Protein AF-A0A1Q7CTH2-F1 (afdb_monomer)

Secondary structure (DSSP, 8-state):
-EEEGGGTEEEEE--B------TT-----SPBP--EEEEETTEEEEE--SS-PPS-SS-EEEEETTTTEEEEE----TT-TTS----EEEE-SS-EEEE--SS-PPP-SS-EEEEETTTTEEEEEEEETTEEEEEEE-SS-EEEE--SS-EE---TT-EEEEETTTTEEEEE--B-SSSB---EEEE-SS-EEEEP-SS--PPS-BS-EEEEETTTTEEEEE--EE-SSS-EE---EEEE-SS-EEEE--SS-PPS-BS-EEEEETTTTEEEEEEEEEEETTEEEEEEEEEEEETTEEEEESS------HHHHHHHHHHHTTSTTPPPB-SSPSSS-BEEEEEEEE-BSEEEEEEEE--TTS--EEEEEEEEEEE-TT-SSTT-EEEEEEEEEEEESSGGGS--TT-EEEE--SSEEEEESSTTTSPEEEEEETT-EEEEEEEEE--TT-TT--EEEETTTEEEEGGGEEE-

Mean predicted aligned error: 9.45 Å

Foldseek 3Di:
DEQQQVVLKDKDAWDQAQDDDDPPDDFDFSWTDQWIWIDDPLDIDTADAPATDDRFPLWAWYQLPVQSWIKTAWGHDPVPQVDIDFWIWIHNPGHIDTADAPDTDDHARNWYWEQQVVLSWIWIFGADPQFTWIWTDPPHHIDTADAPAGHTHAHHAWEWYAQPLQRWIKIAWHDPQAWIGGWIWIGNVHHIDTADAPDDGDGGFGQWYWEQQQQVSWIKIAWGWINHDPIWIGFWIWTGPPHHIDTFDAPDTDAGFGNWYWYQSVVVSWIKIAWGWGDDPRWIFIFGWIWIDHPSYIDTRPPGDDDDDPVVQVLQLVQQQPPPPHHDDDPDDDDDHKHWDDTWGDGAQKTKTWIWHQDPVGQIKIKMWMWGWAFDPPDPRSTRTDGIHTQDMDIDSDPQQADDAQHKKWFADPAWFFFAQDPPRGDGPDTHDGRDMWGFHDDQHDTHVRGHWTWTQTGPTHIGTRVRITGD

pLDDT: mean 82.13, std 16.57, range [27.81, 98.38]

Solvent-accessible surface area (backbone atoms only — not comparable to full-atom values): 24880 Å² total; per-residue (Å²): 82,28,41,40,74,94,72,65,30,34,42,39,66,36,38,79,47,80,57,71,66,66,100,79,80,60,94,50,60,44,36,48,30,57,48,40,33,37,38,44,97,86,41,68,43,84,53,85,47,95,36,65,66,78,49,21,39,58,45,16,30,22,33,34,78,88,75,59,27,39,42,38,41,32,16,30,56,91,91,32,82,88,61,29,33,58,56,38,35,36,29,65,88,70,39,42,41,83,54,85,44,94,38,67,69,76,59,24,65,38,29,40,35,31,43,36,78,86,74,66,27,34,37,35,42,36,49,54,80,76,32,29,45,44,31,37,33,72,91,64,40,43,44,79,58,83,37,93,36,68,49,66,39,40,44,50,33,42,20,51,25,42,34,78,85,75,51,26,40,41,35,41,34,4,33,67,84,74,38,27,34,57,53,36,35,37,31,64,85,66,37,48,44,81,51,74,74,89,75,63,61,72,73,39,19,14,26,29,27,32,28,34,27,66,56,75,64,28,36,36,35,45,37,5,29,32,61,47,86,77,62,40,45,30,54,57,39,35,36,32,71,86,84,50,56,45,78,57,82,45,97,44,68,72,73,46,22,20,64,31,47,45,32,44,40,70,89,79,29,22,26,41,37,41,40,22,31,32,52,57,98,91,45,73,50,64,49,61,40,37,35,37,38,44,82,78,34,48,44,80,45,77,75,34,64,62,93,72,60,72,66,59,47,53,51,48,55,55,32,50,30,67,34,93,94,51,47,56,71,48,96,86,63,87,77,80,48,27,44,75,50,82,74,61,47,64,38,35,46,16,31,36,40,40,29,44,42,66,53,100,84,73,62,65,29,30,31,40,28,34,32,20,37,41,64,50,90,83,42,97,52,96,30,48,71,60,70,65,38,57,49,49,73,53,72,32,83,43,67,52,49,38,79,45,74,75,30,36,28,27,31,56,53,98,60,62,48,62,22,12,79,33,75,94,79,36,60,75,76,47,66,45,46,52,67,43,76,45,41,25,64,40,51,37,28,25,51,82,80,42,60,74,53,46,26,32,33,30,67,99,67,33,22,34,55,49,90,38,51,40,20,84

Nearest PDB structures (foldseek):
  6do3-assembly1_A  TM=7.818E-01  e=7.322E-12  Homo sapiens
  8sh2-assembly1_C  TM=6.873E-01  e=1.111E-11  Homo sapiens
  9d1i-assembly1_A  TM=6.703E-01  e=3.118E-10  Homo sapiens
  7kek-assembly1_C  TM=5.062E-01  e=1.089E-09  Tetrahymena thermophila
  7k5b-assembly1_C  TM=3.619E-01  e=6.542E-10  Tetrahymena thermophila

Radius of gyration: 23.32 Å; Cα contacts (8 Å, |Δi|>4): 1310; chains: 1; bounding box: 58×44×73 Å

Structure (mmCIF, N/CA/C/O backbone):
data_AF-A0A1Q7CTH2-F1
#
_entry.id   AF-A0A1Q7CTH2-F1
#
loop_
_atom_site.group_PDB
_atom_site.id
_atom_site.type_symbol
_atom_site.label_atom_id
_atom_site.label_alt_id
_atom_site.label_comp_id
_atom_site.label_asym_id
_atom_site.label_entity_id
_atom_site.label_seq_id
_atom_site.pdbx_PDB_ins_code
_atom_site.Cartn_x
_atom_site.Cartn_y
_atom_site.Cartn_z
_atom_site.occupancy
_atom_site.B_iso_or_equiv
_atom_site.auth_seq_id
_atom_site.auth_comp_id
_atom_site.auth_asym_id
_atom_site.auth_atom_id
_atom_site.pdbx_PDB_model_num
ATOM 1 N N . MET A 1 1 ? 6.573 -4.136 -0.152 1.00 89.81 1 MET A N 1
ATOM 2 C CA . MET A 1 1 ? 5.683 -5.318 -0.107 1.00 89.81 1 MET A CA 1
ATOM 3 C C . MET A 1 1 ? 5.644 -5.938 -1.489 1.00 89.81 1 MET A C 1
ATOM 5 O O . MET A 1 1 ? 5.660 -5.190 -2.455 1.00 89.81 1 MET A O 1
ATOM 9 N N . ALA A 1 2 ? 5.618 -7.264 -1.585 1.00 94.94 2 ALA A N 1
ATOM 10 C CA . ALA A 1 2 ? 5.488 -7.994 -2.847 1.00 94.94 2 ALA A CA 1
ATOM 11 C C . ALA A 1 2 ? 4.589 -9.223 -2.651 1.00 94.94 2 ALA A C 1
ATOM 13 O O . ALA A 1 2 ? 4.551 -9.774 -1.552 1.00 94.94 2 ALA A O 1
ATOM 14 N N . TYR A 1 3 ? 3.878 -9.653 -3.694 1.00 96.00 3 TYR A N 1
ATOM 15 C CA . TYR A 1 3 ? 3.062 -10.869 -3.657 1.00 96.00 3 TYR A CA 1
ATOM 16 C C . TYR A 1 3 ? 3.874 -12.072 -4.154 1.00 96.00 3 TYR A C 1
ATOM 18 O O . TYR A 1 3 ? 4.291 -12.102 -5.307 1.00 96.00 3 TYR A O 1
ATOM 26 N N . ASP A 1 4 ? 4.107 -13.054 -3.283 1.00 96.25 4 ASP A N 1
ATOM 27 C CA . ASP A 1 4 ? 4.729 -14.338 -3.618 1.00 96.25 4 ASP A CA 1
ATOM 28 C C . ASP A 1 4 ? 3.655 -15.292 -4.150 1.00 96.25 4 ASP A C 1
ATOM 30 O O . ASP A 1 4 ? 2.960 -15.964 -3.381 1.00 96.25 4 ASP A O 1
ATOM 34 N N . ILE A 1 5 ? 3.514 -15.340 -5.479 1.00 94.31 5 ILE A N 1
ATOM 35 C CA . ILE A 1 5 ? 2.485 -16.148 -6.150 1.00 94.31 5 ILE A CA 1
ATOM 36 C C . ILE A 1 5 ? 2.647 -17.648 -5.879 1.00 94.31 5 ILE A C 1
ATOM 38 O O . ILE A 1 5 ? 1.646 -18.334 -5.678 1.00 94.31 5 ILE A O 1
ATOM 42 N N . ALA A 1 6 ? 3.883 -18.159 -5.793 1.00 94.94 6 ALA A N 1
ATOM 43 C CA . ALA A 1 6 ? 4.138 -19.583 -5.566 1.00 94.94 6 ALA A CA 1
ATOM 44 C C . ALA A 1 6 ? 3.653 -20.047 -4.187 1.00 94.94 6 ALA A C 1
ATOM 46 O O . ALA A 1 6 ? 3.394 -21.233 -3.989 1.00 94.94 6 ALA A O 1
ATOM 47 N N . ARG A 1 7 ? 3.523 -19.117 -3.233 1.00 95.00 7 ARG A N 1
ATOM 48 C CA . ARG A 1 7 ? 3.069 -19.396 -1.862 1.00 95.00 7 ARG A CA 1
ATOM 49 C C . ARG A 1 7 ? 1.747 -18.728 -1.504 1.00 95.00 7 ARG A C 1
ATOM 51 O O . ARG A 1 7 ? 1.263 -18.934 -0.396 1.00 95.00 7 ARG A O 1
ATOM 58 N N . SER A 1 8 ? 1.144 -17.978 -2.430 1.00 94.06 8 SER A N 1
ATOM 59 C CA . SER A 1 8 ? -0.110 -17.241 -2.218 1.00 94.06 8 SER A CA 1
ATOM 60 C C . SER A 1 8 ? -0.079 -16.397 -0.940 1.00 94.06 8 SER A C 1
ATOM 62 O O . SER A 1 8 ? -0.917 -16.558 -0.049 1.00 94.06 8 SER A O 1
ATOM 64 N N . GLN A 1 9 ? 0.942 -15.549 -0.813 1.00 93.56 9 GLN A N 1
ATOM 65 C CA . GLN A 1 9 ? 1.145 -14.697 0.361 1.00 93.56 9 GLN A CA 1
ATOM 66 C C . GLN A 1 9 ? 1.756 -13.353 -0.032 1.00 93.56 9 GLN A C 1
ATOM 68 O O . GLN A 1 9 ? 2.551 -13.274 -0.968 1.00 93.56 9 GLN A O 1
ATOM 73 N N . MET A 1 10 ? 1.447 -12.296 0.715 1.00 92.88 10 MET A N 1
ATOM 74 C CA . MET A 1 10 ? 2.205 -11.046 0.617 1.00 92.88 10 MET A CA 1
ATOM 75 C C . MET A 1 10 ? 3.364 -11.068 1.587 1.00 92.88 10 MET A C 1
ATOM 77 O O . MET A 1 10 ? 3.198 -11.460 2.736 1.00 92.88 10 MET A O 1
ATOM 81 N N . VAL A 1 11 ? 4.519 -10.603 1.132 1.00 94.81 11 VAL A N 1
ATOM 82 C CA . VAL A 1 11 ? 5.708 -10.417 1.954 1.00 94.81 11 VAL A CA 1
ATOM 83 C C . VAL A 1 11 ? 5.907 -8.924 2.174 1.00 94.81 11 VAL A C 1
ATOM 85 O O . VAL A 1 11 ? 6.081 -8.147 1.226 1.00 94.81 11 VAL A O 1
ATOM 88 N N . LEU A 1 12 ? 5.891 -8.526 3.439 1.00 91.19 12 LEU A N 1
ATOM 89 C CA . LEU A 1 12 ? 6.270 -7.202 3.906 1.00 91.19 12 LEU A CA 1
ATOM 90 C C . LEU A 1 12 ? 7.609 -7.321 4.632 1.00 91.19 12 LEU A C 1
ATOM 92 O O . LEU A 1 12 ? 7.795 -8.204 5.468 1.00 91.19 12 LEU A O 1
ATOM 96 N N . PHE A 1 13 ? 8.539 -6.435 4.298 1.00 90.25 13 PHE A N 1
ATOM 97 C CA . PHE A 1 13 ? 9.808 -6.331 4.994 1.00 90.25 13 PHE A CA 1
ATOM 98 C C . PHE A 1 13 ? 10.046 -4.901 5.434 1.00 90.25 13 PHE A C 1
ATOM 100 O O . PHE A 1 13 ? 9.894 -3.971 4.635 1.00 90.25 13 PHE A O 1
ATOM 107 N N . GLY A 1 14 ? 10.466 -4.772 6.686 1.00 79.56 14 GLY A N 1
ATOM 108 C CA . GLY A 1 14 ? 10.706 -3.496 7.318 1.00 79.56 14 GLY A CA 1
ATOM 109 C C . GLY A 1 14 ? 9.440 -2.664 7.473 1.00 79.56 14 GLY A C 1
ATOM 110 O O . GLY A 1 14 ? 8.356 -2.954 6.962 1.00 79.56 14 GLY A O 1
ATOM 111 N N . SER A 1 15 ? 9.600 -1.602 8.234 1.00 68.00 15 SER A N 1
ATOM 112 C CA . SER A 1 15 ? 8.593 -0.596 8.532 1.00 68.00 15 SER A CA 1
ATOM 113 C C . SER A 1 15 ? 9.284 0.476 9.370 1.00 68.00 15 SER A C 1
ATOM 115 O O . SER A 1 15 ? 10.405 0.292 9.846 1.00 68.00 15 SER A O 1
ATOM 117 N N . SER A 1 16 ? 8.615 1.606 9.563 1.00 60.88 16 SER A N 1
ATOM 118 C CA . SER A 1 16 ? 8.928 2.477 10.692 1.00 60.88 16 SER A CA 1
ATOM 119 C C . SER A 1 16 ? 7.856 2.240 11.750 1.00 60.88 16 SER A C 1
ATOM 121 O O . SER A 1 16 ? 6.730 2.713 11.553 1.00 60.88 16 SER A O 1
ATOM 123 N N . TYR A 1 17 ? 8.188 1.526 12.824 1.00 50.62 17 TYR A N 1
ATOM 124 C CA . TYR A 1 17 ? 7.356 1.493 14.026 1.00 50.62 17 TYR A CA 1
ATOM 125 C C . TYR A 1 17 ? 7.889 2.485 15.062 1.00 50.62 17 TYR A C 1
ATOM 127 O O . TYR A 1 17 ? 8.994 3.025 14.970 1.00 50.62 17 TYR A O 1
ATOM 135 N N . SER A 1 18 ? 7.050 2.783 16.041 1.00 41.72 18 SER A N 1
ATOM 136 C CA . SER A 1 18 ? 7.459 3.386 17.297 1.00 41.72 18 SER A CA 1
ATOM 137 C C . SER A 1 18 ? 7.998 2.313 18.237 1.00 41.72 18 SER A C 1
ATOM 139 O O . SER A 1 18 ? 7.351 2.043 19.234 1.00 41.72 18 SER A O 1
ATOM 141 N N . GLU A 1 19 ? 9.158 1.700 17.981 1.00 34.94 19 GLU A N 1
ATOM 142 C CA . GLU A 1 19 ? 9.742 0.876 19.051 1.00 34.94 19 GLU A CA 1
ATOM 143 C C . GLU A 1 19 ? 10.031 1.781 20.256 1.00 34.94 19 GLU A C 1
ATOM 145 O O . GLU A 1 19 ? 10.786 2.753 20.176 1.00 34.94 19 GLU A O 1
ATOM 150 N N . SER A 1 20 ? 9.323 1.515 21.349 1.00 36.38 20 SER A N 1
ATOM 151 C CA . SER A 1 20 ? 9.569 2.122 22.642 1.00 36.38 20 SER A CA 1
ATOM 152 C C . SER A 1 20 ? 10.827 1.526 23.244 1.00 36.38 20 SER A C 1
ATOM 154 O O . SER A 1 20 ? 11.006 0.311 23.263 1.00 36.38 20 SER A O 1
ATOM 156 N N . GLU A 1 21 ? 11.622 2.382 23.863 1.00 35.62 21 GLU A N 1
ATOM 157 C CA . GLU A 1 21 ? 12.469 1.977 24.970 1.00 35.62 21 GLU A CA 1
ATOM 158 C C . GLU A 1 21 ? 11.647 1.309 26.067 1.00 35.62 21 GLU A C 1
ATOM 160 O O . GLU A 1 21 ? 10.617 1.826 26.507 1.00 35.62 21 GLU A O 1
ATOM 165 N N . GLY A 1 22 ? 12.159 0.188 26.566 1.00 29.91 22 GLY A N 1
ATOM 166 C CA . GLY A 1 22 ? 11.778 -0.305 27.877 1.00 29.91 22 GLY A CA 1
ATOM 167 C C . GLY A 1 22 ? 12.109 0.703 28.999 1.00 29.91 22 GLY A C 1
ATOM 168 O O . GLY A 1 22 ? 12.727 1.743 28.764 1.00 29.91 22 GLY A O 1
ATOM 169 N N . PRO A 1 23 ? 11.754 0.388 30.258 1.00 29.69 23 PRO A N 1
ATOM 170 C CA . PRO A 1 23 ? 11.833 1.293 31.415 1.00 29.69 23 PRO A CA 1
ATOM 171 C C . PRO A 1 23 ? 13.244 1.778 31.828 1.00 29.69 23 PRO A C 1
ATOM 173 O O . PRO A 1 23 ? 13.406 2.310 32.925 1.00 29.69 23 PRO A O 1
ATOM 176 N N . THR A 1 24 ? 14.280 1.584 31.009 1.00 29.92 24 THR A N 1
ATOM 177 C CA . THR A 1 24 ? 15.691 1.833 31.347 1.00 29.92 24 THR A CA 1
ATOM 178 C C . THR A 1 24 ? 16.296 3.100 30.731 1.00 29.92 24 THR A C 1
ATOM 180 O O . THR A 1 24 ? 17.456 3.387 31.013 1.00 29.92 24 THR A O 1
ATOM 183 N N . GLY A 1 25 ? 15.530 3.903 29.981 1.00 27.81 25 GLY A N 1
ATOM 184 C CA . GLY A 1 25 ? 15.908 5.282 29.632 1.00 27.81 25 GLY A CA 1
ATOM 185 C C . GLY A 1 25 ? 17.116 5.419 28.697 1.00 27.81 25 GLY A C 1
ATOM 186 O O . GLY A 1 25 ? 18.022 6.207 28.974 1.00 27.81 25 GLY A O 1
ATOM 187 N N . PHE A 1 26 ? 17.126 4.683 27.587 1.00 29.03 26 PHE A N 1
ATOM 188 C CA . PHE A 1 26 ? 18.144 4.802 26.541 1.00 29.03 26 PHE A CA 1
ATOM 189 C C . PHE A 1 26 ? 17.530 5.169 25.197 1.00 29.03 26 PHE A C 1
ATOM 191 O O . PHE A 1 26 ? 17.126 4.258 24.491 1.00 29.03 26 PHE A O 1
ATOM 198 N N . ALA A 1 27 ? 17.557 6.458 24.829 1.00 28.41 27 ALA A N 1
ATOM 199 C CA . ALA A 1 27 ? 17.157 7.010 23.524 1.00 28.41 27 ALA A CA 1
ATOM 200 C C . ALA A 1 27 ? 17.377 6.029 22.347 1.00 28.41 27 ALA A C 1
ATOM 202 O O . ALA A 1 27 ? 18.473 6.024 21.779 1.00 28.41 27 ALA A O 1
ATOM 203 N N . VAL A 1 28 ? 16.378 5.224 21.954 1.00 31.75 28 VAL A N 1
ATOM 204 C CA . VAL A 1 28 ? 16.446 4.455 20.700 1.00 31.75 28 VAL A CA 1
ATOM 205 C C . VAL A 1 28 ? 15.665 5.205 19.645 1.00 31.75 28 VAL A C 1
ATOM 207 O O . VAL A 1 28 ? 14.464 5.442 19.797 1.00 31.75 28 VAL A O 1
ATOM 210 N N . PRO A 1 29 ? 16.335 5.592 18.555 1.00 33.50 29 PRO A N 1
ATOM 211 C CA . PRO A 1 29 ? 15.659 6.275 17.504 1.00 33.50 29 PRO A CA 1
ATOM 212 C C . PRO A 1 29 ? 14.527 5.419 16.889 1.00 33.50 29 PRO A C 1
ATOM 214 O O . PRO A 1 29 ? 14.880 4.308 16.536 1.00 33.50 29 PRO A O 1
ATOM 217 N N . ALA A 1 30 ? 13.258 5.883 16.734 1.00 42.72 30 ALA A N 1
ATOM 218 C CA . ALA A 1 30 ? 12.151 5.261 15.975 1.00 42.72 30 ALA A CA 1
ATOM 219 C C . ALA A 1 30 ? 12.686 4.226 14.994 1.00 42.72 30 ALA A C 1
ATOM 221 O O . ALA A 1 30 ? 13.151 4.573 13.902 1.00 42.72 30 ALA A O 1
ATOM 222 N N . SER A 1 31 ? 12.749 2.982 15.454 1.00 52.44 31 SER A N 1
ATOM 223 C CA . SER A 1 31 ? 13.636 2.047 14.803 1.00 52.44 31 SER A CA 1
ATOM 224 C C . SER A 1 31 ? 12.954 1.611 13.523 1.00 52.44 31 SER A C 1
ATOM 226 O O . SER A 1 31 ? 11.769 1.262 13.450 1.00 52.44 31 SER A O 1
ATOM 228 N N . MET A 1 32 ? 13.721 1.698 12.447 1.00 66.44 32 MET A N 1
ATOM 229 C CA . MET A 1 32 ? 13.413 0.862 11.311 1.00 66.44 32 MET A CA 1
ATOM 230 C C . MET A 1 32 ? 13.468 -0.564 11.807 1.00 66.44 32 MET A C 1
ATOM 232 O O . MET A 1 32 ? 14.352 -0.912 12.590 1.00 66.44 32 MET A O 1
ATOM 236 N N . THR A 1 33 ? 12.543 -1.381 11.344 1.00 72.81 33 THR A N 1
ATOM 237 C CA . THR A 1 33 ? 12.555 -2.785 11.713 1.00 72.81 33 THR A CA 1
ATOM 238 C C . THR A 1 33 ? 13.229 -3.614 10.629 1.00 72.81 33 THR A C 1
ATOM 240 O O . THR A 1 33 ? 13.210 -3.273 9.444 1.00 72.81 33 THR A O 1
ATOM 243 N N . ALA A 1 34 ? 13.856 -4.713 11.042 1.00 82.75 34 ALA A N 1
ATOM 244 C CA . ALA A 1 34 ? 14.288 -5.795 10.154 1.00 82.75 34 ALA A CA 1
ATOM 245 C C . ALA A 1 34 ? 13.256 -6.936 10.145 1.00 82.75 34 ALA A C 1
ATOM 247 O O . ALA A 1 34 ? 13.594 -8.111 9.976 1.00 82.75 34 ALA A O 1
ATOM 248 N N . GLU A 1 35 ? 11.994 -6.602 10.413 1.00 84.50 35 GLU A N 1
ATOM 249 C CA . GLU A 1 35 ? 10.932 -7.583 10.540 1.00 84.50 35 GLU A CA 1
ATOM 250 C C . GLU A 1 35 ? 10.459 -8.061 9.173 1.00 84.50 35 GLU A C 1
ATOM 252 O O . GLU A 1 35 ? 10.292 -7.282 8.234 1.00 84.50 35 GLU A O 1
ATOM 257 N N . THR A 1 36 ? 10.200 -9.363 9.091 1.00 90.44 36 THR A N 1
ATOM 258 C CA . THR A 1 36 ? 9.528 -9.978 7.951 1.00 90.44 36 THR A CA 1
ATOM 259 C C . THR A 1 36 ? 8.133 -10.388 8.386 1.00 90.44 36 THR A C 1
ATOM 261 O O . THR A 1 36 ? 7.976 -11.141 9.347 1.00 90.44 36 THR A O 1
ATOM 264 N N . TRP A 1 37 ? 7.129 -9.917 7.661 1.00 89.81 37 TRP A N 1
ATOM 265 C CA . TRP A 1 37 ? 5.732 -10.258 7.881 1.00 89.81 37 TRP A CA 1
ATOM 266 C C . TRP A 1 37 ? 5.164 -10.910 6.631 1.00 89.81 37 TRP A C 1
ATOM 268 O O . TRP A 1 37 ? 5.440 -10.471 5.511 1.00 89.81 37 TRP A O 1
ATOM 278 N N . ILE A 1 38 ? 4.347 -11.941 6.828 1.00 90.62 38 ILE A N 1
ATOM 279 C CA . ILE A 1 38 ? 3.538 -12.522 5.760 1.00 90.62 38 ILE A CA 1
ATOM 280 C C . ILE A 1 38 ? 2.068 -12.214 5.992 1.00 90.62 38 ILE A C 1
ATOM 282 O O . ILE A 1 38 ? 1.583 -12.347 7.115 1.00 90.62 38 ILE A O 1
ATOM 286 N N . TRP A 1 39 ? 1.364 -11.812 4.938 1.00 87.12 39 TRP A N 1
ATOM 287 C CA . TRP A 1 39 ? -0.093 -11.746 4.937 1.00 87.12 39 TRP A CA 1
ATOM 288 C C . TRP A 1 39 ? -0.646 -12.893 4.108 1.00 87.12 39 TRP A C 1
ATOM 290 O O . TRP A 1 39 ? -0.344 -13.014 2.916 1.00 87.12 39 TRP A O 1
ATOM 300 N N . GLN A 1 40 ? -1.452 -13.734 4.744 1.00 86.88 40 GLN A N 1
ATOM 301 C CA . GLN A 1 40 ? -2.096 -14.871 4.104 1.00 86.88 40 GLN A CA 1
ATOM 302 C C . GLN A 1 40 ? -3.458 -15.114 4.753 1.00 86.88 40 GLN A C 1
ATOM 304 O O . GLN A 1 40 ? -3.591 -15.078 5.975 1.00 86.88 40 GLN A O 1
ATOM 309 N N . SER A 1 41 ? -4.482 -15.370 3.934 1.00 82.75 41 SER A N 1
ATOM 310 C CA . SER A 1 41 ? -5.849 -15.647 4.406 1.00 82.75 41 SER A CA 1
ATOM 311 C C . SER A 1 41 ? -6.394 -14.586 5.380 1.00 82.75 41 SER A C 1
ATOM 313 O O . SER A 1 41 ? -6.987 -14.918 6.406 1.00 82.75 41 SER A O 1
ATOM 315 N N . GLY A 1 42 ? -6.157 -13.302 5.086 1.00 77.62 42 GLY A N 1
ATOM 316 C CA . GLY A 1 42 ? -6.659 -12.191 5.900 1.00 77.62 42 GLY A CA 1
ATOM 317 C C . GLY A 1 42 ? -5.880 -11.916 7.188 1.00 77.62 42 GLY A C 1
ATOM 318 O O . GLY A 1 42 ? -6.351 -11.128 8.002 1.00 77.62 42 GLY A O 1
ATOM 319 N N . LYS A 1 43 ? -4.720 -12.550 7.410 1.00 78.25 43 LYS A N 1
ATOM 320 C CA . LYS A 1 43 ? -3.956 -12.411 8.660 1.00 78.25 43 LYS A CA 1
ATOM 321 C C . LYS A 1 43 ? -2.481 -12.129 8.416 1.00 78.25 43 LYS A C 1
ATOM 323 O O . LYS A 1 43 ? -1.851 -12.794 7.596 1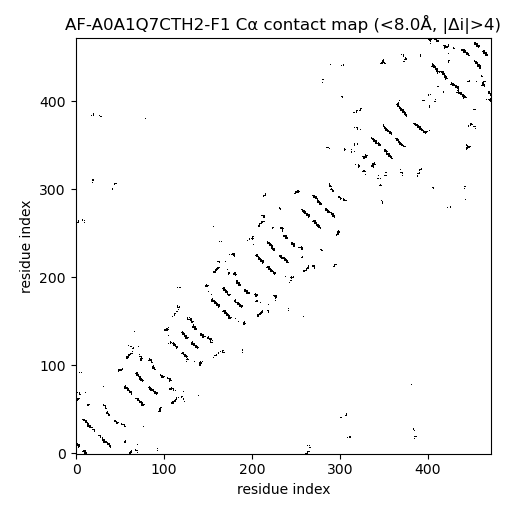.00 78.25 43 LYS A O 1
ATOM 328 N N . TRP A 1 44 ? -1.932 -11.200 9.195 1.00 81.31 44 TRP A N 1
ATOM 329 C CA . TRP A 1 44 ? -0.495 -10.956 9.290 1.00 81.31 44 TRP A CA 1
ATOM 330 C C . TRP A 1 44 ? 0.167 -11.920 10.281 1.00 81.31 44 TRP A C 1
ATOM 332 O O . TRP A 1 44 ? -0.342 -12.145 11.377 1.00 81.31 44 TRP A O 1
ATOM 342 N N . THR A 1 45 ? 1.318 -12.478 9.908 1.00 82.50 45 THR A N 1
ATOM 343 C CA . THR A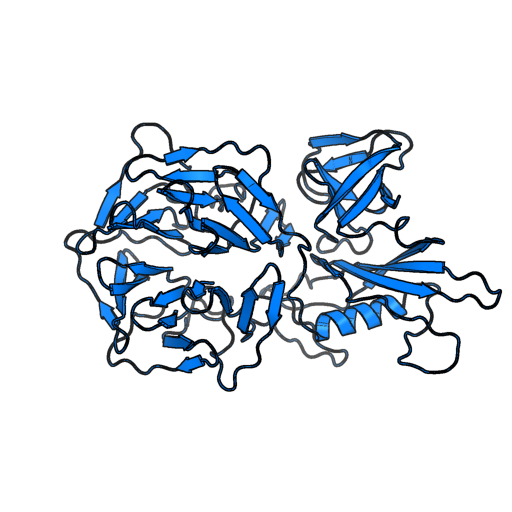 1 45 ? 2.151 -13.336 10.765 1.00 82.50 45 THR A CA 1
ATOM 344 C C . THR A 1 45 ? 3.599 -12.860 10.730 1.00 82.50 45 THR A C 1
ATOM 346 O O . THR A 1 45 ? 4.174 -12.721 9.648 1.00 82.50 45 THR A O 1
ATOM 349 N N . LYS A 1 46 ? 4.195 -12.623 11.908 1.00 83.56 46 LYS A N 1
ATOM 350 C CA . LYS A 1 46 ? 5.620 -12.281 12.035 1.00 83.56 46 LYS A CA 1
ATOM 351 C C . LYS A 1 46 ? 6.450 -13.525 11.788 1.00 83.56 46 LYS A C 1
ATOM 353 O O . LYS A 1 46 ? 6.189 -14.564 12.393 1.00 83.56 46 LYS A O 1
ATOM 358 N N . LEU A 1 47 ? 7.480 -13.405 10.967 1.00 86.81 47 LEU A N 1
ATOM 359 C CA . LEU A 1 47 ? 8.478 -14.448 10.781 1.00 86.81 47 LEU A CA 1
ATOM 360 C C . LEU A 1 47 ? 9.791 -14.062 11.468 1.00 86.81 47 LEU A C 1
ATOM 362 O O . LEU A 1 47 ? 10.157 -12.890 11.534 1.00 86.81 47 LEU A O 1
ATOM 366 N N . GLY A 1 48 ? 10.511 -15.075 11.951 1.00 88.50 48 GLY A N 1
ATOM 367 C CA . GLY A 1 48 ? 11.878 -14.961 12.463 1.00 88.50 48 GLY A CA 1
ATOM 368 C C . GLY A 1 48 ? 12.848 -15.729 11.565 1.00 88.50 48 GLY A C 1
ATOM 369 O O . GLY A 1 48 ? 13.230 -16.844 11.923 1.00 88.50 48 GLY A O 1
ATOM 370 N N . PRO A 1 49 ? 13.192 -15.209 10.373 1.00 93.44 49 PRO A N 1
ATOM 371 C CA . PRO A 1 49 ? 14.113 -15.899 9.481 1.00 93.44 49 PRO A CA 1
ATOM 372 C C . PRO A 1 49 ? 15.523 -15.955 10.081 1.00 93.44 49 PRO A C 1
ATOM 374 O O . PRO A 1 49 ? 15.942 -15.047 10.795 1.00 93.44 49 PRO A O 1
ATOM 377 N N . ALA A 1 50 ? 16.269 -17.022 9.774 1.00 91.88 50 ALA A N 1
ATOM 378 C CA . ALA A 1 50 ? 17.621 -17.235 10.306 1.00 91.88 50 ALA A CA 1
ATOM 379 C C . ALA A 1 50 ? 18.611 -16.145 9.861 1.00 91.88 50 ALA A C 1
ATOM 381 O O . ALA A 1 50 ? 19.587 -15.852 10.547 1.00 91.88 50 ALA A O 1
ATOM 382 N N . THR A 1 51 ? 18.343 -15.551 8.703 1.00 95.19 51 THR A N 1
ATOM 383 C CA . THR A 1 51 ? 19.080 -14.438 8.116 1.00 95.19 51 THR A CA 1
ATOM 384 C C . THR A 1 51 ? 18.084 -13.367 7.688 1.00 95.19 51 THR A C 1
ATOM 386 O O . THR A 1 51 ? 17.014 -13.682 7.160 1.00 95.19 51 THR A O 1
ATOM 389 N N . SER A 1 52 ? 18.425 -12.099 7.921 1.00 93.12 52 SER A N 1
ATOM 390 C CA . SER A 1 52 ? 17.557 -10.954 7.634 1.00 93.12 52 SER A CA 1
ATOM 391 C C . SER A 1 52 ? 18.385 -9.766 7.128 1.00 93.12 52 SER A C 1
ATOM 393 O O . SER A 1 52 ? 19.508 -9.582 7.611 1.00 93.12 52 SER A O 1
ATOM 395 N N . PRO A 1 53 ? 17.870 -8.955 6.183 1.00 92.88 53 PRO A N 1
ATOM 396 C CA . PRO A 1 53 ? 18.474 -7.681 5.840 1.00 92.88 53 PRO A CA 1
ATOM 397 C C . PRO A 1 53 ? 18.561 -6.762 7.067 1.00 92.88 53 PRO A C 1
ATOM 399 O O . PRO A 1 53 ? 17.720 -6.846 7.964 1.00 92.88 53 PRO A O 1
ATOM 402 N N . PRO A 1 54 ? 19.529 -5.831 7.101 1.00 87.38 54 PRO A N 1
ATOM 403 C CA . PRO A 1 54 ? 19.526 -4.748 8.074 1.00 87.38 54 PRO A CA 1
ATOM 404 C C . PRO A 1 54 ? 18.210 -3.952 8.055 1.00 87.38 54 PRO A C 1
ATOM 406 O O . PRO A 1 54 ? 17.604 -3.828 6.977 1.00 87.38 54 PRO A O 1
ATOM 409 N N . PRO A 1 55 ? 17.799 -3.373 9.200 1.00 81.38 55 PRO A N 1
ATOM 410 C CA . PRO A 1 55 ? 16.588 -2.572 9.272 1.00 81.38 55 PRO A CA 1
ATOM 411 C C . PRO A 1 55 ? 16.583 -1.422 8.263 1.00 81.38 55 PRO A C 1
ATOM 413 O O . PRO A 1 55 ? 17.590 -0.731 8.100 1.00 81.38 55 PRO A O 1
ATOM 416 N N . ARG A 1 56 ? 15.461 -1.232 7.561 1.00 80.62 56 ARG A N 1
ATOM 417 C CA . ARG A 1 56 ? 15.335 -0.228 6.490 1.00 80.62 56 ARG A CA 1
ATOM 418 C C . ARG A 1 56 ? 13.885 0.150 6.214 1.00 80.62 56 ARG A C 1
ATOM 420 O O . ARG A 1 56 ? 12.961 -0.617 6.478 1.00 80.62 56 ARG A O 1
ATOM 427 N N . THR A 1 57 ? 13.699 1.309 5.594 1.00 79.12 57 THR A N 1
ATOM 428 C CA . THR A 1 57 ? 12.422 1.739 5.005 1.00 79.12 57 THR A CA 1
ATOM 429 C C . THR A 1 57 ? 12.647 2.216 3.579 1.00 79.12 57 THR A C 1
ATOM 431 O O . THR A 1 57 ? 13.787 2.415 3.180 1.00 79.12 57 THR A O 1
ATOM 434 N N . TRP A 1 58 ? 11.568 2.381 2.806 1.00 80.44 58 TRP A N 1
ATOM 435 C CA . TRP A 1 58 ? 11.611 2.844 1.409 1.00 80.44 58 TRP A CA 1
ATOM 436 C C . TRP A 1 58 ? 12.377 1.933 0.438 1.00 80.44 58 TRP A C 1
ATOM 438 O O . TRP A 1 58 ? 12.700 2.355 -0.669 1.00 80.44 58 TRP A O 1
ATOM 448 N N . ALA A 1 59 ? 12.662 0.689 0.833 1.00 87.00 59 ALA A N 1
ATOM 449 C CA . ALA A 1 59 ? 13.291 -0.288 -0.045 1.00 87.00 59 ALA A CA 1
ATOM 450 C C . ALA A 1 59 ? 12.315 -0.702 -1.147 1.00 87.00 59 ALA A C 1
ATOM 452 O O . ALA A 1 59 ? 11.116 -0.872 -0.898 1.00 87.00 59 ALA A O 1
ATOM 453 N N . GLY A 1 60 ? 12.835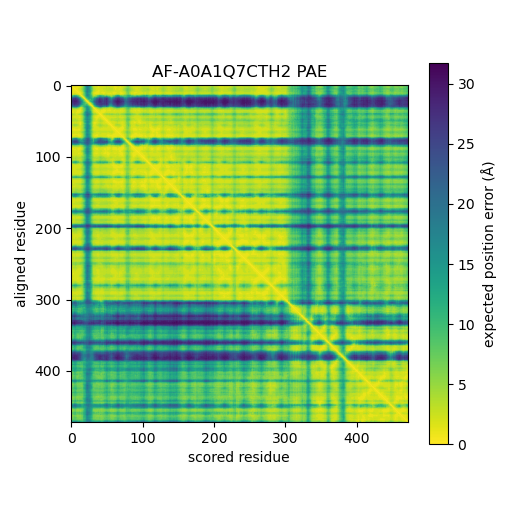 -0.903 -2.354 1.00 90.69 60 GLY A N 1
ATOM 454 C CA . GLY A 1 60 ? 12.047 -1.488 -3.426 1.00 90.69 60 GLY A CA 1
ATOM 455 C C . GLY A 1 60 ? 11.945 -2.998 -3.228 1.00 90.69 60 GLY A C 1
ATOM 456 O O . GLY A 1 60 ? 12.921 -3.648 -2.847 1.00 90.69 60 GLY A O 1
ATOM 457 N N . MET A 1 61 ? 10.762 -3.558 -3.480 1.00 94.75 61 MET A N 1
ATOM 458 C CA . MET A 1 61 ? 10.527 -5.001 -3.435 1.00 94.75 61 MET A CA 1
ATOM 459 C C . MET A 1 61 ? 9.694 -5.444 -4.633 1.00 94.75 61 MET A C 1
ATOM 461 O O . MET A 1 61 ? 8.680 -4.820 -4.925 1.00 94.75 61 MET A O 1
ATOM 465 N N . ALA A 1 62 ? 10.072 -6.553 -5.263 1.00 97.25 62 ALA A N 1
ATOM 466 C CA . ALA A 1 62 ? 9.272 -7.220 -6.291 1.00 97.25 62 ALA A CA 1
ATOM 467 C C . ALA A 1 62 ? 9.442 -8.736 -6.200 1.00 97.25 62 ALA A C 1
ATOM 469 O O . ALA A 1 62 ? 10.466 -9.222 -5.727 1.00 97.25 62 ALA A O 1
ATOM 470 N N . TYR A 1 63 ? 8.445 -9.486 -6.657 1.00 97.88 63 TYR A N 1
ATOM 471 C CA . TYR A 1 63 ? 8.538 -10.936 -6.760 1.00 97.88 63 TYR A CA 1
ATOM 472 C C . TYR A 1 63 ? 9.014 -11.339 -8.157 1.00 97.88 63 TYR A C 1
ATOM 474 O O . TYR A 1 63 ? 8.378 -10.990 -9.142 1.00 97.88 63 TYR A O 1
ATOM 482 N N . ASP A 1 64 ? 10.132 -12.054 -8.245 1.00 97.94 64 ASP A N 1
ATOM 483 C CA . ASP A 1 64 ? 10.627 -12.654 -9.482 1.00 97.94 64 ASP A CA 1
ATOM 484 C C . ASP A 1 64 ? 9.890 -13.975 -9.735 1.00 97.94 64 ASP A C 1
ATOM 486 O O . ASP A 1 64 ? 10.174 -14.991 -9.091 1.00 97.94 64 ASP A O 1
ATOM 490 N N . GLU A 1 65 ? 8.938 -13.959 -10.671 1.00 95.75 65 GLU A N 1
ATOM 491 C CA . GLU A 1 65 ? 8.083 -15.117 -10.957 1.00 95.75 65 GLU A CA 1
ATOM 492 C C . GLU A 1 65 ? 8.844 -16.306 -11.544 1.00 95.75 65 GLU A C 1
ATOM 494 O O . GLU A 1 65 ? 8.500 -17.449 -11.250 1.00 95.75 65 GLU A O 1
ATOM 499 N N . VAL A 1 66 ? 9.905 -16.058 -12.319 1.00 96.94 66 VAL A N 1
ATOM 500 C CA . VAL A 1 66 ? 10.716 -17.119 -12.943 1.00 96.94 66 VAL A CA 1
ATOM 501 C C . VAL A 1 66 ? 11.567 -17.842 -11.901 1.00 96.94 66 VAL A C 1
ATOM 503 O O . VAL A 1 66 ? 11.863 -19.026 -12.056 1.00 96.94 66 VAL A O 1
ATOM 506 N N . ARG A 1 67 ? 11.980 -17.142 -10.840 1.00 96.75 67 ARG A N 1
ATOM 507 C CA . ARG A 1 67 ? 12.898 -17.676 -9.815 1.00 96.75 67 ARG A CA 1
ATOM 508 C C . ARG A 1 67 ? 12.221 -17.982 -8.488 1.00 96.75 67 ARG A C 1
ATOM 510 O O . ARG A 1 67 ? 12.869 -18.529 -7.601 1.00 96.75 67 ARG A O 1
ATOM 517 N N . HIS A 1 68 ? 10.937 -17.663 -8.360 1.00 96.75 68 HIS A N 1
ATOM 518 C CA . HIS A 1 68 ? 10.125 -17.871 -7.164 1.00 96.75 68 HIS A CA 1
ATOM 519 C C . HIS A 1 68 ? 10.701 -17.213 -5.901 1.00 96.75 68 HIS A C 1
ATOM 521 O O . HIS A 1 68 ? 10.696 -17.802 -4.814 1.00 96.75 68 HIS A O 1
ATOM 527 N N . GLN A 1 69 ? 11.217 -15.990 -6.053 1.00 97.62 69 GLN A N 1
ATOM 528 C CA . GLN A 1 69 ? 11.900 -15.248 -4.993 1.00 97.62 69 GLN A CA 1
ATOM 529 C C . GLN A 1 69 ? 11.414 -13.803 -4.915 1.00 97.62 69 GLN A C 1
ATOM 531 O O . GLN A 1 69 ? 11.215 -13.160 -5.940 1.00 97.62 69 GLN A O 1
ATOM 536 N N . VAL A 1 70 ? 11.297 -13.247 -3.706 1.00 98.12 70 VAL A N 1
ATOM 537 C CA . VAL A 1 70 ? 11.157 -11.787 -3.554 1.00 98.12 70 VAL A CA 1
ATOM 538 C C . VAL A 1 70 ? 12.545 -11.162 -3.585 1.00 98.12 70 VAL A C 1
ATOM 540 O O . VAL A 1 70 ? 13.421 -11.564 -2.825 1.00 98.12 70 VAL A O 1
ATOM 543 N N . VAL A 1 71 ? 12.742 -10.169 -4.442 1.00 98.12 71 VAL A N 1
ATOM 544 C CA . VAL A 1 71 ? 13.943 -9.335 -4.502 1.00 98.12 71 VAL A CA 1
ATOM 545 C C . VAL A 1 71 ? 13.688 -8.072 -3.693 1.00 98.12 71 VAL A C 1
ATOM 547 O O . VAL A 1 71 ? 12.668 -7.410 -3.882 1.00 98.12 71 VAL A O 1
ATOM 550 N N . LEU A 1 72 ? 14.621 -7.735 -2.809 1.00 96.12 72 LEU A N 1
ATOM 551 C CA . LEU A 1 72 ? 14.678 -6.478 -2.079 1.00 96.12 72 LEU A CA 1
ATOM 552 C C . LEU A 1 72 ? 15.956 -5.743 -2.479 1.00 96.12 72 LEU A C 1
ATOM 554 O O . LEU A 1 72 ? 17.041 -6.332 -2.471 1.00 96.12 72 LEU A O 1
ATOM 558 N N . PHE A 1 73 ? 15.832 -4.461 -2.810 1.00 93.94 73 PHE A N 1
ATOM 559 C CA . PHE A 1 73 ? 16.973 -3.629 -3.168 1.00 93.94 73 PHE A CA 1
ATOM 560 C C . PHE A 1 73 ? 16.937 -2.280 -2.457 1.00 93.94 73 PHE A C 1
ATOM 562 O O . PHE A 1 73 ? 15.944 -1.545 -2.502 1.00 93.94 73 PHE A O 1
ATOM 569 N N . GLY A 1 74 ? 18.080 -1.965 -1.855 1.00 86.88 74 GLY A N 1
ATOM 570 C CA . GLY A 1 74 ? 18.424 -0.649 -1.353 1.00 86.88 74 GLY A CA 1
ATOM 571 C C . GLY A 1 74 ? 17.569 -0.112 -0.207 1.00 86.88 74 GLY A C 1
ATOM 572 O O . GLY A 1 74 ? 16.975 -0.876 0.560 1.00 86.88 74 GLY A O 1
ATOM 573 N N . ALA A 1 75 ? 17.590 1.224 -0.127 1.00 74.69 75 ALA A N 1
ATOM 574 C CA . ALA A 1 75 ? 17.056 2.126 0.901 1.00 74.69 75 ALA A CA 1
ATOM 575 C C . ALA A 1 75 ? 17.539 1.884 2.347 1.00 74.69 75 ALA A C 1
ATOM 577 O O . ALA A 1 75 ? 17.981 0.795 2.677 1.00 74.69 75 ALA A O 1
ATOM 578 N N . GLY A 1 76 ? 17.496 2.919 3.197 1.00 63.34 76 GLY A N 1
ATOM 579 C CA . GLY A 1 76 ? 18.133 2.973 4.527 1.00 63.34 76 GLY A CA 1
ATOM 580 C C . GLY A 1 76 ? 17.458 3.976 5.481 1.00 63.34 76 GLY A C 1
ATOM 581 O O . GLY A 1 76 ? 16.258 4.220 5.348 1.00 63.34 76 GLY A O 1
ATOM 582 N N . ASP A 1 77 ? 18.209 4.536 6.441 1.00 56.03 77 ASP A N 1
ATOM 583 C CA . ASP A 1 77 ? 17.691 5.412 7.510 1.00 56.03 77 ASP A CA 1
ATOM 584 C C . ASP A 1 77 ? 17.076 6.735 6.984 1.00 56.03 77 ASP A C 1
ATOM 586 O O . ASP A 1 77 ? 17.615 7.391 6.092 1.00 56.03 77 ASP A O 1
ATOM 590 N N . ARG A 1 78 ? 15.952 7.162 7.583 1.00 50.66 78 ARG A N 1
ATOM 591 C CA . ARG A 1 78 ? 15.239 8.429 7.347 1.00 50.66 78 ARG A CA 1
ATOM 592 C C . ARG A 1 78 ? 16.157 9.622 7.616 1.00 50.66 78 ARG A C 1
ATOM 594 O O . ARG A 1 78 ? 15.983 10.662 6.986 1.00 50.66 78 ARG A O 1
ATOM 601 N N . GLY A 1 79 ? 17.126 9.464 8.522 1.00 42.56 79 GLY A N 1
ATOM 602 C CA . GLY A 1 79 ? 18.149 10.465 8.833 1.00 42.56 79 GLY A CA 1
ATOM 603 C C . GLY A 1 79 ? 19.340 10.498 7.867 1.00 42.56 79 GLY A C 1
ATOM 604 O O . GLY A 1 79 ? 20.111 11.455 7.898 1.00 42.56 79 GLY A O 1
ATOM 605 N N . SER A 1 80 ? 19.499 9.496 6.993 1.00 46.03 80 SER A N 1
ATOM 606 C CA . SER A 1 80 ? 20.659 9.350 6.105 1.00 46.03 80 SER A CA 1
ATOM 607 C C . SER A 1 80 ? 20.262 9.082 4.652 1.00 46.03 80 SER A C 1
ATOM 609 O O . SER A 1 80 ? 20.832 8.233 3.969 1.00 46.03 80 SER A O 1
ATOM 611 N N . VAL A 1 81 ? 19.402 9.938 4.087 1.00 49.28 81 VAL A N 1
ATOM 612 C CA . VAL A 1 81 ? 19.289 10.090 2.614 1.00 49.28 81 VAL A CA 1
ATOM 613 C C . VAL A 1 81 ? 20.683 10.270 1.955 1.00 49.28 81 VAL A C 1
ATOM 615 O O . VAL A 1 81 ? 20.854 10.028 0.766 1.00 49.28 81 VAL A O 1
ATOM 618 N N . GLN A 1 82 ? 21.706 10.620 2.747 1.00 49.94 82 GLN A N 1
ATOM 619 C CA . GLN A 1 82 ? 23.124 10.684 2.389 1.00 49.94 82 GLN A CA 1
ATOM 620 C C . GLN A 1 82 ? 23.859 9.329 2.239 1.00 49.94 82 GLN A C 1
ATOM 622 O O . GLN A 1 82 ? 24.975 9.323 1.726 1.00 49.94 82 GLN A O 1
ATOM 627 N N . SER A 1 83 ? 23.311 8.182 2.659 1.00 60.69 83 SER A N 1
ATOM 628 C CA . SER A 1 83 ? 23.931 6.853 2.457 1.00 60.69 83 SER A CA 1
ATOM 629 C C . SER A 1 83 ? 22.889 5.726 2.328 1.00 60.69 83 SER A C 1
ATOM 631 O O . SER A 1 83 ? 22.799 4.865 3.207 1.00 60.69 83 SER A O 1
ATOM 633 N N . PRO A 1 84 ? 22.090 5.698 1.241 1.00 69.81 84 PRO A N 1
ATOM 634 C CA . PRO A 1 84 ? 21.173 4.591 0.984 1.00 69.81 84 PRO A CA 1
ATOM 635 C C . PRO A 1 84 ? 21.943 3.274 0.851 1.00 69.81 84 PRO A C 1
ATOM 637 O O . PRO A 1 84 ? 23.041 3.246 0.288 1.00 69.81 84 PRO A O 1
ATOM 640 N N . PHE A 1 85 ? 21.354 2.165 1.306 1.00 82.81 85 PHE A N 1
ATOM 641 C CA . PHE A 1 85 ? 21.931 0.859 1.016 1.00 82.81 85 PHE A CA 1
ATOM 642 C C . PHE A 1 85 ? 21.908 0.578 -0.497 1.00 82.81 85 PHE A C 1
ATOM 644 O O . PHE A 1 85 ? 21.012 1.020 -1.220 1.00 82.81 85 PHE A O 1
ATOM 651 N N . THR A 1 86 ? 22.906 -0.167 -0.963 1.00 88.19 86 THR A N 1
ATOM 652 C CA . THR A 1 86 ? 23.056 -0.660 -2.348 1.00 88.19 86 THR A CA 1
ATOM 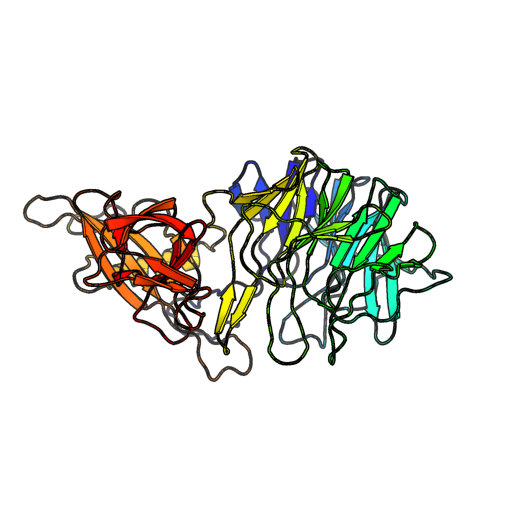653 C C . THR A 1 86 ? 23.024 -2.184 -2.417 1.00 88.19 86 THR A C 1
ATOM 655 O O . THR A 1 86 ? 23.316 -2.787 -3.450 1.00 88.19 86 THR A O 1
ATOM 658 N N . ASP A 1 87 ? 22.723 -2.829 -1.294 1.00 92.00 87 ASP A N 1
ATOM 659 C CA . ASP A 1 87 ? 22.692 -4.272 -1.186 1.00 92.00 87 ASP A CA 1
ATOM 660 C C . ASP A 1 87 ? 21.428 -4.852 -1.832 1.00 92.00 87 ASP A C 1
ATOM 662 O O . ASP A 1 87 ? 20.368 -4.226 -1.923 1.00 92.00 87 ASP A O 1
ATOM 666 N N . THR A 1 88 ? 21.572 -6.084 -2.314 1.00 96.25 88 THR A N 1
ATOM 667 C CA . THR A 1 88 ? 20.483 -6.876 -2.882 1.00 96.25 88 THR A CA 1
ATOM 668 C C . THR A 1 88 ? 20.244 -8.073 -1.982 1.00 96.25 88 THR A C 1
ATOM 670 O O . THR A 1 88 ? 21.183 -8.791 -1.634 1.00 96.25 88 THR A O 1
ATOM 673 N N . TRP A 1 89 ? 18.988 -8.310 -1.633 1.00 97.38 89 TRP A N 1
ATOM 674 C CA . TRP A 1 89 ? 18.562 -9.460 -0.847 1.00 97.38 89 TRP A CA 1
ATOM 675 C C . TRP A 1 89 ? 17.485 -10.233 -1.598 1.00 97.38 89 TRP A C 1
ATOM 677 O O . TRP A 1 89 ? 16.629 -9.641 -2.252 1.00 97.38 89 TRP A O 1
ATOM 687 N N . THR A 1 90 ? 17.512 -11.559 -1.495 1.00 98.25 90 THR A N 1
ATOM 688 C CA . THR A 1 90 ? 16.468 -12.431 -2.047 1.00 98.25 90 THR A CA 1
ATOM 689 C C . THR A 1 90 ? 15.828 -13.257 -0.947 1.00 98.25 90 THR A C 1
ATOM 691 O O . THR A 1 90 ? 16.536 -13.874 -0.153 1.00 98.25 90 THR A O 1
ATOM 694 N N . TRP A 1 91 ? 14.505 -13.310 -0.926 1.00 98.06 91 TRP A N 1
ATOM 695 C CA . TRP A 1 91 ? 13.712 -14.159 -0.047 1.00 98.06 91 TRP A CA 1
ATOM 696 C C . TRP A 1 91 ? 13.217 -15.376 -0.814 1.00 98.06 91 TRP A C 1
ATOM 698 O O . TRP A 1 91 ? 12.560 -15.233 -1.846 1.00 98.06 91 TRP A O 1
ATOM 708 N N . ASP A 1 92 ? 13.498 -16.565 -0.296 1.00 96.00 92 ASP A N 1
ATOM 709 C CA . ASP A 1 92 ? 13.126 -17.839 -0.919 1.00 96.00 92 ASP A CA 1
ATOM 710 C C . ASP A 1 92 ? 11.779 -18.398 -0.439 1.00 96.00 92 ASP A C 1
ATOM 712 O O . ASP A 1 92 ? 11.438 -19.529 -0.775 1.00 96.00 92 ASP A O 1
ATOM 716 N N . GLY A 1 93 ? 11.024 -17.641 0.363 1.00 94.75 93 GLY A N 1
ATOM 717 C CA . GLY A 1 93 ? 9.822 -18.118 1.050 1.00 94.75 93 GLY A CA 1
ATOM 718 C C . GLY A 1 93 ? 10.034 -18.495 2.515 1.00 94.75 93 GLY A C 1
ATOM 719 O O . GLY A 1 93 ? 9.048 -18.686 3.226 1.00 94.75 93 GLY A O 1
ATOM 720 N N . LYS A 1 94 ? 11.286 -18.607 2.970 1.00 94.62 94 LYS A N 1
ATOM 721 C CA . LYS A 1 94 ? 11.649 -19.026 4.329 1.00 94.62 94 LYS A CA 1
ATOM 722 C C . LYS A 1 94 ? 12.748 -18.172 4.962 1.00 94.62 94 LYS A C 1
ATOM 724 O O . LYS A 1 94 ? 12.682 -17.922 6.166 1.00 94.62 94 LYS A O 1
ATOM 729 N N . THR A 1 95 ? 13.771 -17.777 4.210 1.00 96.88 95 THR A N 1
ATOM 730 C CA . THR A 1 95 ? 14.885 -16.970 4.725 1.00 96.88 95 THR A CA 1
ATOM 731 C C . THR A 1 95 ? 15.397 -15.973 3.690 1.00 96.88 95 THR A C 1
ATOM 733 O O . THR A 1 95 ? 15.241 -16.161 2.480 1.00 96.88 95 THR A O 1
ATOM 736 N N . TRP A 1 96 ? 16.024 -14.896 4.164 1.00 98.12 96 TRP A N 1
ATOM 737 C CA . TRP A 1 96 ? 16.663 -13.911 3.296 1.00 98.12 96 TRP A CA 1
ATOM 738 C C . TRP A 1 96 ? 18.109 -14.288 3.002 1.00 98.12 96 TRP A C 1
ATOM 740 O O . TRP A 1 96 ? 18.857 -14.649 3.899 1.00 98.12 96 TRP A O 1
ATOM 750 N N . SER A 1 97 ? 18.550 -14.141 1.761 1.00 97.81 97 SER A N 1
ATOM 751 C CA . SER A 1 97 ? 19.949 -14.320 1.369 1.00 97.81 97 SER A CA 1
ATOM 752 C C . SER A 1 97 ? 20.490 -13.026 0.786 1.00 97.81 97 SER A C 1
ATOM 754 O O . SER A 1 97 ? 19.915 -12.499 -0.168 1.00 97.81 97 SER A O 1
ATOM 756 N N . GLN A 1 98 ? 21.597 -12.521 1.331 1.00 97.19 98 GLN A N 1
ATOM 757 C CA . GLN A 1 98 ? 22.301 -11.395 0.725 1.00 97.19 98 GLN A CA 1
ATOM 758 C C . GLN A 1 98 ? 22.967 -11.862 -0.570 1.00 97.19 98 GLN A C 1
ATOM 760 O O . GLN A 1 98 ? 23.598 -12.920 -0.613 1.00 97.19 98 GLN A O 1
ATOM 765 N N . ARG A 1 99 ? 22.819 -11.080 -1.635 1.00 97.56 99 ARG A N 1
ATOM 766 C CA . ARG A 1 99 ? 23.439 -11.336 -2.936 1.00 97.56 99 ARG A CA 1
ATOM 767 C C . ARG A 1 99 ? 24.607 -10.378 -3.134 1.00 97.56 99 ARG A C 1
ATOM 769 O O . ARG A 1 99 ? 24.542 -9.214 -2.747 1.00 97.56 99 ARG A O 1
ATOM 776 N N . THR A 1 100 ? 25.655 -10.872 -3.784 1.00 96.06 100 THR A N 1
ATOM 777 C CA . THR A 1 100 ? 26.851 -10.109 -4.167 1.00 96.06 100 THR A CA 1
ATOM 778 C C . THR A 1 100 ? 26.974 -10.091 -5.692 1.00 96.06 100 THR A C 1
ATOM 780 O O . THR A 1 100 ? 27.811 -10.808 -6.249 1.00 96.06 100 THR A O 1
ATOM 783 N N . PRO A 1 101 ? 26.090 -9.367 -6.398 1.00 96.50 101 PRO A N 1
ATOM 784 C CA . PRO A 1 101 ? 26.146 -9.318 -7.850 1.00 96.50 101 PRO A CA 1
ATOM 785 C C . PRO A 1 101 ? 27.407 -8.591 -8.329 1.00 96.50 101 PRO A C 1
ATOM 787 O O . PRO A 1 101 ? 27.947 -7.729 -7.638 1.00 96.50 101 PRO A O 1
ATOM 790 N N . SER A 1 102 ? 27.876 -8.933 -9.530 1.00 95.38 102 SER A N 1
ATOM 791 C CA . SER A 1 102 ? 29.051 -8.289 -10.138 1.00 95.38 102 SER A CA 1
ATOM 792 C C . SER A 1 102 ? 28.802 -6.827 -10.516 1.00 95.38 102 SER A C 1
ATOM 794 O O . SER A 1 102 ? 29.748 -6.068 -10.697 1.00 95.38 102 SER A O 1
ATOM 796 N N . MET A 1 103 ? 27.531 -6.456 -10.663 1.00 95.69 103 MET A N 1
ATOM 797 C CA . MET A 1 103 ? 27.048 -5.120 -10.972 1.00 95.69 103 MET A CA 1
ATOM 798 C C . MET A 1 103 ? 25.839 -4.827 -10.085 1.00 95.69 103 MET A C 1
ATOM 800 O O . MET A 1 103 ? 25.006 -5.708 -9.858 1.00 95.69 103 MET A O 1
ATOM 804 N N . SER A 1 104 ? 25.727 -3.584 -9.627 1.00 94.25 104 SER A N 1
ATOM 805 C CA . SER A 1 104 ? 24.607 -3.108 -8.815 1.00 94.25 104 SER A CA 1
ATOM 806 C C . SER A 1 104 ? 24.183 -1.715 -9.265 1.00 94.25 104 SER A C 1
ATOM 808 O O . SER A 1 104 ? 25.049 -0.929 -9.664 1.00 94.25 104 SER A O 1
ATOM 810 N N . PRO A 1 105 ? 22.890 -1.372 -9.146 1.00 93.25 105 PRO A N 1
ATOM 811 C CA . PRO A 1 105 ? 22.457 0.002 -9.274 1.00 93.25 105 PRO A CA 1
ATOM 812 C C . PRO A 1 105 ? 23.099 0.880 -8.189 1.00 93.25 105 PRO A C 1
ATOM 814 O O . PRO A 1 105 ? 23.468 0.380 -7.117 1.00 93.25 105 PRO A O 1
ATOM 817 N N . PRO A 1 106 ? 23.225 2.193 -8.435 1.00 89.56 106 PRO A N 1
ATOM 818 C CA . PRO A 1 106 ? 23.715 3.120 -7.428 1.00 89.56 106 PRO A CA 1
ATOM 819 C C . PRO A 1 106 ? 22.755 3.219 -6.236 1.00 89.56 106 PRO A C 1
ATOM 821 O O . PRO A 1 106 ? 21.583 2.840 -6.305 1.00 89.56 106 PRO A O 1
ATOM 824 N N . ALA A 1 107 ? 23.262 3.771 -5.133 1.00 82.50 107 ALA A N 1
ATOM 825 C CA . ALA A 1 107 ? 22.464 4.048 -3.947 1.00 82.50 107 ALA A CA 1
ATOM 826 C C . ALA A 1 107 ? 21.345 5.034 -4.295 1.00 82.50 107 ALA A C 1
ATOM 828 O O . ALA A 1 107 ? 21.607 6.098 -4.855 1.00 82.50 107 ALA A O 1
ATOM 829 N N . SER A 1 108 ? 20.104 4.698 -3.950 1.00 78.56 108 SER A N 1
ATOM 830 C CA . SER A 1 108 ? 18.963 5.579 -4.181 1.00 78.56 108 SER A CA 1
ATOM 831 C C . SER A 1 108 ? 17.930 5.434 -3.072 1.00 78.56 108 SER A C 1
ATOM 833 O O . SER A 1 108 ? 17.732 4.347 -2.522 1.00 78.56 108 SER A O 1
ATOM 835 N N . ALA A 1 109 ? 17.294 6.549 -2.720 1.00 70.31 109 ALA A N 1
ATOM 836 C CA . ALA A 1 109 ? 16.192 6.572 -1.773 1.00 70.31 109 ALA A CA 1
ATOM 837 C C . ALA A 1 109 ? 14.876 6.331 -2.523 1.00 70.31 109 ALA A C 1
ATOM 839 O O . ALA A 1 109 ? 14.516 7.094 -3.417 1.00 70.31 109 ALA A O 1
ATOM 840 N N . GLY A 1 110 ? 14.148 5.279 -2.142 1.00 77.50 110 GLY A N 1
ATOM 841 C CA . GLY A 1 110 ? 12.868 4.940 -2.763 1.00 77.50 110 GLY A CA 1
ATOM 842 C C . GLY A 1 110 ? 12.960 4.412 -4.200 1.00 77.50 110 GLY A C 1
ATOM 843 O O . GLY A 1 110 ? 12.177 4.881 -5.031 1.00 77.50 110 GLY A O 1
ATOM 844 N N . PRO A 1 111 ? 13.870 3.469 -4.533 1.00 88.31 111 PRO A N 1
ATOM 845 C CA . PRO A 1 111 ? 13.823 2.821 -5.837 1.00 88.31 111 PRO A CA 1
ATOM 846 C C . PRO A 1 111 ? 12.500 2.058 -5.986 1.00 88.31 111 PRO A C 1
ATOM 848 O O . PRO A 1 111 ? 12.030 1.411 -5.047 1.00 88.31 111 PRO A O 1
ATOM 851 N N . SER A 1 112 ? 11.909 2.103 -7.177 1.00 91.50 112 SER A N 1
ATOM 852 C CA . SER A 1 112 ? 10.728 1.289 -7.490 1.00 91.50 112 SER A CA 1
ATOM 853 C C . SER A 1 112 ? 11.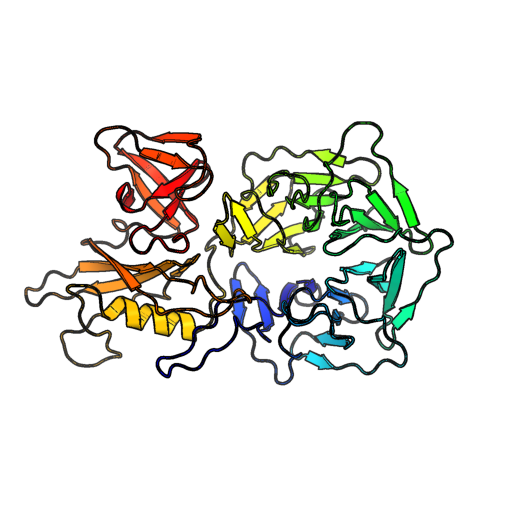167 -0.009 -8.147 1.00 91.50 112 SER A C 1
ATOM 855 O O . SER A 1 112 ? 11.902 0.028 -9.131 1.00 91.50 112 SER A O 1
ATOM 857 N N . LEU A 1 113 ? 10.723 -1.146 -7.613 1.00 95.38 113 LEU A N 1
ATOM 858 C CA . LEU A 1 113 ? 10.978 -2.468 -8.181 1.00 95.38 113 LEU A CA 1
ATOM 859 C C . LEU A 1 113 ? 9.663 -3.057 -8.693 1.00 95.38 113 LEU A C 1
ATOM 861 O O . LEU A 1 113 ? 8.667 -3.068 -7.974 1.00 95.38 113 LEU A O 1
ATOM 865 N N . VAL A 1 114 ? 9.676 -3.560 -9.924 1.00 97.12 114 VAL A N 1
ATOM 866 C CA . VAL A 1 114 ? 8.521 -4.168 -10.595 1.00 97.12 114 VAL A CA 1
ATOM 867 C C . VAL A 1 114 ? 8.994 -5.406 -11.351 1.00 97.12 114 VAL A C 1
ATOM 869 O O . VAL A 1 114 ? 10.057 -5.379 -11.960 1.00 97.12 114 VAL A O 1
ATOM 872 N N . TYR A 1 115 ? 8.232 -6.498 -11.331 1.00 97.75 115 TYR A N 1
ATOM 873 C CA . TYR A 1 115 ? 8.519 -7.643 -12.195 1.00 97.75 115 TYR A CA 1
ATOM 874 C C . TYR A 1 115 ? 7.912 -7.429 -13.580 1.00 97.75 115 TYR A C 1
ATOM 876 O O . TYR A 1 115 ? 6.707 -7.224 -13.700 1.00 97.75 115 TYR A O 1
ATOM 884 N N . ASP A 1 116 ? 8.749 -7.470 -14.611 1.00 97.88 116 ASP A N 1
ATOM 885 C CA . ASP A 1 116 ? 8.329 -7.395 -16.004 1.00 97.88 116 ASP A CA 1
ATOM 886 C C . ASP A 1 116 ? 8.293 -8.816 -16.582 1.00 97.88 116 ASP A C 1
ATOM 888 O O . ASP A 1 116 ? 9.333 -9.427 -16.857 1.00 97.88 116 ASP A O 1
ATOM 892 N N . ALA A 1 117 ? 7.081 -9.350 -16.750 1.00 95.75 117 ALA A N 1
ATOM 893 C CA . ALA A 1 117 ? 6.873 -10.712 -17.239 1.00 95.75 117 ALA A CA 1
ATOM 894 C C . ALA A 1 117 ? 7.272 -10.888 -18.714 1.00 95.75 117 ALA A C 1
ATOM 896 O O . ALA A 1 117 ? 7.607 -11.997 -19.128 1.00 95.75 117 ALA A O 1
ATOM 897 N N . LYS A 1 118 ? 7.281 -9.810 -19.512 1.00 96.25 118 LYS A N 1
ATOM 898 C CA . LYS A 1 118 ? 7.736 -9.841 -20.909 1.00 96.25 118 LYS A CA 1
ATOM 899 C C . LYS A 1 118 ? 9.253 -9.999 -20.980 1.00 96.25 118 LYS A C 1
ATOM 901 O O . LYS A 1 118 ? 9.752 -10.709 -21.852 1.00 96.25 118 LYS A O 1
ATOM 906 N N . LEU A 1 119 ? 9.984 -9.372 -20.059 1.00 97.00 119 LEU A N 1
ATOM 907 C CA . LEU A 1 119 ? 11.436 -9.532 -19.931 1.00 97.00 119 LEU A CA 1
ATOM 908 C C . LEU A 1 119 ? 11.848 -10.761 -19.110 1.00 97.00 119 LEU A C 1
ATOM 910 O O . LEU A 1 119 ? 12.993 -11.207 -19.217 1.00 97.00 119 LEU A O 1
ATOM 914 N N . GLY A 1 120 ? 10.957 -11.289 -18.269 1.00 97.31 120 GLY A N 1
ATOM 915 C CA . GLY A 1 120 ? 11.278 -12.343 -17.304 1.00 97.31 120 GLY A CA 1
ATOM 916 C C . GLY A 1 120 ? 12.267 -11.878 -16.226 1.00 97.31 120 GLY A C 1
ATOM 917 O O . GLY A 1 120 ? 13.106 -12.665 -15.766 1.00 97.31 120 GLY A O 1
ATOM 918 N N . ARG A 1 121 ? 12.228 -10.585 -15.876 1.00 98.19 121 ARG A N 1
ATOM 919 C CA . ARG A 1 121 ? 13.212 -9.900 -15.020 1.00 98.19 121 ARG A CA 1
ATOM 920 C C . ARG A 1 121 ? 12.543 -8.906 -14.080 1.00 98.19 121 ARG A C 1
ATOM 922 O O . ARG A 1 121 ? 11.523 -8.310 -14.415 1.00 98.19 121 ARG A O 1
ATOM 929 N N . VAL A 1 122 ? 13.167 -8.662 -12.928 1.00 98.38 122 VAL A N 1
ATOM 930 C CA . VAL A 1 122 ? 12.800 -7.518 -12.080 1.00 98.38 122 VAL A CA 1
ATOM 931 C C . VAL A 1 122 ? 13.433 -6.257 -12.662 1.00 98.38 122 VAL A C 1
ATOM 933 O O . VAL A 1 122 ? 14.644 -6.204 -12.863 1.00 98.38 122 VAL A O 1
ATOM 936 N N . VAL A 1 123 ? 12.617 -5.245 -12.932 1.00 98.00 123 VAL A N 1
ATOM 937 C CA . VAL A 1 123 ? 13.016 -3.903 -13.354 1.00 98.00 123 VAL A CA 1
ATOM 938 C C . VAL A 1 123 ? 13.101 -3.009 -12.120 1.00 98.00 123 VAL A C 1
ATOM 940 O O . VAL A 1 123 ? 12.156 -2.935 -11.334 1.00 98.00 123 VAL A O 1
ATOM 943 N N . ALA A 1 124 ? 14.224 -2.317 -11.956 1.00 95.75 124 ALA A N 1
ATOM 944 C CA . ALA A 1 124 ? 14.415 -1.291 -10.942 1.00 95.75 124 ALA A CA 1
ATOM 945 C C . ALA A 1 124 ? 14.501 0.093 -11.595 1.00 95.75 124 ALA A C 1
ATOM 947 O O . ALA A 1 124 ? 15.297 0.317 -12.510 1.00 95.75 124 ALA A O 1
ATOM 948 N N . LEU A 1 125 ? 13.696 1.024 -11.091 1.00 93.75 125 LEU A N 1
ATOM 949 C CA . LEU A 1 125 ? 13.753 2.443 -11.423 1.00 93.75 125 LEU A CA 1
ATOM 950 C C . LEU A 1 125 ? 14.515 3.154 -10.315 1.00 93.75 125 LEU A C 1
ATOM 952 O O . LEU A 1 125 ? 14.071 3.171 -9.163 1.00 93.75 125 LEU A O 1
ATOM 956 N N . VAL A 1 126 ? 15.666 3.715 -10.665 1.00 91.44 126 VAL A N 1
ATOM 957 C CA . VAL A 1 126 ? 16.629 4.257 -9.706 1.00 91.44 126 VAL A CA 1
ATOM 958 C C . VAL A 1 126 ? 16.825 5.745 -9.994 1.00 91.44 126 VAL A C 1
ATOM 960 O O . VAL A 1 126 ? 17.504 6.095 -10.961 1.00 91.44 126 VAL A O 1
ATOM 963 N N . PRO A 1 127 ? 16.199 6.640 -9.209 1.00 86.44 127 PRO A N 1
ATOM 964 C CA . PRO A 1 127 ? 16.409 8.080 -9.335 1.00 86.44 127 PRO A CA 1
ATOM 965 C C . PRO A 1 127 ? 17.882 8.461 -9.127 1.00 86.44 127 PRO A C 1
ATOM 967 O O . PRO A 1 127 ? 18.454 8.140 -8.081 1.00 86.44 127 PRO A O 1
ATOM 970 N N . THR A 1 128 ? 18.482 9.154 -10.102 1.00 81.56 128 THR A N 1
ATOM 971 C CA . THR A 1 128 ? 19.870 9.650 -10.065 1.00 81.56 128 THR A CA 1
ATOM 972 C C . THR A 1 128 ? 19.957 11.061 -10.663 1.00 81.56 128 THR A C 1
ATOM 974 O O . THR A 1 128 ? 20.196 11.229 -11.860 1.00 81.56 128 THR A O 1
ATOM 977 N N . GLY A 1 129 ? 19.766 12.094 -9.838 1.00 77.75 129 GLY A N 1
ATOM 978 C CA . GLY A 1 129 ? 19.787 13.486 -10.306 1.00 77.75 129 GLY A CA 1
ATOM 979 C C . GLY A 1 129 ? 18.700 13.755 -11.353 1.00 77.75 129 GLY A C 1
ATOM 980 O O . GLY A 1 129 ? 17.517 13.564 -11.076 1.00 77.75 129 GLY A O 1
ATOM 981 N N . ASP A 1 130 ? 19.110 14.159 -12.557 1.00 78.88 130 ASP A N 1
ATOM 982 C CA . ASP A 1 130 ? 18.212 14.597 -13.637 1.00 78.88 130 ASP A CA 1
ATOM 983 C C . ASP A 1 130 ? 17.616 13.457 -14.480 1.00 78.88 130 ASP A C 1
ATOM 985 O O . ASP A 1 130 ? 16.785 13.704 -15.359 1.00 78.88 130 ASP A O 1
ATOM 989 N N . VAL A 1 131 ? 17.995 12.204 -14.212 1.00 84.44 131 VAL A N 1
ATOM 990 C CA . VAL A 1 131 ? 17.469 11.008 -14.892 1.00 84.44 131 VAL A CA 1
ATOM 991 C C . VAL A 1 131 ? 17.081 9.925 -13.893 1.00 84.44 131 VAL A C 1
ATOM 993 O O . VAL A 1 131 ? 17.627 9.831 -12.792 1.00 84.44 131 VAL A O 1
ATOM 996 N N . THR A 1 132 ? 16.128 9.083 -14.278 1.00 89.75 132 THR A N 1
ATOM 997 C CA . THR A 1 132 ? 15.819 7.849 -13.554 1.00 89.75 132 THR A CA 1
ATOM 998 C C . THR A 1 132 ? 16.364 6.675 -14.352 1.00 89.75 132 THR A C 1
ATOM 1000 O O . THR A 1 132 ? 15.844 6.327 -15.413 1.00 89.75 132 THR A O 1
ATOM 1003 N N . GLN A 1 133 ? 17.427 6.058 -13.839 1.00 93.44 133 GLN A N 1
ATOM 1004 C CA . GLN A 1 133 ? 18.058 4.917 -14.488 1.00 93.44 133 GLN A CA 1
ATOM 1005 C C . GLN A 1 133 ? 17.138 3.699 -14.446 1.00 93.44 133 GLN A C 1
ATOM 1007 O O . GLN A 1 133 ? 16.474 3.437 -13.441 1.00 93.44 133 GLN A O 1
ATOM 1012 N N . THR A 1 134 ? 17.138 2.932 -15.535 1.00 95.62 134 THR A N 1
ATOM 1013 C CA . THR A 1 134 ? 16.421 1.657 -15.635 1.00 95.62 134 THR A CA 1
ATOM 1014 C C . THR A 1 134 ? 17.426 0.519 -15.512 1.00 95.62 134 THR A C 1
ATOM 1016 O O . THR A 1 134 ? 18.338 0.408 -16.326 1.00 95.62 134 THR A O 1
ATOM 1019 N N . TRP A 1 135 ? 17.268 -0.328 -14.503 1.00 97.06 135 TRP A N 1
ATOM 1020 C CA . TRP A 1 135 ? 18.108 -1.502 -14.267 1.00 97.06 135 TRP A CA 1
ATOM 1021 C C . TRP A 1 135 ? 17.267 -2.774 -14.333 1.00 97.06 135 TRP A C 1
ATOM 1023 O O . TRP A 1 135 ? 16.083 -2.748 -14.012 1.00 97.06 135 TRP A O 1
ATOM 1033 N N . THR A 1 136 ? 17.867 -3.898 -14.722 1.00 98.12 136 THR A N 1
ATOM 1034 C CA . THR A 1 136 ? 17.206 -5.212 -14.711 1.00 98.12 136 THR A CA 1
ATOM 1035 C C . THR A 1 136 ? 17.998 -6.231 -13.914 1.00 98.12 136 THR A C 1
ATOM 1037 O O . THR A 1 136 ? 19.222 -6.255 -13.988 1.00 98.12 136 THR A O 1
ATOM 1040 N N . TRP A 1 137 ? 17.293 -7.078 -13.174 1.00 98.38 137 TRP A N 1
ATOM 1041 C CA . TRP A 1 137 ? 17.837 -8.199 -12.420 1.00 98.38 137 TRP A CA 1
ATOM 1042 C C . TRP A 1 137 ? 17.476 -9.516 -13.096 1.00 98.38 137 TRP A C 1
ATOM 1044 O O . TRP A 1 137 ? 16.307 -9.766 -13.401 1.00 98.38 137 TRP A O 1
ATOM 1054 N N . ASP A 1 138 ? 18.475 -10.370 -13.301 1.00 96.88 138 ASP A N 1
ATOM 1055 C CA . ASP A 1 138 ? 18.337 -11.674 -13.957 1.00 96.88 138 ASP A CA 1
ATOM 1056 C C . ASP A 1 138 ? 18.472 -12.871 -12.995 1.00 96.88 138 ASP A C 1
ATOM 1058 O O . ASP A 1 138 ? 18.715 -13.998 -13.434 1.00 96.88 138 ASP A O 1
ATOM 1062 N N . GLY A 1 139 ? 18.359 -12.649 -11.684 1.00 96.00 139 GLY A N 1
ATOM 1063 C CA . GLY A 1 139 ? 18.584 -13.670 -10.650 1.00 96.00 139 GLY A CA 1
ATOM 1064 C C . GLY A 1 139 ? 20.004 -13.760 -10.110 1.00 96.00 139 GLY A C 1
ATOM 1065 O O . GLY A 1 139 ? 20.198 -14.294 -9.010 1.00 96.00 139 GLY A O 1
ATOM 1066 N N . ASN A 1 140 ? 20.977 -13.242 -10.857 1.00 95.81 140 ASN A N 1
ATOM 1067 C CA . ASN A 1 140 ? 22.389 -13.294 -10.502 1.00 95.81 140 ASN A CA 1
ATOM 1068 C C . ASN A 1 140 ? 23.026 -11.908 -10.444 1.00 95.81 140 ASN A C 1
ATOM 1070 O O . ASN A 1 140 ? 23.760 -11.634 -9.493 1.00 95.81 140 ASN A O 1
ATOM 1074 N N . THR A 1 141 ? 22.780 -11.048 -11.432 1.00 97.56 141 THR A N 1
ATOM 1075 C CA . THR A 1 141 ? 23.396 -9.721 -11.509 1.00 97.56 141 THR A CA 1
ATOM 1076 C C . THR A 1 141 ? 22.428 -8.655 -12.013 1.00 97.56 141 THR A C 1
ATOM 1078 O O . THR A 1 141 ? 21.411 -8.957 -12.645 1.00 97.56 141 THR A O 1
ATOM 1081 N N . TRP A 1 142 ? 22.738 -7.393 -11.712 1.00 98.25 142 TRP A N 1
ATOM 1082 C CA . TRP A 1 142 ? 22.017 -6.256 -12.271 1.00 98.25 142 TRP A CA 1
ATOM 1083 C C . TRP A 1 142 ? 22.661 -5.789 -13.575 1.00 98.25 142 TRP A C 1
ATOM 1085 O O . TRP A 1 142 ? 23.881 -5.757 -13.705 1.00 98.25 142 TRP A O 1
ATOM 1095 N N . ALA A 1 143 ? 21.850 -5.354 -14.530 1.00 97.88 143 ALA A N 1
ATOM 1096 C CA . ALA A 1 143 ? 22.314 -4.712 -15.753 1.00 97.88 143 ALA A CA 1
ATOM 1097 C C . ALA A 1 143 ? 21.568 -3.396 -15.966 1.00 97.88 143 ALA A C 1
ATOM 1099 O O . ALA A 1 143 ? 20.334 -3.383 -15.988 1.00 97.88 143 ALA A O 1
ATOM 1100 N N . GLN A 1 144 ? 22.310 -2.300 -16.131 1.00 96.81 144 GLN A N 1
ATOM 1101 C CA . GLN A 1 144 ? 21.728 -1.027 -16.535 1.00 96.81 144 GLN A CA 1
ATOM 1102 C C . GLN A 1 144 ? 21.274 -1.132 -17.989 1.00 96.81 144 GLN A C 1
ATOM 1104 O O . GLN A 1 144 ? 22.026 -1.581 -18.855 1.00 96.81 144 GLN A O 1
ATOM 1109 N N . LEU A 1 145 ? 20.040 -0.724 -18.251 1.00 96.25 145 LEU A N 1
ATOM 1110 C CA . LEU A 1 145 ? 19.551 -0.512 -19.602 1.00 96.25 145 LEU A CA 1
ATOM 1111 C C . LEU A 1 145 ? 19.823 0.935 -20.011 1.00 96.25 145 LEU A C 1
ATOM 1113 O O . LEU A 1 145 ? 19.753 1.850 -19.190 1.00 96.25 145 LEU A O 1
ATOM 1117 N N . HIS A 1 146 ? 20.036 1.136 -21.309 1.00 94.50 146 HIS A N 1
ATOM 1118 C CA . HIS A 1 146 ? 20.130 2.456 -21.932 1.00 94.50 146 HIS A CA 1
ATOM 1119 C C . HIS A 1 146 ? 19.025 2.619 -22.986 1.00 94.50 146 HIS A C 1
ATOM 1121 O O . HIS A 1 146 ? 19.300 2.512 -24.184 1.00 94.50 146 HIS A O 1
ATOM 1127 N N . PRO A 1 147 ? 17.760 2.800 -22.558 1.00 94.56 147 PRO A N 1
ATOM 1128 C CA . PRO A 1 147 ? 16.656 3.125 -23.451 1.00 94.56 147 PRO A CA 1
ATOM 1129 C C . PRO A 1 147 ? 16.978 4.285 -24.395 1.00 94.56 147 PRO A C 1
ATOM 1131 O O . PRO A 1 147 ? 17.557 5.285 -23.981 1.00 94.56 147 PRO A O 1
ATOM 1134 N N . THR A 1 148 ? 16.518 4.211 -25.646 1.00 94.75 148 THR A N 1
ATOM 1135 C CA . THR A 1 148 ? 16.635 5.336 -26.595 1.00 94.75 148 THR A CA 1
ATOM 1136 C C . THR A 1 148 ? 15.887 6.583 -26.129 1.00 94.75 148 THR A C 1
ATOM 1138 O O . THR A 1 148 ? 16.235 7.700 -26.499 1.00 94.75 148 THR A O 1
ATOM 1141 N N . THR A 1 149 ? 14.839 6.403 -25.328 1.00 93.62 149 THR A N 1
ATOM 1142 C CA . THR A 1 149 ? 14.188 7.465 -24.564 1.00 93.62 149 THR A CA 1
ATOM 1143 C C . THR A 1 149 ? 14.241 7.077 -23.097 1.00 93.62 149 THR A C 1
ATOM 1145 O O . THR A 1 149 ? 13.689 6.048 -22.709 1.00 93.62 149 THR A O 1
ATOM 1148 N N . GLU A 1 150 ? 14.923 7.888 -22.293 1.00 90.25 150 GLU A N 1
ATOM 1149 C CA . GLU A 1 150 ? 15.051 7.668 -20.856 1.00 90.25 150 GLU A CA 1
ATOM 1150 C C . GLU A 1 150 ? 13.873 8.266 -20.085 1.00 90.25 150 GLU A C 1
ATOM 1152 O O . GLU A 1 150 ? 13.246 9.249 -20.495 1.00 90.25 150 GLU A O 1
ATOM 1157 N N . LEU A 1 151 ? 13.603 7.680 -18.921 1.00 89.94 151 LEU A N 1
ATOM 1158 C CA . LEU A 1 151 ? 12.678 8.256 -17.967 1.00 89.94 151 LEU A CA 1
ATOM 1159 C C . LEU A 1 151 ? 13.325 9.505 -17.362 1.00 89.94 151 LEU A C 1
ATOM 1161 O O . LEU A 1 151 ? 14.331 9.421 -16.655 1.00 89.94 151 LEU A O 1
ATOM 1165 N N . GLN A 1 152 ? 12.742 10.670 -17.645 1.00 84.75 152 GLN A N 1
ATOM 1166 C CA . GLN A 1 152 ? 13.221 11.932 -17.083 1.00 84.75 152 GLN A CA 1
ATOM 1167 C C . GLN A 1 152 ? 13.287 11.856 -15.558 1.00 84.75 152 GLN A C 1
ATOM 1169 O O . GLN A 1 152 ? 12.399 11.262 -14.940 1.00 84.75 152 GLN A O 1
ATOM 1174 N N . GLY A 1 153 ? 14.286 12.516 -14.968 1.00 75.00 153 GLY A N 1
ATOM 1175 C CA . GLY A 1 153 ? 14.535 12.526 -13.531 1.00 75.00 153 GLY A CA 1
ATOM 1176 C C . GLY A 1 153 ? 13.279 12.876 -12.766 1.00 75.00 153 GLY A C 1
ATOM 1177 O O . GLY A 1 153 ? 12.794 14.010 -12.799 1.00 75.00 153 GLY A O 1
ATOM 1178 N N . ARG A 1 154 ? 12.704 11.870 -12.125 1.00 76.00 154 ARG A N 1
ATOM 1179 C CA . ARG A 1 154 ? 11.617 12.026 -11.171 1.00 76.00 154 ARG A CA 1
ATOM 1180 C C . ARG A 1 154 ? 12.214 11.763 -9.799 1.00 76.00 154 ARG A C 1
ATOM 1182 O O . ARG A 1 154 ? 13.027 10.849 -9.658 1.00 76.00 154 ARG A O 1
ATOM 1189 N N . GLY A 1 155 ? 11.908 12.630 -8.836 1.00 66.94 155 GLY A N 1
ATOM 1190 C CA . GLY A 1 155 ? 12.449 12.502 -7.490 1.00 66.94 155 GLY A CA 1
ATOM 1191 C C . GLY A 1 155 ? 11.865 11.292 -6.768 1.00 66.94 155 GLY A C 1
ATOM 1192 O O . GLY A 1 155 ? 11.342 10.353 -7.373 1.00 66.94 155 GLY A O 1
ATOM 1193 N N . PHE A 1 156 ? 11.967 11.304 -5.444 1.00 69.19 156 PHE A N 1
ATOM 1194 C CA . PHE A 1 156 ? 11.479 10.202 -4.626 1.00 69.19 156 PHE A CA 1
ATOM 1195 C C . PHE A 1 156 ? 9.962 9.985 -4.802 1.00 69.19 156 PHE A C 1
ATOM 1197 O O . PHE A 1 156 ? 9.205 10.888 -5.173 1.00 69.19 156 PHE A O 1
ATOM 1204 N N . ALA A 1 157 ? 9.519 8.763 -4.495 1.00 71.44 157 ALA A N 1
ATOM 1205 C CA . ALA A 1 157 ? 8.108 8.385 -4.419 1.00 71.44 157 ALA A CA 1
ATOM 1206 C C . ALA A 1 157 ? 7.306 8.478 -5.735 1.00 71.44 157 ALA A C 1
ATOM 1208 O O . ALA A 1 157 ? 6.103 8.757 -5.711 1.00 71.44 157 ALA A O 1
ATOM 1209 N N . ALA A 1 158 ? 7.953 8.201 -6.870 1.00 83.12 158 ALA A N 1
ATOM 1210 C CA . ALA A 1 158 ? 7.243 7.722 -8.053 1.00 83.12 158 ALA A CA 1
ATOM 1211 C C . ALA A 1 158 ? 6.587 6.367 -7.750 1.00 83.12 158 ALA A C 1
ATOM 1213 O O . ALA A 1 158 ? 7.163 5.551 -7.027 1.00 83.12 158 ALA A O 1
ATOM 1214 N N . ALA A 1 159 ? 5.407 6.122 -8.312 1.00 91.81 159 ALA A N 1
ATOM 1215 C CA . ALA A 1 159 ? 4.756 4.823 -8.227 1.00 91.81 159 ALA A CA 1
ATOM 1216 C C . ALA A 1 159 ? 4.913 4.081 -9.555 1.00 91.81 159 ALA A C 1
ATOM 1218 O O . ALA A 1 159 ? 4.842 4.699 -10.620 1.00 91.81 159 ALA A O 1
ATOM 1219 N N . ALA A 1 160 ? 5.117 2.765 -9.490 1.00 95.50 160 ALA A N 1
ATOM 1220 C CA . ALA A 1 160 ? 5.272 1.919 -10.666 1.00 95.50 160 ALA A CA 1
ATOM 1221 C C . ALA A 1 160 ? 4.528 0.589 -10.500 1.00 95.50 160 ALA A C 1
ATOM 1223 O O . ALA A 1 160 ? 4.517 0.020 -9.410 1.00 95.50 160 ALA A O 1
ATOM 1224 N N . ALA A 1 161 ? 3.942 0.085 -11.585 1.00 97.56 161 ALA A N 1
ATOM 1225 C CA . ALA A 1 161 ? 3.325 -1.239 -11.645 1.00 97.56 161 ALA A CA 1
ATOM 1226 C C . ALA A 1 161 ? 3.480 -1.843 -13.044 1.00 97.56 161 ALA A C 1
ATOM 1228 O O . ALA A 1 161 ? 3.554 -1.116 -14.031 1.00 97.56 161 ALA A O 1
ATOM 1229 N N . TYR A 1 162 ? 3.512 -3.173 -13.137 1.00 97.88 162 TYR A N 1
ATOM 1230 C CA . TYR A 1 162 ? 3.464 -3.859 -14.426 1.00 97.88 162 TYR A CA 1
ATOM 1231 C C . TYR A 1 162 ? 2.012 -4.001 -14.873 1.00 97.88 162 TYR A C 1
ATOM 1233 O O . TYR A 1 162 ? 1.166 -4.455 -14.104 1.00 97.88 162 TYR A O 1
ATOM 1241 N N . ASP A 1 163 ? 1.742 -3.621 -16.113 1.00 97.69 163 ASP A N 1
ATOM 1242 C CA . ASP A 1 163 ? 0.488 -3.849 -16.810 1.00 97.69 163 ASP A CA 1
ATOM 1243 C C . ASP A 1 163 ? 0.647 -5.072 -17.730 1.00 97.69 163 ASP A C 1
ATOM 1245 O O . ASP A 1 163 ? 1.127 -4.935 -18.862 1.00 97.69 163 ASP A O 1
ATOM 1249 N N . PRO A 1 164 ? 0.272 -6.282 -17.276 1.00 96.12 164 PRO A N 1
ATOM 1250 C CA . PRO A 1 164 ? 0.360 -7.486 -18.093 1.00 96.12 164 PRO A CA 1
ATOM 1251 C C . PRO A 1 164 ? -0.619 -7.488 -19.272 1.00 96.12 164 PRO A C 1
ATOM 1253 O O . PRO A 1 164 ? -0.378 -8.225 -20.226 1.00 96.12 164 PRO A O 1
ATOM 1256 N N . ALA A 1 165 ? -1.692 -6.688 -19.245 1.00 96.06 165 ALA A N 1
ATOM 1257 C CA . ALA A 1 165 ? -2.639 -6.615 -20.359 1.00 96.06 165 ALA A CA 1
ATOM 1258 C C . ALA A 1 165 ? -2.021 -5.911 -21.578 1.00 96.06 165 ALA A C 1
ATOM 1260 O O . ALA A 1 165 ? -2.308 -6.285 -22.715 1.00 96.06 165 ALA A O 1
ATOM 1261 N N . HIS A 1 166 ? -1.124 -4.951 -21.337 1.00 95.19 166 HIS A N 1
ATOM 1262 C CA . HIS A 1 166 ? -0.418 -4.200 -22.382 1.00 95.19 166 HIS A CA 1
ATOM 1263 C C . HIS A 1 166 ? 1.080 -4.532 -22.483 1.00 95.19 166 HIS A C 1
ATOM 1265 O O . HIS A 1 166 ? 1.764 -4.034 -23.375 1.00 95.19 166 HIS A O 1
ATOM 1271 N N . GLY A 1 167 ? 1.599 -5.384 -21.594 1.00 96.38 167 GLY A N 1
ATOM 1272 C CA . GLY A 1 167 ? 2.997 -5.813 -21.578 1.00 96.38 167 GLY A CA 1
ATOM 1273 C C . GLY A 1 167 ? 3.972 -4.662 -21.336 1.00 96.38 167 GLY A C 1
ATOM 1274 O O . GLY A 1 167 ? 4.963 -4.547 -22.063 1.00 96.38 167 GLY A O 1
ATOM 1275 N N . SER A 1 168 ? 3.663 -3.787 -20.373 1.00 97.19 168 SER A N 1
ATOM 1276 C CA . SER A 1 168 ? 4.462 -2.588 -20.094 1.00 97.19 168 SER A CA 1
ATOM 1277 C C . SER A 1 168 ? 4.539 -2.246 -18.606 1.00 97.19 168 SER A C 1
ATOM 1279 O O . SER A 1 168 ? 3.608 -2.523 -17.854 1.00 97.19 168 SER A O 1
ATOM 1281 N N . VAL A 1 169 ? 5.628 -1.612 -18.164 1.00 97.88 169 VAL A N 1
ATOM 1282 C CA . VAL A 1 169 ? 5.694 -0.996 -16.825 1.00 97.88 169 VAL A CA 1
ATOM 1283 C C . VAL A 1 169 ? 5.111 0.409 -16.901 1.00 97.88 169 VAL A C 1
ATOM 1285 O O . VAL A 1 169 ? 5.608 1.231 -17.667 1.00 97.88 169 VAL A O 1
ATOM 1288 N N . VAL A 1 170 ? 4.097 0.699 -16.091 1.00 97.19 170 VAL A N 1
ATOM 1289 C CA . VAL A 1 170 ? 3.466 2.017 -15.962 1.00 97.19 170 VAL A CA 1
ATOM 1290 C C . VAL A 1 170 ? 4.087 2.758 -14.785 1.00 97.19 170 VAL A C 1
ATOM 1292 O O . VAL A 1 170 ? 4.199 2.201 -13.693 1.00 97.19 170 VAL A O 1
ATOM 1295 N N . VAL A 1 171 ? 4.456 4.019 -14.994 1.00 95.62 171 VAL A N 1
ATOM 1296 C CA . VAL A 1 171 ? 4.955 4.935 -13.963 1.00 95.62 171 VAL A CA 1
ATOM 1297 C C . VAL A 1 171 ? 4.075 6.170 -13.915 1.00 95.62 171 VAL A C 1
ATOM 1299 O O . VAL A 1 171 ? 3.766 6.749 -14.958 1.00 95.62 171 VAL A O 1
ATOM 1302 N N . PHE A 1 172 ? 3.726 6.599 -12.704 1.00 93.50 172 PHE A N 1
ATOM 1303 C CA . PHE A 1 172 ? 3.003 7.844 -12.478 1.00 93.50 172 PHE A CA 1
ATOM 1304 C C . PHE A 1 172 ? 3.604 8.643 -11.325 1.00 93.50 172 PHE A C 1
ATOM 1306 O O . PHE A 1 172 ? 3.977 8.098 -10.279 1.00 93.50 172 PHE A O 1
ATOM 1313 N N . GLY A 1 173 ? 3.633 9.958 -11.517 1.00 89.69 173 GLY A N 1
ATOM 1314 C CA . GLY A 1 173 ? 3.946 10.913 -10.468 1.00 89.69 173 GLY A CA 1
ATOM 1315 C C . GLY A 1 173 ? 5.391 10.882 -9.979 1.00 89.69 173 GLY A C 1
ATOM 1316 O O . GLY A 1 173 ? 6.267 10.266 -10.596 1.00 89.69 173 GLY A O 1
ATOM 1317 N N . ALA A 1 174 ? 5.607 11.647 -8.908 1.00 85.75 174 ALA A N 1
ATOM 1318 C CA . ALA A 1 174 ? 6.790 11.783 -8.047 1.00 85.75 174 ALA A CA 1
ATOM 1319 C C . ALA A 1 174 ? 6.777 13.181 -7.407 1.00 85.75 174 ALA A C 1
ATOM 1321 O O . ALA A 1 174 ? 6.010 14.059 -7.820 1.00 85.75 174 ALA A O 1
ATOM 1322 N N . ASP A 1 175 ? 7.674 13.400 -6.449 1.00 77.94 175 ASP A N 1
ATOM 1323 C CA . ASP A 1 175 ? 8.045 14.743 -6.008 1.00 77.94 175 ASP A CA 1
ATOM 1324 C C . ASP A 1 175 ? 9.207 15.308 -6.853 1.00 77.94 175 ASP A C 1
ATOM 1326 O O . ASP A 1 175 ? 10.174 14.600 -7.148 1.00 77.94 175 ASP A O 1
ATOM 1330 N N . ARG A 1 176 ? 9.125 16.584 -7.247 1.00 72.62 176 ARG A N 1
ATOM 1331 C CA . ARG A 1 176 ? 10.235 17.359 -7.842 1.00 72.62 176 ARG A CA 1
ATOM 1332 C C . ARG A 1 176 ? 10.650 18.566 -6.986 1.00 72.62 176 ARG A C 1
ATOM 1334 O O . ARG A 1 176 ? 11.394 19.421 -7.454 1.00 72.62 176 ARG A O 1
ATOM 1341 N N . GLY A 1 177 ? 10.228 18.613 -5.724 1.00 66.50 177 GLY A N 1
ATOM 1342 C CA . GLY A 1 177 ? 10.604 19.618 -4.729 1.00 66.50 177 GLY A CA 1
ATOM 1343 C C . GLY A 1 177 ? 9.723 20.868 -4.749 1.00 66.50 177 GLY A C 1
ATOM 1344 O O . GLY A 1 177 ? 9.369 21.376 -3.689 1.00 66.50 177 GLY A O 1
ATOM 1345 N N . ASP A 1 178 ? 9.336 21.354 -5.929 1.00 65.50 178 ASP A N 1
ATOM 1346 C CA . ASP A 1 178 ? 8.465 22.526 -6.108 1.00 65.50 178 ASP A CA 1
ATOM 1347 C C . ASP A 1 178 ? 7.030 22.168 -6.541 1.00 65.50 178 ASP A C 1
ATOM 1349 O O . ASP A 1 178 ? 6.104 22.964 -6.363 1.00 65.50 178 ASP A O 1
ATOM 1353 N N . LYS A 1 179 ? 6.825 20.968 -7.102 1.00 73.00 179 LYS A N 1
ATOM 1354 C CA . LYS A 1 179 ? 5.519 20.451 -7.534 1.00 73.00 179 LYS A CA 1
ATOM 1355 C C . LYS A 1 179 ? 5.498 18.926 -7.634 1.00 73.00 179 LYS A C 1
ATOM 1357 O O . LYS A 1 179 ? 6.511 18.287 -7.921 1.00 73.00 179 LYS A O 1
ATOM 1362 N N . GLY A 1 180 ? 4.303 18.354 -7.493 1.00 77.94 180 GLY A N 1
ATOM 1363 C CA . GLY A 1 180 ? 4.046 16.973 -7.897 1.00 77.94 180 GLY A CA 1
ATOM 1364 C C . GLY A 1 180 ? 4.016 16.842 -9.422 1.00 77.94 180 GLY A C 1
ATOM 1365 O O . GLY A 1 180 ? 3.506 17.727 -10.113 1.00 77.94 180 GLY A O 1
ATOM 1366 N N . ILE A 1 181 ? 4.549 15.741 -9.949 1.00 85.75 181 ILE A N 1
ATOM 1367 C CA . ILE A 1 181 ? 4.470 15.419 -11.382 1.00 85.75 181 ILE A CA 1
ATOM 1368 C C . ILE A 1 181 ? 3.127 14.730 -11.673 1.00 85.75 181 ILE A C 1
ATOM 1370 O O . ILE A 1 181 ? 2.661 13.929 -10.867 1.00 85.75 181 ILE A O 1
ATOM 1374 N N . ASP A 1 182 ? 2.499 15.044 -12.804 1.00 88.06 182 ASP A N 1
ATOM 1375 C CA . ASP A 1 182 ? 1.230 14.472 -13.292 1.00 88.06 182 ASP A CA 1
ATOM 1376 C C . ASP A 1 182 ? 1.396 13.620 -14.562 1.00 88.06 182 ASP A C 1
ATOM 1378 O O . ASP A 1 182 ? 0.423 13.216 -15.196 1.00 88.06 182 ASP A O 1
ATOM 1382 N N . ASP A 1 183 ? 2.638 13.356 -14.964 1.00 89.19 183 ASP A N 1
ATOM 1383 C CA . ASP A 1 183 ? 2.929 12.598 -16.166 1.00 89.19 183 ASP A CA 1
ATOM 1384 C C . ASP A 1 183 ? 2.826 11.090 -15.948 1.00 89.19 183 ASP A C 1
ATOM 1386 O O . ASP A 1 183 ? 3.093 10.550 -14.872 1.00 89.19 183 ASP A O 1
ATOM 1390 N N . THR A 1 184 ? 2.426 10.414 -17.021 1.00 93.44 184 THR A N 1
ATOM 1391 C CA . THR A 1 184 ? 2.410 8.958 -17.112 1.00 93.44 184 THR A CA 1
ATOM 1392 C C . THR A 1 184 ? 3.464 8.533 -18.114 1.00 93.44 184 THR A C 1
ATOM 1394 O O . THR A 1 184 ? 3.599 9.135 -19.182 1.00 93.44 184 THR A O 1
ATOM 1397 N N . TRP A 1 185 ? 4.216 7.494 -17.785 1.00 94.69 185 TRP A N 1
ATOM 1398 C CA . TRP A 1 185 ? 5.188 6.894 -18.688 1.00 94.69 185 TRP A CA 1
ATOM 1399 C C . TRP A 1 185 ? 4.992 5.387 -18.735 1.00 94.69 185 TRP A C 1
ATOM 1401 O O . TRP A 1 185 ? 4.686 4.774 -17.714 1.00 94.69 185 TRP A O 1
ATOM 1411 N N . THR A 1 186 ? 5.196 4.792 -19.907 1.00 96.56 186 THR A N 1
ATOM 1412 C CA . THR A 1 186 ? 5.188 3.337 -20.081 1.00 96.56 186 THR A CA 1
ATOM 1413 C C . THR A 1 186 ? 6.517 2.856 -20.632 1.00 96.56 186 THR A C 1
ATOM 1415 O O . THR A 1 186 ? 7.041 3.457 -21.571 1.00 96.56 186 THR A O 1
ATOM 1418 N N . PHE A 1 187 ? 7.033 1.761 -20.090 1.00 97.62 187 PHE A N 1
ATOM 1419 C CA . PHE A 1 187 ? 8.197 1.052 -20.611 1.00 97.62 187 PHE A CA 1
ATOM 1420 C C . PHE A 1 187 ? 7.756 -0.239 -21.287 1.00 97.62 187 PHE A C 1
ATOM 1422 O O . PHE A 1 187 ? 7.139 -1.082 -20.642 1.00 97.62 187 PHE A O 1
ATOM 1429 N N . ASP A 1 188 ? 8.077 -0.409 -22.566 1.00 96.00 188 ASP A N 1
ATOM 1430 C CA . ASP A 1 188 ? 7.648 -1.565 -23.370 1.00 96.00 188 ASP A CA 1
ATOM 1431 C C . ASP A 1 188 ? 8.603 -2.775 -23.300 1.00 96.00 188 ASP A C 1
ATOM 1433 O O . ASP A 1 188 ? 8.475 -3.726 -24.079 1.00 96.00 188 ASP A O 1
ATOM 1437 N N . GLY A 1 189 ? 9.584 -2.730 -22.397 1.00 95.56 189 GLY A N 1
ATOM 1438 C CA . GLY A 1 189 ? 10.698 -3.675 -22.317 1.00 95.56 189 GLY A CA 1
ATOM 1439 C C . GLY A 1 189 ? 11.970 -3.194 -23.025 1.00 95.56 189 GLY A C 1
ATOM 1440 O O . GLY A 1 189 ? 13.034 -3.781 -22.831 1.00 95.56 189 GLY A O 1
ATOM 1441 N N . THR A 1 190 ? 11.895 -2.125 -23.823 1.00 95.50 190 THR A N 1
ATOM 1442 C CA . THR A 1 190 ? 13.027 -1.584 -24.591 1.00 95.50 190 THR A CA 1
ATOM 1443 C C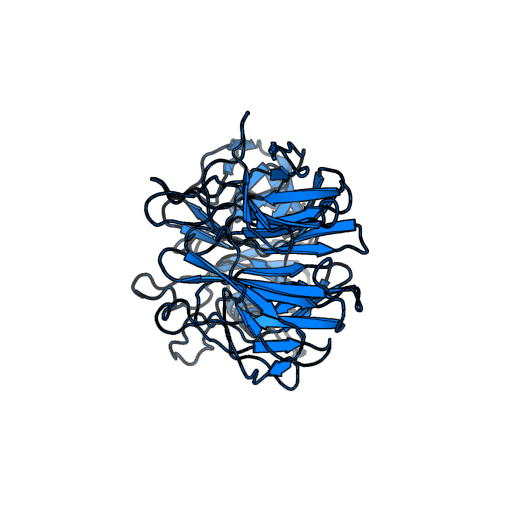 . THR A 1 190 ? 13.203 -0.077 -24.429 1.00 95.50 190 THR A C 1
ATOM 1445 O O . THR A 1 190 ? 14.327 0.382 -24.217 1.00 95.50 190 THR A O 1
ATOM 1448 N N . THR A 1 191 ? 12.121 0.704 -24.478 1.00 96.25 191 THR A N 1
ATOM 1449 C CA . THR A 1 191 ? 12.172 2.164 -24.362 1.00 96.25 191 THR A CA 1
ATOM 1450 C C . THR A 1 191 ? 11.000 2.734 -23.572 1.00 96.25 191 THR A C 1
ATOM 1452 O O . THR A 1 191 ? 9.959 2.093 -23.420 1.00 96.25 191 THR A O 1
ATOM 1455 N N . TRP A 1 192 ? 11.177 3.949 -23.048 1.00 96.81 192 TRP A N 1
ATOM 1456 C CA . TRP A 1 192 ? 10.109 4.700 -22.397 1.00 96.81 192 TRP A CA 1
ATOM 1457 C C . TRP A 1 192 ? 9.318 5.531 -23.405 1.00 96.81 192 TRP A C 1
ATOM 1459 O O . TRP A 1 192 ? 9.890 6.155 -24.297 1.00 96.81 192 TRP A O 1
ATOM 1469 N N . ALA A 1 193 ? 8.004 5.594 -23.216 1.00 94.62 193 ALA A N 1
ATOM 1470 C CA . ALA A 1 193 ? 7.107 6.489 -23.933 1.00 94.62 193 ALA A CA 1
ATOM 1471 C C . ALA A 1 193 ? 6.301 7.321 -22.934 1.00 94.62 193 ALA A C 1
ATOM 1473 O O . ALA A 1 193 ? 5.749 6.788 -21.968 1.00 94.62 193 ALA A O 1
ATOM 1474 N N . ARG A 1 194 ? 6.246 8.637 -23.159 1.00 91.94 194 ARG A N 1
ATOM 1475 C CA . ARG A 1 194 ? 5.434 9.548 -22.349 1.00 91.94 194 ARG A CA 1
ATOM 1476 C C . ARG A 1 194 ? 4.001 9.540 -22.855 1.00 91.94 194 ARG A C 1
ATOM 1478 O O . ARG A 1 194 ? 3.764 9.786 -24.034 1.00 91.94 194 ARG A O 1
ATOM 1485 N N . HIS A 1 195 ? 3.062 9.366 -21.939 1.00 86.69 195 HIS A N 1
ATOM 1486 C CA . HIS A 1 195 ? 1.638 9.533 -22.189 1.00 86.69 195 HIS A CA 1
ATOM 1487 C C . HIS A 1 195 ? 1.188 10.877 -21.631 1.00 86.69 195 HIS A C 1
ATOM 1489 O O . HIS A 1 195 ? 1.443 11.211 -20.471 1.00 86.69 195 HIS A O 1
ATOM 1495 N N . ILE A 1 196 ? 0.544 11.671 -22.481 1.00 72.19 196 ILE A N 1
ATOM 1496 C CA . ILE A 1 196 ? -0.046 12.953 -22.102 1.00 72.19 196 ILE A CA 1
ATOM 1497 C C . ILE A 1 196 ? -1.546 12.720 -21.989 1.00 72.19 196 ILE A C 1
ATOM 1499 O O . ILE A 1 196 ? -2.177 12.296 -22.954 1.00 72.19 196 ILE A O 1
ATOM 1503 N N . ALA A 1 197 ? -2.116 13.003 -20.822 1.00 65.12 197 ALA A N 1
ATOM 1504 C CA . ALA A 1 197 ? -3.556 12.946 -20.639 1.00 65.12 197 ALA A CA 1
ATOM 1505 C C . ALA A 1 197 ? -4.228 14.009 -21.529 1.00 65.12 197 ALA A C 1
ATOM 1507 O O . ALA A 1 197 ? -4.086 15.207 -21.290 1.00 65.12 197 ALA A O 1
ATOM 1508 N N . VAL A 1 198 ? -4.926 13.577 -22.584 1.00 61.47 198 VAL A N 1
ATOM 1509 C CA . VAL A 1 198 ? -5.574 14.485 -23.552 1.00 61.47 198 VAL A CA 1
ATOM 1510 C C . VAL A 1 198 ? -6.892 15.049 -22.997 1.00 61.47 198 VAL A C 1
ATOM 1512 O O . VAL A 1 198 ? -7.287 16.153 -23.364 1.00 61.47 198 VAL A O 1
ATOM 1515 N N . LEU A 1 199 ? -7.562 14.325 -22.089 1.00 59.81 199 LEU A N 1
ATOM 1516 C CA . LEU A 1 199 ? -8.861 14.689 -21.507 1.00 59.81 199 LEU A CA 1
ATOM 1517 C C . LEU A 1 199 ? -8.949 14.289 -20.028 1.00 59.81 199 LEU A C 1
ATOM 1519 O O . LEU A 1 199 ? -9.496 13.243 -19.692 1.00 59.81 199 LEU A O 1
ATOM 1523 N N . GLY A 1 200 ? -8.443 15.142 -19.136 1.00 74.12 200 GLY A N 1
ATOM 1524 C CA . GLY A 1 200 ? -8.496 14.884 -17.695 1.00 74.12 200 GLY A CA 1
ATOM 1525 C C . GLY A 1 200 ? -7.602 13.718 -17.250 1.00 74.12 200 GLY A C 1
ATOM 1526 O O . GLY A 1 200 ? -7.160 12.888 -18.037 1.00 74.12 200 GLY A O 1
ATOM 1527 N N . GLY A 1 201 ? -7.273 13.693 -15.966 1.00 86.25 201 GLY A N 1
ATOM 1528 C CA . GLY A 1 201 ? -6.359 12.719 -15.384 1.00 86.25 201 GLY A CA 1
ATOM 1529 C C . GLY A 1 201 ? -6.033 13.087 -13.940 1.00 86.25 201 GLY A C 1
ATOM 1530 O O . GLY A 1 201 ? -6.463 14.149 -13.470 1.00 86.25 201 GLY A O 1
ATOM 1531 N N . PRO A 1 202 ? -5.289 12.234 -13.224 1.00 91.62 202 PRO A N 1
ATOM 1532 C CA . PRO A 1 202 ? -4.911 12.540 -11.862 1.00 91.62 202 PRO A CA 1
ATOM 1533 C C . PRO A 1 202 ? -4.000 13.767 -11.826 1.00 91.62 202 PRO A C 1
ATOM 1535 O O . PRO A 1 202 ? -3.094 13.921 -12.640 1.00 91.62 202 PRO A O 1
ATOM 1538 N N . THR A 1 203 ? -4.236 14.649 -10.859 1.00 89.69 203 THR A N 1
ATOM 1539 C CA . THR A 1 203 ? -3.390 15.829 -10.649 1.00 89.69 203 THR A CA 1
ATOM 1540 C C . THR A 1 203 ? -2.005 15.440 -10.141 1.00 89.69 203 THR A C 1
ATOM 1542 O O . THR A 1 203 ? -1.839 14.386 -9.520 1.00 89.69 203 THR A O 1
ATOM 1545 N N . GLY A 1 204 ? -1.028 16.328 -10.332 1.00 87.62 204 GLY A N 1
ATOM 1546 C CA . GLY A 1 204 ? 0.360 16.072 -9.959 1.00 87.62 204 GLY A CA 1
ATOM 1547 C C . GLY A 1 204 ? 0.535 15.727 -8.483 1.00 87.62 204 GLY A C 1
ATOM 1548 O O . GLY A 1 204 ? 0.055 16.449 -7.606 1.00 87.62 204 GLY A O 1
ATOM 1549 N N . ARG A 1 205 ? 1.208 14.606 -8.211 1.00 89.44 205 ARG A N 1
ATOM 1550 C CA . ARG A 1 205 ? 1.384 14.045 -6.863 1.00 89.44 205 ARG A CA 1
ATOM 1551 C C . ARG A 1 205 ? 2.566 13.084 -6.809 1.00 89.44 205 ARG A C 1
ATOM 1553 O O . ARG A 1 205 ? 2.959 12.506 -7.818 1.00 89.44 205 ARG A O 1
ATOM 1560 N N . GLY A 1 206 ? 3.092 12.870 -5.613 1.00 88.38 206 GLY A N 1
ATOM 1561 C CA . GLY A 1 206 ? 4.002 11.758 -5.322 1.00 88.38 206 GLY A CA 1
ATOM 1562 C C . GLY A 1 206 ? 3.449 10.898 -4.193 1.00 88.38 206 GLY A C 1
ATOM 1563 O O . GLY A 1 206 ? 2.370 11.175 -3.665 1.00 88.38 206 GLY A O 1
ATOM 1564 N N . ALA A 1 207 ? 4.171 9.842 -3.823 1.00 87.25 207 ALA A N 1
ATOM 1565 C CA . ALA A 1 207 ? 3.785 8.931 -2.739 1.00 87.25 207 ALA A CA 1
ATOM 1566 C C . ALA A 1 207 ? 2.379 8.326 -2.899 1.00 87.25 207 ALA A C 1
ATOM 1568 O O . ALA A 1 207 ? 1.737 7.958 -1.914 1.00 87.25 207 ALA A O 1
ATOM 1569 N N . THR A 1 208 ? 1.903 8.254 -4.143 1.00 93.06 208 THR A N 1
ATOM 1570 C CA . THR A 1 208 ? 0.750 7.444 -4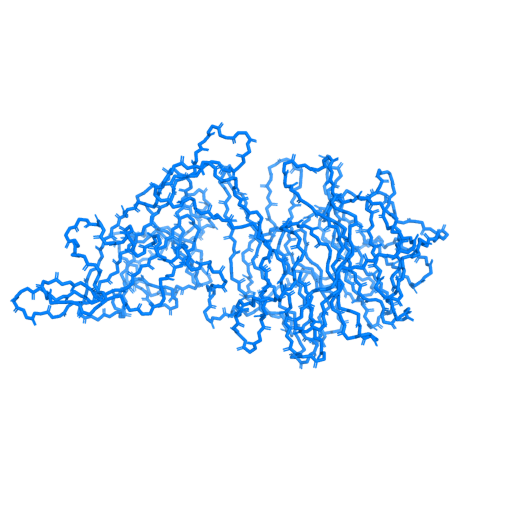.528 1.00 93.06 208 THR A CA 1
ATOM 1571 C C . THR A 1 208 ? 1.180 5.981 -4.638 1.00 93.06 208 THR A C 1
ATOM 1573 O O . THR A 1 208 ? 2.363 5.660 -4.505 1.00 93.06 208 THR A O 1
ATOM 1576 N N . THR A 1 209 ? 0.233 5.087 -4.877 1.00 94.81 209 THR A N 1
ATOM 1577 C CA . THR A 1 209 ? 0.514 3.668 -5.089 1.00 94.81 209 THR A CA 1
ATOM 1578 C C . THR A 1 209 ? -0.088 3.212 -6.406 1.00 94.81 209 THR A C 1
ATOM 1580 O O . THR A 1 209 ? -1.170 3.674 -6.763 1.00 94.81 209 THR A O 1
ATOM 1583 N N . LEU A 1 210 ? 0.613 2.328 -7.118 1.00 97.50 210 LEU A N 1
ATOM 1584 C CA . LEU A 1 210 ? 0.123 1.668 -8.324 1.00 97.50 210 LEU A CA 1
ATOM 1585 C C . LEU A 1 210 ? 0.123 0.155 -8.112 1.00 97.50 210 LEU A C 1
ATOM 1587 O O . LEU A 1 210 ? 1.081 -0.399 -7.575 1.00 97.50 210 LEU A O 1
ATOM 1591 N N . ALA A 1 211 ? -0.924 -0.515 -8.579 1.00 97.81 211 ALA A N 1
ATOM 1592 C CA . ALA A 1 211 ? -0.985 -1.971 -8.659 1.00 97.81 211 ALA A CA 1
ATOM 1593 C C . ALA A 1 211 ? -1.880 -2.396 -9.826 1.00 97.81 211 ALA A C 1
ATOM 1595 O O . ALA A 1 211 ? -2.796 -1.669 -10.204 1.00 97.81 211 ALA A O 1
ATOM 1596 N N . TYR A 1 212 ? -1.639 -3.573 -10.395 1.00 98.06 212 TYR A N 1
ATOM 1597 C CA . TYR A 1 212 ? -2.526 -4.123 -11.413 1.00 98.06 212 TYR A CA 1
ATOM 1598 C C . TYR A 1 212 ? -3.806 -4.648 -10.759 1.00 98.06 212 TYR A C 1
ATOM 1600 O O . TYR A 1 212 ? -3.756 -5.409 -9.801 1.00 98.06 212 TYR A O 1
ATOM 1608 N N . ASP A 1 213 ? -4.957 -4.243 -11.279 1.00 97.88 213 ASP A N 1
ATOM 1609 C CA . ASP A 1 213 ? -6.271 -4.776 -10.949 1.00 97.88 213 ASP A CA 1
ATOM 1610 C C . ASP A 1 213 ? -6.617 -5.918 -11.925 1.00 97.88 213 ASP A C 1
ATOM 1612 O O . ASP A 1 213 ? -7.129 -5.673 -13.026 1.00 97.88 213 ASP A O 1
ATOM 1616 N N . PRO A 1 214 ? -6.387 -7.187 -11.540 1.00 96.56 214 PRO A N 1
ATOM 1617 C CA . PRO A 1 214 ? -6.676 -8.343 -12.384 1.00 96.56 214 PRO A CA 1
ATOM 1618 C C . PRO A 1 214 ? -8.173 -8.640 -12.524 1.00 96.56 214 PRO A C 1
ATOM 1620 O O . PRO A 1 214 ? -8.553 -9.495 -13.332 1.00 96.56 214 PRO A O 1
ATOM 1623 N N . SER A 1 215 ? -9.042 -7.991 -11.745 1.00 97.06 215 SER A N 1
ATOM 1624 C CA . SER A 1 215 ? -10.493 -8.131 -11.895 1.00 97.06 215 SER A CA 1
ATOM 1625 C C . SER A 1 215 ? -11.012 -7.342 -13.102 1.00 97.06 215 SER A C 1
ATOM 1627 O O . SER A 1 215 ? -11.960 -7.785 -13.752 1.00 97.06 215 SER A O 1
ATOM 1629 N N . ALA A 1 216 ? -10.351 -6.225 -13.431 1.00 96.25 216 ALA A N 1
ATOM 1630 C CA . ALA A 1 216 ? -10.731 -5.309 -14.505 1.00 96.25 216 ALA A CA 1
ATOM 1631 C C . ALA A 1 216 ? -9.728 -5.250 -15.671 1.00 96.25 216 ALA A C 1
ATOM 1633 O O . ALA A 1 216 ? -10.064 -4.702 -16.719 1.00 96.25 216 ALA A O 1
ATOM 1634 N N . GLY A 1 217 ? -8.518 -5.794 -15.508 1.00 96.44 217 GLY A N 1
ATOM 1635 C CA . GLY A 1 217 ? -7.464 -5.721 -16.522 1.00 96.44 217 GLY A CA 1
ATOM 1636 C C . GLY A 1 217 ? -6.892 -4.312 -16.686 1.00 96.44 217 GLY A C 1
ATOM 1637 O O . GLY A 1 217 ? -6.685 -3.864 -17.809 1.00 96.44 217 GLY A O 1
ATOM 1638 N N . LYS A 1 218 ? -6.710 -3.591 -15.575 1.00 97.19 218 LYS A N 1
ATOM 1639 C CA . LYS A 1 218 ? -6.292 -2.178 -15.542 1.00 97.19 218 LYS A CA 1
ATOM 1640 C C . LYS A 1 218 ? -5.233 -1.948 -14.476 1.00 97.19 218 LYS A C 1
ATOM 1642 O O . LYS A 1 218 ? -5.162 -2.713 -13.524 1.00 97.19 218 LYS A O 1
ATOM 1647 N N . VAL A 1 219 ? -4.458 -0.871 -14.563 1.00 98.12 219 VAL A N 1
ATOM 1648 C CA . VAL A 1 219 ? -3.625 -0.424 -13.430 1.00 98.12 219 VAL A CA 1
ATOM 1649 C C . VAL A 1 219 ? -4.443 0.520 -12.548 1.00 98.12 219 VAL A C 1
ATOM 1651 O O . VAL A 1 219 ? -5.044 1.469 -13.040 1.00 98.12 219 VAL A O 1
ATOM 1654 N N . MET A 1 220 ? -4.492 0.260 -11.246 1.00 98.06 220 MET A N 1
ATOM 1655 C CA . MET A 1 220 ? -5.161 1.087 -10.245 1.00 98.06 220 MET A CA 1
ATOM 1656 C C . MET A 1 220 ? -4.148 2.010 -9.565 1.00 98.06 220 MET A C 1
ATOM 1658 O O . MET A 1 220 ? -3.060 1.568 -9.199 1.00 98.06 220 MET A O 1
ATOM 1662 N N . MET A 1 221 ? -4.530 3.275 -9.381 1.00 97.88 221 MET A N 1
ATOM 1663 C CA . MET A 1 221 ? -3.828 4.258 -8.563 1.00 97.88 221 MET A CA 1
ATOM 1664 C C . MET A 1 221 ? -4.691 4.687 -7.379 1.00 97.88 221 MET A C 1
ATOM 1666 O O . MET A 1 221 ? -5.868 5.000 -7.570 1.00 97.88 221 MET A O 1
ATOM 1670 N N . PHE A 1 222 ? -4.102 4.781 -6.186 1.00 97.69 222 PHE A N 1
ATOM 1671 C CA . PHE A 1 222 ? -4.803 5.283 -5.004 1.00 97.69 222 PHE A CA 1
ATOM 1672 C C . PHE A 1 222 ? -4.022 6.354 -4.246 1.00 97.69 222 PHE A C 1
ATOM 1674 O O . PHE A 1 222 ? -2.840 6.189 -3.927 1.00 97.69 222 PHE A O 1
ATOM 1681 N N . GLY A 1 223 ? -4.724 7.436 -3.911 1.00 95.06 223 GLY A N 1
ATOM 1682 C CA . GLY A 1 223 ? -4.255 8.482 -3.015 1.00 95.06 223 GLY A CA 1
ATOM 1683 C C . GLY A 1 223 ? -2.991 9.189 -3.499 1.00 95.06 223 GLY A C 1
ATOM 1684 O O . GLY A 1 223 ? -2.844 9.530 -4.678 1.00 95.06 223 GLY A O 1
ATOM 1685 N N . GLY A 1 224 ? -2.075 9.439 -2.570 1.00 91.00 224 GLY A N 1
ATOM 1686 C CA . GLY A 1 224 ? -0.846 10.191 -2.793 1.00 91.00 224 GLY A CA 1
ATOM 1687 C C . GLY A 1 224 ? -0.846 11.535 -2.084 1.00 91.00 224 GLY A C 1
ATOM 1688 O O . GLY A 1 224 ? -1.724 11.843 -1.281 1.00 91.00 224 GLY A O 1
ATOM 1689 N N . TRP A 1 225 ? 0.172 12.333 -2.369 1.00 85.06 225 TRP A N 1
ATOM 1690 C CA . TRP A 1 225 ? 0.458 13.577 -1.675 1.00 85.06 225 TRP A CA 1
ATOM 1691 C C . TRP A 1 225 ? 0.706 14.717 -2.653 1.00 85.06 225 TRP A C 1
ATOM 1693 O O . TRP A 1 225 ? 1.508 14.581 -3.583 1.00 85.06 225 TRP A O 1
ATOM 1703 N N . SER A 1 226 ? 0.047 15.850 -2.411 1.00 82.31 226 SER A N 1
ATOM 1704 C CA . SER A 1 226 ? 0.378 17.103 -3.080 1.00 82.31 226 SER A CA 1
ATOM 1705 C C . SER A 1 226 ? 1.520 17.801 -2.349 1.00 82.31 226 SER A C 1
ATOM 1707 O O . SER A 1 226 ? 1.394 18.163 -1.178 1.00 82.31 226 SER A O 1
ATOM 1709 N N . PHE A 1 227 ? 2.629 18.013 -3.058 1.00 71.62 227 PHE A N 1
ATOM 1710 C CA . PHE A 1 227 ? 3.801 18.731 -2.549 1.00 71.62 227 PHE A CA 1
ATOM 1711 C C . PHE A 1 227 ? 3.721 20.255 -2.775 1.00 71.62 227 PHE A C 1
ATOM 1713 O O . PHE A 1 227 ? 4.627 20.979 -2.378 1.00 71.62 227 PHE A O 1
ATOM 1720 N N . SER A 1 228 ? 2.634 20.771 -3.367 1.00 64.12 228 SER A N 1
ATOM 1721 C CA . SER A 1 228 ? 2.441 22.210 -3.598 1.00 64.12 228 SER A CA 1
ATOM 1722 C C . SER A 1 228 ? 1.577 22.867 -2.512 1.00 64.12 228 SER A C 1
ATOM 1724 O O . SER A 1 228 ? 0.449 22.433 -2.278 1.00 64.12 228 SER A O 1
ATOM 1726 N N . GLY A 1 229 ? 2.050 23.969 -1.918 1.00 63.47 229 GLY A N 1
ATOM 1727 C CA . GLY A 1 229 ? 1.265 24.803 -0.996 1.00 63.47 229 GLY A CA 1
ATOM 1728 C C . GLY A 1 229 ? 0.952 24.109 0.335 1.00 63.47 229 GLY A C 1
ATOM 1729 O O . GLY A 1 229 ? 1.860 23.721 1.068 1.00 63.47 229 GLY A O 1
ATOM 1730 N N . THR A 1 230 ? -0.334 23.968 0.671 1.00 58.88 230 THR A N 1
ATOM 1731 C CA . THR A 1 230 ? -0.795 23.195 1.833 1.00 58.88 230 THR A CA 1
ATOM 1732 C C . THR A 1 230 ? -0.809 21.704 1.494 1.00 58.88 230 THR A C 1
ATOM 1734 O O . THR A 1 230 ? -1.730 21.198 0.856 1.00 58.88 230 THR A O 1
ATOM 1737 N N . ALA A 1 231 ? 0.237 21.019 1.950 1.00 61.53 231 ALA A N 1
ATOM 1738 C CA . ALA A 1 231 ? 0.336 19.579 2.169 1.00 61.53 231 ALA A CA 1
ATOM 1739 C C . ALA A 1 231 ? -1.031 18.884 2.357 1.00 61.53 231 ALA A C 1
ATOM 1741 O O . ALA A 1 231 ? -1.645 18.983 3.421 1.00 61.53 231 ALA A O 1
ATOM 1742 N N . THR A 1 232 ? -1.515 18.202 1.316 1.00 77.25 232 THR A N 1
ATOM 1743 C CA . THR A 1 232 ? -2.807 17.501 1.320 1.00 77.25 232 THR A CA 1
ATOM 1744 C C . THR A 1 232 ? -2.644 16.107 0.728 1.00 77.25 232 THR A C 1
ATOM 1746 O O . THR A 1 232 ? -2.114 15.935 -0.373 1.00 77.25 232 THR A O 1
ATOM 1749 N N . ALA A 1 233 ? -3.077 15.101 1.488 1.00 84.81 233 ALA A N 1
ATOM 1750 C CA . ALA A 1 233 ? -3.198 13.743 0.987 1.00 84.81 233 ALA A CA 1
ATOM 1751 C C . ALA A 1 233 ? -4.451 13.629 0.110 1.00 84.81 233 ALA A C 1
ATOM 1753 O O . ALA A 1 233 ? -5.472 14.267 0.373 1.00 84.81 233 ALA A O 1
ATOM 1754 N N . PHE A 1 234 ? -4.379 12.796 -0.920 1.00 90.88 234 PHE A N 1
ATOM 1755 C CA . PHE A 1 234 ? -5.509 12.506 -1.788 1.00 90.88 234 PHE A CA 1
ATOM 1756 C C . PHE A 1 234 ? -6.224 11.221 -1.362 1.00 90.88 234 PHE A C 1
ATOM 1758 O O . PHE A 1 234 ? -5.613 10.308 -0.804 1.00 90.88 234 PHE A O 1
ATOM 1765 N N . ARG A 1 235 ? -7.526 11.153 -1.665 1.00 91.75 235 ARG A N 1
ATOM 1766 C CA . ARG A 1 235 ? -8.421 10.006 -1.413 1.00 91.75 235 ARG A CA 1
ATOM 1767 C C . ARG A 1 235 ? -8.937 9.347 -2.700 1.00 91.75 235 ARG A C 1
ATOM 1769 O O . ARG A 1 235 ? -9.661 8.361 -2.665 1.00 91.75 235 ARG A O 1
ATOM 1776 N N . ASP A 1 236 ? -8.642 9.931 -3.850 1.00 94.94 236 ASP A N 1
ATOM 1777 C CA . ASP A 1 236 ? -9.165 9.478 -5.133 1.00 94.94 236 ASP A CA 1
ATOM 1778 C C . ASP A 1 236 ? -8.560 8.134 -5.566 1.00 94.94 236 ASP A C 1
ATOM 1780 O O . ASP A 1 236 ? -7.425 7.778 -5.245 1.00 94.94 236 ASP A O 1
ATOM 1784 N N . THR A 1 237 ? -9.365 7.382 -6.317 1.00 97.50 237 THR A N 1
ATOM 1785 C CA . THR A 1 237 ? -8.948 6.164 -7.011 1.00 97.50 237 THR A CA 1
ATOM 1786 C C . THR A 1 237 ? -9.019 6.424 -8.508 1.00 97.50 237 THR A C 1
ATOM 1788 O O . THR A 1 237 ? -10.030 6.926 -9.002 1.00 97.50 237 THR A O 1
ATOM 1791 N N . TRP A 1 238 ? -7.971 6.066 -9.238 1.00 97.06 238 TRP A N 1
ATOM 1792 C CA . TRP A 1 238 ? -7.921 6.168 -10.694 1.00 97.06 238 TRP A CA 1
ATOM 1793 C C . TRP A 1 238 ? -7.591 4.812 -11.306 1.00 97.06 238 TRP A C 1
ATOM 1795 O O . TRP A 1 238 ? -6.893 4.004 -10.700 1.00 97.06 238 TRP A O 1
ATOM 1805 N N . THR A 1 239 ? -8.091 4.556 -12.511 1.00 97.12 239 THR A N 1
ATOM 1806 C CA . THR A 1 239 ? -7.791 3.337 -13.272 1.00 97.12 239 THR A CA 1
ATOM 1807 C C . THR A 1 239 ? -7.227 3.692 -14.638 1.00 97.12 239 THR A C 1
ATOM 1809 O O . THR A 1 239 ? -7.739 4.596 -15.295 1.00 97.12 239 THR A O 1
ATOM 1812 N N . TRP A 1 240 ? -6.183 2.987 -15.050 1.00 96.00 240 TRP A N 1
ATOM 1813 C CA . TRP A 1 240 ? -5.493 3.132 -16.324 1.00 96.00 240 TRP A CA 1
ATOM 1814 C C . TRP A 1 240 ? -5.786 1.927 -17.210 1.00 96.00 240 TRP A C 1
ATOM 1816 O O . TRP A 1 240 ? -5.585 0.787 -16.789 1.00 96.00 240 TRP A O 1
ATOM 1826 N N . ASP A 1 241 ? -6.268 2.181 -18.423 1.00 94.31 241 ASP A N 1
ATOM 1827 C CA . ASP A 1 241 ? -6.669 1.151 -19.389 1.00 94.31 241 ASP A CA 1
ATOM 1828 C C . ASP A 1 241 ? -5.640 0.886 -20.498 1.00 94.31 241 ASP A C 1
ATOM 1830 O O . ASP A 1 241 ? -5.985 0.272 -21.502 1.00 94.31 241 ASP A O 1
ATOM 1834 N N . GLY A 1 242 ? -4.402 1.359 -20.338 1.00 92.38 242 GLY A N 1
ATOM 1835 C CA . GLY A 1 242 ? -3.365 1.304 -21.373 1.00 92.38 242 GLY A CA 1
ATOM 1836 C C . GLY A 1 242 ? -3.214 2.606 -22.162 1.00 92.38 242 GLY A C 1
ATOM 1837 O O . GLY A 1 242 ? -2.169 2.814 -22.780 1.00 92.38 242 GLY A O 1
ATOM 1838 N N . ALA A 1 243 ? -4.210 3.498 -22.113 1.00 90.44 243 ALA A N 1
ATOM 1839 C CA . ALA A 1 243 ? -4.177 4.776 -22.825 1.00 90.44 243 ALA A CA 1
ATOM 1840 C C . ALA A 1 243 ? -4.731 5.963 -22.021 1.00 90.44 243 ALA A C 1
ATOM 1842 O O . ALA A 1 243 ? -4.260 7.088 -22.192 1.00 90.44 243 ALA A O 1
ATOM 1843 N N . ASN A 1 244 ? -5.730 5.743 -21.164 1.00 91.31 244 ASN A N 1
ATOM 1844 C CA . ASN A 1 244 ? -6.437 6.801 -20.453 1.00 91.31 244 ASN A CA 1
ATOM 1845 C C . ASN A 1 244 ? -6.605 6.488 -18.967 1.00 91.31 244 ASN A C 1
ATOM 1847 O O . ASN A 1 244 ? -6.883 5.358 -18.559 1.00 91.31 244 ASN A O 1
ATOM 1851 N N . TRP A 1 245 ? -6.524 7.545 -18.158 1.00 94.75 245 TRP A N 1
ATOM 1852 C CA . TRP A 1 245 ? -6.921 7.512 -16.758 1.00 94.75 245 TRP A CA 1
ATOM 1853 C C . TRP A 1 245 ? -8.413 7.812 -16.616 1.00 94.75 245 TRP A C 1
ATOM 1855 O O . TRP A 1 245 ? -8.903 8.828 -17.098 1.00 94.75 245 TRP A O 1
ATOM 1865 N N . THR A 1 246 ? -9.132 6.959 -15.892 1.00 94.56 246 THR A N 1
ATOM 1866 C CA . THR A 1 246 ? -10.532 7.170 -15.504 1.00 94.56 246 THR A CA 1
ATOM 1867 C C . THR A 1 246 ? -10.644 7.186 -13.987 1.00 94.56 246 THR A C 1
ATOM 1869 O O . THR A 1 246 ? -10.226 6.228 -13.330 1.00 94.56 246 THR A O 1
ATOM 1872 N N . GLN A 1 247 ? -11.217 8.251 -13.421 1.00 95.56 247 GLN A N 1
ATOM 1873 C CA . GLN A 1 247 ? -11.464 8.330 -11.983 1.00 95.56 247 GLN A CA 1
ATOM 1874 C C . GLN A 1 247 ? -12.578 7.354 -11.599 1.00 95.56 247 GLN A C 1
ATOM 1876 O O . GLN A 1 247 ? -13.683 7.413 -12.138 1.00 95.56 247 GLN A O 1
ATOM 1881 N N . ALA A 1 248 ? -12.296 6.458 -10.658 1.00 95.81 248 ALA A N 1
ATOM 1882 C CA . ALA A 1 248 ? -13.307 5.583 -10.092 1.00 95.81 248 ALA A CA 1
ATOM 1883 C C . ALA A 1 248 ? -14.070 6.306 -8.971 1.00 95.81 248 ALA A C 1
ATOM 1885 O O . ALA A 1 248 ? -13.519 7.146 -8.261 1.00 95.81 248 ALA A O 1
ATOM 1886 N N . SER A 1 249 ? -15.351 5.974 -8.804 1.00 93.12 249 SER A N 1
ATOM 1887 C CA . SER A 1 249 ? -16.227 6.531 -7.759 1.00 93.12 249 SER A CA 1
ATOM 1888 C C . SER A 1 249 ? -16.871 5.408 -6.940 1.00 93.12 249 SER A C 1
ATOM 1890 O O . SER A 1 249 ? -18.079 5.189 -7.037 1.00 93.12 249 SER A O 1
ATOM 1892 N N . PRO A 1 250 ? -16.071 4.639 -6.183 1.00 92.94 250 PRO A N 1
ATOM 1893 C CA . PRO A 1 250 ? -16.593 3.554 -5.365 1.00 92.94 250 PRO A CA 1
ATOM 1894 C C . PRO A 1 250 ? -17.439 4.111 -4.209 1.00 92.94 250 PRO A C 1
ATOM 1896 O O . PRO A 1 250 ? -17.173 5.194 -3.685 1.00 92.94 250 PRO A O 1
ATOM 1899 N N . SER A 1 251 ? -18.460 3.363 -3.782 1.00 85.25 251 SER A N 1
ATOM 1900 C CA . SER A 1 251 ? -19.327 3.762 -2.659 1.00 85.25 251 SER A CA 1
ATOM 1901 C C . SER A 1 251 ? -18.607 3.758 -1.308 1.00 85.25 251 SER A C 1
ATOM 1903 O O . SER A 1 251 ? -19.048 4.407 -0.361 1.00 85.25 251 SER A O 1
ATOM 1905 N N . GLU A 1 252 ? -17.517 3.000 -1.215 1.00 86.00 252 GLU A N 1
ATOM 1906 C CA . GLU A 1 252 ? -16.606 2.942 -0.078 1.00 86.00 252 GLU A CA 1
ATOM 1907 C C . GLU A 1 252 ? -15.181 3.157 -0.578 1.00 86.00 252 GLU A C 1
ATOM 1909 O O . GLU A 1 252 ? -14.849 2.796 -1.704 1.00 86.00 252 GLU A O 1
ATOM 1914 N N . SER A 1 253 ? -14.339 3.772 0.244 1.00 89.38 253 SER A N 1
ATOM 1915 C CA . SER A 1 253 ? -12.947 4.041 -0.104 1.00 89.38 253 SER A CA 1
ATOM 1916 C C . SER A 1 253 ? -12.141 4.258 1.168 1.00 89.38 253 SER A C 1
ATOM 1918 O O . SER A 1 253 ? -12.669 4.935 2.068 1.00 89.38 253 SER A O 1
ATOM 1920 N N . PRO A 1 254 ? -10.869 3.814 1.207 1.00 89.19 254 PRO A N 1
ATOM 1921 C CA . PRO A 1 254 ? -9.940 4.247 2.236 1.00 89.19 254 PRO A CA 1
ATOM 1922 C C . PRO A 1 254 ? -9.918 5.778 2.324 1.00 89.19 254 PRO A C 1
ATOM 1924 O O . PRO A 1 254 ? -10.255 6.478 1.360 1.00 89.19 254 PRO A O 1
ATOM 1927 N N . TRP A 1 255 ? -9.557 6.301 3.493 1.00 85.69 255 TRP A N 1
ATOM 1928 C CA . TRP A 1 255 ? -9.341 7.738 3.691 1.00 85.69 255 TRP A CA 1
ATOM 1929 C C . TRP A 1 255 ? -8.094 8.230 2.972 1.00 85.69 255 TRP A C 1
ATOM 1931 O O . TRP A 1 255 ? -7.253 7.423 2.557 1.00 85.69 255 TRP A O 1
ATOM 1941 N N . GLU A 1 256 ? -7.991 9.551 2.818 1.00 88.00 256 GLU A N 1
ATOM 1942 C CA . GLU A 1 256 ? -6.843 10.180 2.189 1.00 88.00 256 GLU A CA 1
ATOM 1943 C C . GLU A 1 256 ? -5.540 9.722 2.831 1.00 88.00 256 GLU A C 1
ATOM 1945 O O . GLU A 1 256 ? -5.386 9.723 4.052 1.00 88.00 256 GLU A O 1
ATOM 1950 N N . ARG A 1 257 ? -4.593 9.306 1.996 1.00 87.50 257 ARG A N 1
ATOM 1951 C CA . ARG A 1 257 ? -3.299 8.820 2.465 1.00 87.50 257 ARG A CA 1
ATOM 1952 C C . ARG A 1 257 ? -2.249 8.884 1.377 1.00 87.50 257 ARG A C 1
ATOM 1954 O O . ARG A 1 257 ? -2.533 8.760 0.188 1.00 87.50 257 ARG A O 1
ATOM 1961 N N . SER A 1 258 ? -1.015 9.023 1.818 1.00 86.81 258 SER A N 1
ATOM 1962 C CA . SER A 1 258 ? 0.205 8.900 1.041 1.00 86.81 258 SER A CA 1
ATOM 1963 C C . SER A 1 258 ? 1.075 7.785 1.615 1.00 86.81 258 SER A C 1
ATOM 1965 O O . SER A 1 258 ? 0.860 7.326 2.737 1.00 86.81 258 SER A O 1
ATOM 1967 N N . PHE A 1 259 ? 2.052 7.314 0.841 1.00 84.62 259 PHE A N 1
ATOM 1968 C CA . PHE A 1 259 ? 2.977 6.240 1.230 1.00 84.62 259 PHE A CA 1
ATOM 1969 C C . PHE A 1 259 ? 2.298 4.910 1.597 1.00 84.62 259 PHE A C 1
ATOM 1971 O O . PHE A 1 259 ? 2.923 4.052 2.220 1.00 84.62 259 PHE A O 1
ATOM 1978 N N . ALA A 1 260 ? 1.031 4.728 1.216 1.00 88.56 260 ALA A N 1
ATOM 1979 C CA . ALA A 1 260 ? 0.384 3.430 1.278 1.00 88.56 260 ALA A CA 1
ATOM 1980 C C . ALA A 1 260 ? 1.042 2.494 0.261 1.00 88.56 260 ALA A C 1
ATOM 1982 O O . ALA A 1 260 ? 1.473 2.918 -0.817 1.00 88.56 260 ALA A O 1
ATOM 1983 N N . ILE A 1 261 ? 1.126 1.216 0.603 1.00 89.62 261 ILE A N 1
ATOM 1984 C CA . ILE A 1 261 ? 1.723 0.205 -0.266 1.00 89.62 261 ILE A CA 1
ATOM 1985 C C . ILE A 1 261 ? 0.630 -0.718 -0.779 1.00 89.62 261 ILE A C 1
ATOM 1987 O O . ILE A 1 261 ? -0.244 -1.128 -0.017 1.00 89.62 261 ILE A O 1
ATOM 1991 N N . ALA A 1 262 ? 0.686 -1.050 -2.063 1.00 94.06 262 ALA A N 1
ATOM 1992 C CA . ALA A 1 262 ? -0.251 -1.961 -2.692 1.00 94.06 262 ALA A CA 1
ATOM 1993 C C . ALA A 1 262 ? 0.492 -3.106 -3.381 1.00 94.06 262 ALA A C 1
ATOM 1995 O O . ALA A 1 262 ? 1.597 -2.926 -3.893 1.00 94.06 262 ALA A O 1
ATOM 1996 N N . ALA A 1 263 ? -0.113 -4.288 -3.387 1.00 94.69 263 ALA A N 1
ATOM 1997 C CA . ALA A 1 263 ? 0.353 -5.426 -4.168 1.00 94.69 263 ALA A CA 1
ATOM 1998 C C . ALA A 1 263 ? -0.836 -6.141 -4.812 1.00 94.69 263 ALA A C 1
ATOM 2000 O O . ALA A 1 263 ? -1.940 -6.166 -4.267 1.00 94.69 263 ALA A O 1
ATOM 2001 N N . THR A 1 264 ? -0.595 -6.729 -5.981 1.00 96.06 264 THR A N 1
ATOM 2002 C CA . THR A 1 264 ? -1.605 -7.512 -6.699 1.00 96.06 264 THR A CA 1
ATOM 2003 C C . THR A 1 264 ? -1.647 -8.926 -6.131 1.00 96.06 264 THR A C 1
ATOM 2005 O O . THR A 1 264 ? -0.657 -9.646 -6.219 1.00 96.06 264 THR A O 1
ATOM 2008 N N . ASP A 1 265 ? -2.786 -9.335 -5.579 1.00 94.19 265 ASP A N 1
ATOM 2009 C CA . ASP A 1 265 ? -3.095 -10.729 -5.263 1.00 94.19 265 ASP A CA 1
ATOM 2010 C C . ASP A 1 265 ? -3.784 -11.351 -6.480 1.00 94.19 265 ASP A C 1
ATOM 2012 O O . ASP A 1 265 ? -5.005 -11.283 -6.654 1.00 94.19 265 ASP A O 1
ATOM 2016 N N . ILE A 1 266 ? -2.972 -11.912 -7.376 1.00 92.25 266 ILE A N 1
ATOM 2017 C CA . ILE A 1 266 ? -3.457 -12.443 -8.653 1.00 92.25 266 ILE A CA 1
ATOM 2018 C C . ILE A 1 266 ? -4.362 -13.668 -8.470 1.00 92.25 266 ILE A C 1
ATOM 2020 O O . ILE A 1 266 ? -5.310 -13.836 -9.236 1.00 92.25 266 ILE A O 1
ATOM 2024 N N . ASN A 1 267 ? -4.138 -14.476 -7.426 1.00 92.94 267 ASN A N 1
ATOM 2025 C CA . ASN A 1 267 ? -4.927 -15.683 -7.168 1.00 92.94 267 ASN A CA 1
ATOM 2026 C C . ASN A 1 267 ? -6.333 -15.335 -6.667 1.00 92.94 267 ASN A C 1
ATOM 2028 O O . ASN A 1 267 ? -7.306 -15.948 -7.104 1.00 92.94 267 ASN A O 1
ATOM 2032 N N . ALA A 1 268 ? -6.458 -14.320 -5.806 1.00 93.00 268 ALA A N 1
ATOM 2033 C CA . ALA A 1 268 ? -7.758 -13.794 -5.381 1.00 93.00 268 ALA A CA 1
ATOM 2034 C C . ALA A 1 268 ? -8.344 -12.748 -6.352 1.00 93.00 268 ALA A C 1
ATOM 2036 O O . ALA A 1 268 ? -9.438 -12.240 -6.121 1.00 93.00 268 ALA A O 1
ATOM 2037 N N . ARG A 1 269 ? -7.629 -12.431 -7.440 1.00 95.44 269 ARG A N 1
ATOM 2038 C CA . ARG A 1 269 ? -7.972 -11.402 -8.432 1.00 95.44 269 ARG A CA 1
ATOM 2039 C C . ARG A 1 269 ? -8.322 -10.042 -7.812 1.00 95.44 269 ARG A C 1
ATOM 2041 O O . ARG A 1 269 ? -9.309 -9.419 -8.194 1.00 95.44 269 ARG A O 1
ATOM 2048 N N . GLN A 1 270 ? -7.477 -9.560 -6.908 1.00 95.81 270 GLN A N 1
ATOM 2049 C CA . GLN A 1 270 ? -7.671 -8.282 -6.219 1.00 95.81 270 GLN A CA 1
ATOM 2050 C C . GLN A 1 270 ? -6.347 -7.542 -6.014 1.00 95.81 270 GLN A C 1
ATOM 2052 O O . GLN A 1 270 ? -5.269 -8.134 -6.069 1.00 95.81 270 GLN A O 1
ATOM 2057 N N . VAL A 1 271 ? -6.422 -6.251 -5.715 1.00 96.75 271 VAL A N 1
ATOM 2058 C CA . VAL A 1 271 ? -5.308 -5.502 -5.121 1.00 96.75 271 VAL A CA 1
ATOM 2059 C C . VAL A 1 271 ? -5.499 -5.462 -3.612 1.00 96.75 271 VAL A C 1
ATOM 2061 O O . VAL A 1 271 ? -6.615 -5.241 -3.151 1.00 96.75 271 VAL A O 1
ATOM 2064 N N . VAL A 1 272 ? -4.423 -5.622 -2.843 1.00 94.56 272 VAL A N 1
ATOM 2065 C CA . VAL A 1 272 ? -4.419 -5.341 -1.401 1.00 94.56 272 VAL A CA 1
ATOM 2066 C C . VAL A 1 272 ? -3.596 -4.088 -1.145 1.00 94.56 272 VAL A C 1
ATOM 2068 O O . VAL A 1 272 ? -2.440 -4.007 -1.559 1.00 94.56 272 VAL A O 1
ATOM 2071 N N . LEU A 1 273 ? -4.202 -3.129 -0.456 1.00 93.88 273 LEU A N 1
ATOM 2072 C CA . LEU A 1 273 ? -3.617 -1.888 0.028 1.00 93.88 273 LEU A CA 1
ATOM 2073 C C . LEU A 1 273 ? -3.377 -2.014 1.534 1.00 93.88 273 LEU A C 1
ATOM 2075 O O . LEU A 1 273 ? -4.271 -2.438 2.266 1.00 93.88 273 LEU A O 1
ATOM 2079 N N . TYR A 1 274 ? -2.200 -1.608 1.999 1.00 88.50 274 TYR A N 1
ATOM 2080 C CA . TYR A 1 274 ? -1.861 -1.588 3.416 1.00 88.50 274 TYR A CA 1
ATOM 2081 C C . TYR A 1 274 ? -1.316 -0.229 3.849 1.00 88.50 274 TYR A C 1
ATOM 2083 O O . TYR A 1 274 ? -0.416 0.339 3.214 1.00 88.50 274 TYR A O 1
ATOM 2091 N N . GLY A 1 275 ? -1.850 0.247 4.970 1.00 82.00 275 GLY A N 1
ATOM 2092 C CA . GLY A 1 275 ? -1.344 1.379 5.727 1.00 82.00 275 GLY A CA 1
ATOM 2093 C C . GLY A 1 275 ? -1.247 2.683 4.938 1.00 82.00 275 GLY A C 1
ATOM 2094 O O . GLY A 1 275 ? -2.151 3.047 4.185 1.00 82.00 275 GLY A O 1
ATOM 2095 N N . GLY A 1 276 ? -0.152 3.412 5.154 1.00 81.69 276 GLY A N 1
ATOM 2096 C CA . GLY A 1 276 ? 0.074 4.766 4.647 1.00 81.69 276 GLY A CA 1
ATOM 2097 C C . GLY A 1 276 ? -0.028 5.814 5.751 1.00 81.69 276 GLY A C 1
ATOM 2098 O O . GLY A 1 276 ? -0.091 5.490 6.936 1.00 81.69 276 GLY A O 1
ATOM 2099 N N . MET A 1 277 ? -0.012 7.089 5.382 1.00 78.44 277 MET A N 1
ATOM 2100 C CA . MET A 1 277 ? -0.139 8.188 6.331 1.00 78.44 277 MET A CA 1
ATOM 2101 C C . MET A 1 277 ? -0.866 9.388 5.741 1.00 78.44 277 MET A C 1
ATOM 2103 O O . MET A 1 277 ? -0.875 9.592 4.532 1.00 78.44 277 MET A O 1
ATOM 2107 N N . THR A 1 278 ? -1.423 10.221 6.604 1.00 78.56 278 THR A N 1
ATOM 2108 C CA . THR A 1 278 ? -1.921 11.551 6.255 1.00 78.56 278 THR A CA 1
ATOM 2109 C C . THR A 1 278 ? -1.350 12.575 7.229 1.00 78.56 278 THR A C 1
ATOM 2111 O O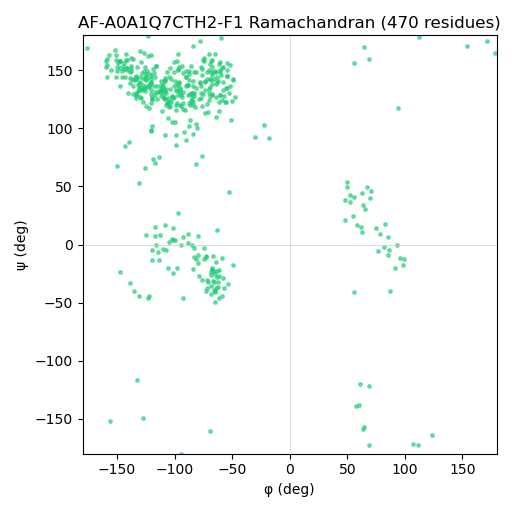 . THR A 1 278 ? -0.938 12.220 8.334 1.00 78.56 278 THR A O 1
ATOM 2114 N N . VAL A 1 279 ? -1.283 13.844 6.833 1.00 74.38 279 VAL A N 1
ATOM 2115 C CA . VAL A 1 279 ? -0.872 14.938 7.721 1.00 74.38 279 VAL A CA 1
ATOM 2116 C C . VAL A 1 279 ? -1.849 16.086 7.555 1.00 74.38 279 VAL A C 1
ATOM 2118 O O . VAL A 1 279 ? -2.089 16.540 6.438 1.00 74.38 279 VAL A O 1
ATOM 2121 N N . GLN A 1 280 ? -2.383 16.580 8.669 1.00 72.25 280 GLN A N 1
ATOM 2122 C CA . GLN A 1 280 ? -3.256 17.741 8.696 1.00 72.25 280 GLN A CA 1
ATOM 2123 C C . GLN A 1 280 ? -2.831 18.713 9.799 1.00 72.25 280 GLN A C 1
ATOM 2125 O O . GLN A 1 280 ? -2.651 18.330 10.952 1.00 72.25 280 GLN A O 1
ATOM 2130 N N . LYS A 1 281 ? -2.661 19.994 9.434 1.00 72.50 281 LYS A N 1
ATOM 2131 C CA . LYS A 1 281 ? -2.296 21.100 10.347 1.00 72.50 281 LYS A CA 1
ATOM 2132 C C . LYS A 1 281 ? -1.101 20.782 11.272 1.00 72.50 281 LYS A C 1
ATOM 2134 O O . LYS A 1 281 ? -1.088 21.179 12.430 1.00 72.50 281 LYS A O 1
ATOM 2139 N N . GLY A 1 282 ? -0.093 20.075 10.753 1.00 67.19 282 GLY A N 1
ATOM 2140 C CA . GLY A 1 282 ? 1.124 19.714 11.495 1.00 67.19 282 GLY A CA 1
ATOM 2141 C C . GLY A 1 282 ? 1.031 18.421 12.313 1.00 67.19 282 GLY A C 1
ATOM 2142 O O . GLY A 1 282 ? 2.045 17.973 12.840 1.00 67.19 282 GLY A O 1
ATOM 2143 N N . SER A 1 283 ? -0.137 17.777 12.377 1.00 70.00 283 SER A N 1
ATOM 2144 C CA . SER A 1 283 ? -0.305 16.451 12.979 1.00 70.00 283 SER A CA 1
ATOM 2145 C C . SER A 1 283 ? -0.358 15.382 11.895 1.00 70.00 283 SER A C 1
ATOM 2147 O O . SER A 1 283 ? -1.145 15.484 10.959 1.00 70.00 283 SER A O 1
ATOM 2149 N N . SER A 1 284 ? 0.478 14.351 12.014 1.00 70.56 284 SER A N 1
ATOM 2150 C CA . SER A 1 284 ? 0.419 13.176 11.138 1.00 70.56 284 SER A CA 1
ATOM 2151 C C . SER A 1 284 ? -0.440 12.081 11.762 1.00 70.56 284 SER A C 1
ATOM 2153 O O . SER A 1 284 ? -0.556 12.044 12.981 1.00 70.56 284 SER A O 1
ATOM 2155 N N . MET A 1 285 ? -1.034 11.216 10.943 1.00 73.19 285 MET A N 1
ATOM 2156 C CA . MET A 1 285 ? -1.632 9.936 11.329 1.00 73.19 285 MET A CA 1
ATOM 2157 C C . MET A 1 285 ? -1.100 8.857 10.404 1.00 73.19 285 MET A C 1
ATOM 2159 O O . MET A 1 285 ? -0.977 9.085 9.200 1.00 73.19 285 MET A O 1
ATOM 2163 N N . ARG A 1 286 ? -0.805 7.682 10.954 1.00 73.31 286 ARG A N 1
ATOM 2164 C CA . ARG A 1 286 ? -0.412 6.502 10.182 1.00 73.31 286 ARG A CA 1
ATOM 2165 C C . ARG A 1 286 ? -1.517 5.469 10.248 1.00 73.31 286 ARG A C 1
ATOM 2167 O O . ARG A 1 286 ? -2.024 5.176 11.326 1.00 73.31 286 ARG A O 1
ATOM 2174 N N . TYR A 1 287 ? -1.846 4.926 9.092 1.00 75.25 287 TYR A N 1
ATOM 2175 C CA . TYR A 1 287 ? -2.825 3.870 8.942 1.00 75.25 287 TYR A CA 1
ATOM 2176 C C . TYR A 1 287 ? -2.128 2.512 9.056 1.00 75.25 287 TYR A C 1
ATOM 2178 O O . TYR A 1 287 ? -0.992 2.356 8.599 1.00 75.25 287 TYR A O 1
ATOM 2186 N N . SER A 1 288 ? -2.810 1.542 9.660 1.00 75.38 288 SER A N 1
ATOM 2187 C CA . SER A 1 288 ? -2.394 0.125 9.691 1.00 75.38 288 SER A CA 1
ATOM 2188 C C . SER A 1 288 ? -3.490 -0.803 9.162 1.00 75.38 288 SER A C 1
ATOM 2190 O O . SER A 1 288 ? -3.371 -2.019 9.248 1.00 75.38 288 SER A O 1
ATOM 2192 N N . ASP A 1 289 ? -4.550 -0.222 8.606 1.00 77.12 289 ASP A N 1
ATOM 2193 C CA . ASP A 1 289 ? -5.654 -0.930 7.984 1.00 77.12 289 ASP A CA 1
ATOM 2194 C C . ASP A 1 289 ? -5.227 -1.647 6.692 1.00 77.12 289 ASP A C 1
ATOM 2196 O O . ASP A 1 289 ? -4.226 -1.332 6.034 1.00 77.12 289 ASP A O 1
ATOM 2200 N N . VAL A 1 290 ? -6.031 -2.643 6.330 1.00 85.69 290 VAL A N 1
ATOM 2201 C CA . VAL A 1 290 ? -5.894 -3.407 5.094 1.00 85.69 290 VAL A CA 1
ATOM 2202 C C . VAL A 1 290 ? -7.172 -3.220 4.287 1.00 85.69 290 VAL A C 1
ATOM 2204 O O . VAL A 1 290 ? -8.267 -3.470 4.787 1.00 85.69 290 VAL A O 1
ATOM 2207 N N . TRP A 1 291 ? -7.039 -2.817 3.028 1.00 91.75 291 TRP A N 1
ATOM 2208 C CA . TRP A 1 291 ? -8.154 -2.707 2.090 1.00 91.75 291 TRP A CA 1
ATOM 2209 C C . TRP A 1 291 ? -7.923 -3.592 0.874 1.00 91.75 291 TRP A C 1
ATOM 2211 O O . TRP A 1 291 ? -6.795 -3.715 0.399 1.00 91.75 291 TRP A O 1
ATOM 2221 N N . THR A 1 292 ? -8.990 -4.164 0.329 1.00 95.06 292 THR A N 1
ATOM 2222 C CA . THR A 1 292 ? -8.964 -4.853 -0.963 1.00 95.06 292 THR A CA 1
ATOM 2223 C C . THR A 1 292 ? -9.696 -4.041 -2.021 1.00 95.06 292 THR A C 1
ATOM 2225 O O . THR A 1 292 ? -10.709 -3.405 -1.736 1.00 95.06 292 THR A O 1
ATOM 2228 N N . TRP A 1 293 ? -9.183 -4.065 -3.248 1.00 97.62 293 TRP A N 1
ATOM 2229 C CA . TRP A 1 293 ? -9.826 -3.495 -4.428 1.00 97.62 293 TRP A CA 1
ATOM 2230 C C . TRP A 1 293 ? -10.065 -4.582 -5.470 1.00 97.62 293 TRP A C 1
ATOM 2232 O O . TRP A 1 293 ? -9.120 -5.228 -5.930 1.00 97.62 293 TRP A O 1
ATOM 2242 N N . ALA A 1 294 ? -11.328 -4.761 -5.846 1.00 96.81 294 ALA A N 1
ATOM 2243 C CA . ALA A 1 294 ? -11.754 -5.631 -6.935 1.00 96.81 294 ALA A CA 1
ATOM 2244 C C . ALA A 1 294 ? -13.102 -5.151 -7.484 1.00 96.81 294 ALA A C 1
ATOM 2246 O O . ALA A 1 294 ? -13.917 -4.574 -6.762 1.00 96.81 294 ALA A O 1
ATOM 2247 N N . HIS A 1 295 ? -13.348 -5.390 -8.771 1.00 95.12 295 HIS A N 1
ATOM 2248 C CA . HIS A 1 295 ? -14.603 -5.064 -9.451 1.00 95.12 295 HIS A CA 1
ATOM 2249 C C . HIS A 1 295 ? -15.039 -3.599 -9.263 1.00 95.12 295 HIS A C 1
ATOM 2251 O O . HIS A 1 295 ? -16.225 -3.300 -9.119 1.00 95.12 295 HIS A O 1
ATOM 2257 N N . GLY A 1 296 ? -14.075 -2.673 -9.244 1.00 94.31 296 GLY A N 1
ATOM 2258 C CA . GLY A 1 296 ? -14.351 -1.242 -9.107 1.00 94.31 296 GLY A CA 1
ATOM 2259 C C . GLY A 1 296 ? -14.755 -0.786 -7.701 1.00 94.31 296 GLY A C 1
ATOM 2260 O O . GLY A 1 296 ? -15.289 0.315 -7.570 1.00 94.31 296 GLY A O 1
ATOM 2261 N N . SER A 1 297 ? -14.556 -1.611 -6.668 1.00 96.25 297 SER A N 1
ATOM 2262 C CA . SER A 1 297 ? -14.975 -1.319 -5.292 1.00 96.25 297 SER A CA 1
ATOM 2263 C C . SER A 1 297 ? -13.870 -1.608 -4.279 1.00 96.25 297 SER A C 1
ATOM 2265 O O . SER A 1 297 ? -13.152 -2.600 -4.400 1.00 96.25 297 SER A O 1
ATOM 2267 N N . TRP A 1 298 ? -13.773 -0.759 -3.250 1.00 95.75 298 TRP A N 1
ATOM 2268 C CA . TRP A 1 298 ? -12.949 -1.013 -2.069 1.00 95.75 298 TRP A CA 1
ATOM 2269 C C . TRP A 1 298 ? -13.724 -1.801 -1.013 1.00 95.75 298 TRP A C 1
ATOM 2271 O O . TRP A 1 298 ? -14.927 -1.612 -0.840 1.00 95.75 298 TRP A O 1
ATOM 2281 N N . SER A 1 299 ? -13.028 -2.654 -0.270 1.00 92.06 299 SER A N 1
ATOM 2282 C CA . SER A 1 299 ? -13.549 -3.344 0.911 1.00 92.06 299 SER A CA 1
ATOM 2283 C C . SER A 1 299 ? -12.515 -3.321 2.031 1.00 92.06 299 SER A C 1
ATOM 2285 O O . SER A 1 299 ? -11.352 -3.658 1.815 1.00 92.06 299 SER A O 1
ATOM 2287 N N . LEU A 1 300 ? -12.927 -2.906 3.227 1.00 86.50 300 LEU A N 1
ATOM 2288 C CA . LEU A 1 300 ? -12.064 -2.914 4.405 1.00 86.50 300 LEU A CA 1
ATOM 2289 C C . LEU A 1 300 ? -11.949 -4.342 4.944 1.00 86.50 300 LEU A C 1
ATOM 2291 O O . LEU A 1 300 ? -12.961 -4.987 5.227 1.00 86.50 300 LEU A O 1
ATOM 2295 N N . VAL A 1 301 ? -10.724 -4.830 5.109 1.00 84.81 301 VAL A N 1
ATOM 2296 C CA . VAL A 1 301 ? -10.457 -6.144 5.697 1.00 84.81 301 VAL A CA 1
ATOM 2297 C C . VAL A 1 301 ? -10.443 -6.001 7.215 1.00 84.81 301 VAL A C 1
ATOM 2299 O O . VAL A 1 301 ? -9.702 -5.195 7.771 1.00 84.81 301 VAL A O 1
ATOM 2302 N N . GLN A 1 302 ? -11.282 -6.790 7.883 1.00 74.19 302 GLN A N 1
ATOM 2303 C CA . GLN A 1 302 ? -11.397 -6.821 9.339 1.00 74.19 302 GLN A CA 1
ATOM 2304 C C . GLN A 1 302 ? -10.802 -8.126 9.898 1.00 74.19 302 GLN A C 1
ATOM 2306 O O . GLN A 1 302 ? -11.034 -9.190 9.312 1.00 74.19 302 GLN A O 1
ATOM 2311 N N . PRO A 1 303 ? -10.095 -8.086 11.045 1.00 63.03 303 PRO A N 1
ATOM 2312 C CA . PRO A 1 303 ? -9.742 -6.891 11.821 1.00 63.03 303 PRO A CA 1
ATOM 2313 C C . PRO A 1 303 ? -8.673 -6.031 11.121 1.00 63.03 303 PRO A C 1
ATOM 2315 O O . PRO A 1 303 ? -7.813 -6.558 10.421 1.00 63.03 303 PRO A O 1
ATOM 2318 N N . THR A 1 304 ? -8.721 -4.712 11.327 1.00 60.38 304 THR A N 1
ATOM 2319 C CA . THR A 1 304 ?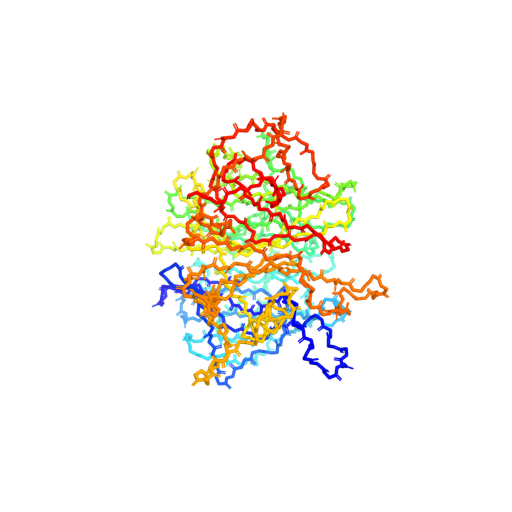 -7.785 -3.746 10.715 1.00 60.38 304 THR A CA 1
ATOM 2320 C C . THR A 1 304 ? -6.431 -3.650 11.411 1.00 60.38 304 THR A C 1
ATOM 2322 O O . THR A 1 304 ? -5.541 -2.991 10.890 1.00 60.38 304 THR A O 1
ATOM 2325 N N . ALA A 1 305 ? -6.259 -4.275 12.579 1.00 52.88 305 ALA A N 1
ATOM 2326 C CA . ALA A 1 305 ? -5.059 -4.140 13.399 1.00 52.88 305 ALA A CA 1
ATOM 2327 C C . ALA A 1 305 ? -4.124 -5.360 13.318 1.00 52.88 305 ALA A C 1
ATOM 2329 O O . ALA A 1 305 ? -4.580 -6.500 13.216 1.00 52.88 305 ALA A O 1
ATOM 2330 N N . ILE A 1 306 ? -2.829 -5.069 13.527 1.00 57.91 306 ILE A N 1
ATOM 2331 C CA . ILE A 1 306 ? -1.639 -5.942 13.629 1.00 57.91 306 ILE A CA 1
ATOM 2332 C C . ILE A 1 306 ? -0.926 -6.095 12.274 1.00 57.91 306 ILE A C 1
ATOM 2334 O O . ILE A 1 306 ? -1.509 -6.605 11.321 1.00 57.91 306 ILE A O 1
ATOM 2338 N N . PRO A 1 307 ? 0.341 -5.639 12.196 1.00 51.44 307 PRO A N 1
ATOM 2339 C CA . PRO A 1 307 ? 1.347 -5.978 13.192 1.00 51.44 307 PRO A CA 1
ATOM 2340 C C . PRO A 1 307 ? 1.860 -4.883 14.120 1.00 51.44 307 PRO A C 1
ATOM 2342 O O . PRO A 1 307 ? 2.569 -3.985 13.693 1.00 51.44 307 PRO A O 1
ATOM 2345 N N . ALA A 1 308 ? 1.579 -5.041 15.417 1.00 54.94 308 ALA A N 1
ATOM 2346 C CA . ALA A 1 308 ? 2.351 -4.401 16.474 1.00 54.94 308 ALA A CA 1
ATOM 2347 C C . ALA A 1 308 ? 3.358 -5.402 17.075 1.00 54.94 308 ALA A C 1
ATOM 2349 O O . ALA A 1 308 ? 3.007 -6.580 17.245 1.00 54.94 308 ALA A O 1
ATOM 2350 N N . PRO A 1 309 ? 4.595 -4.983 17.398 1.00 53.47 309 PRO A N 1
ATOM 2351 C CA . PRO A 1 309 ? 5.571 -5.824 18.084 1.00 53.47 309 PRO A CA 1
ATOM 2352 C C . PRO A 1 309 ? 5.083 -6.288 19.474 1.00 53.47 309 PRO A C 1
ATOM 2354 O O . PRO A 1 309 ? 4.364 -5.551 20.149 1.00 53.47 309 PRO A O 1
ATOM 2357 N N . PRO A 1 310 ? 5.512 -7.472 19.961 1.00 57.91 310 PRO A N 1
ATOM 2358 C CA . PRO A 1 310 ? 5.177 -7.959 21.306 1.00 57.91 310 PRO A CA 1
ATOM 2359 C C . PRO A 1 310 ? 5.502 -6.978 22.444 1.00 57.91 310 PRO A C 1
ATOM 2361 O O . PRO A 1 310 ? 4.757 -6.893 23.413 1.00 57.91 310 PRO A O 1
ATOM 2364 N N . GLU A 1 311 ? 6.572 -6.197 22.304 1.00 60.19 311 GLU A N 1
ATOM 2365 C CA . GLU A 1 311 ? 7.014 -5.238 23.323 1.00 60.19 311 GLU A CA 1
ATOM 2366 C C . GLU A 1 311 ? 6.044 -4.055 23.487 1.00 60.19 311 GLU A C 1
ATOM 2368 O O . GLU A 1 311 ? 5.803 -3.608 24.609 1.00 60.19 311 GLU A O 1
ATOM 2373 N N . GLU A 1 312 ? 5.414 -3.586 22.400 1.00 61.12 312 GLU A N 1
ATOM 2374 C CA . GLU A 1 312 ? 4.368 -2.556 22.485 1.00 61.12 312 GLU A CA 1
ATOM 2375 C C . GLU A 1 312 ? 3.140 -3.093 23.232 1.00 61.12 312 GLU A C 1
ATOM 2377 O O . GLU A 1 312 ? 2.556 -2.385 24.055 1.00 61.12 312 GLU A O 1
ATOM 2382 N N . LEU A 1 313 ? 2.780 -4.362 23.005 1.00 67.56 313 LEU A N 1
ATOM 2383 C CA . LEU A 1 313 ? 1.677 -5.016 23.713 1.00 67.56 313 LEU A CA 1
ATOM 2384 C C . LEU A 1 313 ? 1.950 -5.081 25.220 1.00 67.56 313 LEU A C 1
ATOM 2386 O O . LEU A 1 313 ? 1.082 -4.705 26.010 1.00 67.56 313 LEU A O 1
ATOM 2390 N N . ASP A 1 314 ? 3.155 -5.488 25.621 1.00 68.44 314 ASP A N 1
ATOM 2391 C CA . ASP A 1 314 ? 3.556 -5.551 27.031 1.00 68.44 314 ASP A CA 1
ATOM 2392 C C . ASP A 1 314 ? 3.587 -4.159 27.686 1.00 68.44 314 ASP A C 1
ATOM 2394 O O . ASP A 1 314 ? 3.161 -3.993 28.838 1.00 68.44 314 ASP A O 1
ATOM 2398 N N . ALA A 1 315 ? 4.025 -3.133 26.951 1.00 68.50 315 ALA A N 1
ATOM 2399 C CA . ALA A 1 315 ? 4.020 -1.749 27.420 1.00 68.50 315 ALA A CA 1
ATOM 2400 C C . ALA A 1 315 ? 2.591 -1.227 27.653 1.00 68.50 315 ALA A C 1
ATOM 2402 O O . ALA A 1 315 ? 2.327 -0.574 28.666 1.00 68.50 315 ALA A O 1
ATOM 2403 N N . ILE A 1 316 ? 1.649 -1.560 26.769 1.00 71.38 316 ILE A N 1
ATOM 2404 C CA . ILE A 1 316 ? 0.231 -1.186 26.901 1.00 71.38 316 ILE A CA 1
ATOM 2405 C C . ILE A 1 316 ? -0.426 -1.913 28.059 1.00 71.38 316 ILE A C 1
ATOM 2407 O O . ILE A 1 316 ? -1.173 -1.298 28.814 1.00 71.38 316 ILE A O 1
ATOM 2411 N N . VAL A 1 317 ? -0.143 -3.204 28.225 1.00 73.44 317 VAL A N 1
ATOM 2412 C CA . VAL A 1 317 ? -0.621 -3.987 29.371 1.00 73.44 317 VAL A CA 1
ATOM 2413 C C . VAL A 1 317 ? -0.116 -3.357 30.670 1.00 73.44 317 VAL A C 1
ATOM 2415 O O . VAL A 1 317 ? -0.896 -3.149 31.599 1.00 73.44 317 VAL A O 1
ATOM 2418 N N . SER A 1 318 ? 1.160 -2.971 30.712 1.00 72.38 318 SER A N 1
ATOM 2419 C CA . SER A 1 318 ? 1.778 -2.339 31.881 1.00 72.38 318 SER A CA 1
ATOM 2420 C C . SER A 1 318 ? 1.178 -0.965 32.193 1.00 72.38 318 SER A C 1
ATOM 2422 O O . SER A 1 318 ? 0.765 -0.716 33.325 1.00 72.38 318 SER A O 1
ATOM 2424 N N . ALA A 1 319 ? 1.066 -0.078 31.201 1.00 69.19 319 ALA A N 1
ATOM 2425 C CA . ALA A 1 319 ? 0.456 1.243 31.374 1.00 69.19 319 ALA A CA 1
ATOM 2426 C C . ALA A 1 319 ? -1.038 1.140 31.710 1.00 69.19 319 ALA A C 1
ATOM 2428 O O . ALA A 1 319 ? -1.548 1.837 32.590 1.00 69.19 319 ALA A O 1
ATOM 2429 N N . GLY A 1 320 ? -1.722 0.204 31.057 1.00 67.12 320 GLY A N 1
ATOM 2430 C CA . GLY A 1 320 ? -3.110 -0.134 31.301 1.00 67.12 320 GLY A CA 1
ATOM 2431 C C . GLY A 1 320 ? -3.353 -0.676 32.705 1.00 67.12 320 GLY A C 1
ATOM 2432 O O . GLY A 1 320 ? -4.466 -0.528 33.174 1.00 67.12 320 GLY A O 1
ATOM 2433 N N . ALA A 1 321 ? -2.359 -1.227 33.408 1.00 65.88 321 ALA A N 1
ATOM 2434 C CA . ALA A 1 321 ? -2.495 -1.680 34.797 1.00 65.88 321 ALA A CA 1
ATOM 2435 C C . ALA A 1 321 ? -2.418 -0.543 35.838 1.00 65.88 321 ALA A C 1
ATOM 2437 O O . ALA A 1 321 ? -2.800 -0.750 36.989 1.00 65.88 321 ALA A O 1
ATOM 2438 N N . LEU A 1 322 ? -1.934 0.645 35.452 1.00 61.59 322 LEU A N 1
ATOM 2439 C CA . LEU A 1 322 ? -1.688 1.789 36.345 1.00 61.59 322 LEU A CA 1
ATOM 2440 C C . LEU A 1 322 ? -2.778 2.874 36.297 1.00 61.59 322 LEU A C 1
ATOM 2442 O O . LEU A 1 322 ? -2.649 3.909 36.953 1.00 61.59 322 LEU A O 1
ATOM 2446 N N . GLY A 1 323 ? -3.853 2.662 35.534 1.00 58.28 323 GLY A N 1
ATOM 2447 C CA . GLY A 1 323 ? -5.011 3.559 35.534 1.00 58.28 323 GLY A CA 1
ATOM 2448 C C . GLY A 1 323 ? -5.650 3.680 36.924 1.00 58.28 323 GLY A C 1
ATOM 2449 O O . GLY A 1 323 ? -5.583 2.766 37.749 1.00 58.28 323 GLY A O 1
ATOM 2450 N N . THR A 1 324 ? -6.284 4.819 37.205 1.00 56.50 324 THR A N 1
ATOM 2451 C CA . THR A 1 324 ? -6.955 5.049 38.491 1.00 56.50 324 THR A CA 1
ATOM 2452 C C . THR A 1 324 ? -7.994 3.954 38.766 1.00 56.50 324 THR A C 1
ATOM 2454 O O . THR A 1 324 ? -8.907 3.724 37.979 1.00 56.50 324 THR A O 1
ATOM 2457 N N . GLY A 1 325 ? -7.843 3.252 39.894 1.00 56.31 325 GLY A N 1
ATOM 2458 C CA . GLY A 1 325 ? -8.750 2.171 40.303 1.00 56.31 325 GLY A CA 1
ATOM 2459 C C . GLY A 1 325 ? -8.441 0.786 39.722 1.00 56.31 325 GLY A C 1
ATOM 2460 O O . GLY A 1 325 ? -9.220 -0.141 39.944 1.00 56.31 325 GLY A O 1
ATOM 2461 N N . LEU A 1 326 ? -7.320 0.617 39.016 1.00 62.97 326 LEU A N 1
ATOM 2462 C CA . LEU A 1 326 ? -6.927 -0.661 38.426 1.00 62.97 326 LEU A CA 1
ATOM 2463 C C . LEU A 1 326 ? -6.019 -1.487 39.342 1.00 62.97 326 LEU A C 1
ATOM 2465 O O . LEU A 1 326 ? -5.251 -0.962 40.147 1.00 62.97 326 LEU A O 1
ATOM 2469 N N . ARG A 1 327 ? -6.160 -2.814 39.247 1.00 67.38 327 ARG A N 1
ATOM 2470 C CA . ARG A 1 327 ? -5.371 -3.798 40.004 1.00 67.38 327 ARG A CA 1
ATOM 2471 C C . ARG A 1 327 ? -4.261 -4.379 39.117 1.00 67.38 327 ARG A C 1
ATOM 2473 O O . ARG A 1 327 ? -4.422 -4.398 37.903 1.00 67.38 327 ARG A O 1
ATOM 2480 N N . PRO A 1 328 ? -3.169 -4.922 39.679 1.00 64.31 328 PRO A N 1
ATOM 2481 C CA . PRO A 1 328 ? -2.132 -5.569 38.877 1.00 64.31 328 PRO A CA 1
ATOM 2482 C C . PRO A 1 328 ? -2.684 -6.677 37.963 1.00 64.31 328 PRO A C 1
ATOM 2484 O O . PRO A 1 328 ? -3.616 -7.402 38.332 1.00 64.31 328 PRO A O 1
ATOM 2487 N N . ILE A 1 329 ? -2.095 -6.818 36.774 1.00 64.56 329 ILE A N 1
ATOM 2488 C CA . ILE A 1 329 ? -2.383 -7.909 35.834 1.00 64.56 329 ILE A CA 1
ATOM 2489 C C . ILE A 1 329 ? -1.487 -9.089 36.216 1.00 64.56 329 ILE A C 1
ATOM 2491 O O . ILE A 1 329 ? -0.266 -8.956 36.229 1.00 64.56 329 ILE A O 1
ATOM 2495 N N . CYS A 1 330 ? -2.076 -10.234 36.564 1.00 61.94 330 CYS A N 1
ATOM 2496 C CA . CYS A 1 330 ? -1.323 -11.382 37.079 1.00 61.94 330 CYS A CA 1
ATOM 2497 C C . CYS A 1 330 ? -1.443 -12.585 36.141 1.00 61.94 330 CYS A C 1
ATOM 2499 O O . CYS A 1 330 ? -2.546 -13.041 35.839 1.00 61.94 330 CYS A O 1
ATOM 2501 N N . ALA A 1 331 ? -0.304 -13.163 35.761 1.00 48.25 331 ALA A N 1
ATOM 2502 C CA . ALA A 1 331 ? -0.234 -14.475 35.126 1.00 48.25 331 ALA A CA 1
ATOM 2503 C C . ALA A 1 331 ? -0.444 -15.581 36.184 1.00 48.25 331 ALA A C 1
ATOM 2505 O O . ALA A 1 331 ? 0.504 -16.197 36.658 1.00 48.25 331 ALA A O 1
ATOM 2506 N N . GLY A 1 332 ? -1.693 -15.800 36.613 1.00 49.84 332 GLY A N 1
ATOM 2507 C CA . GLY A 1 332 ? -2.074 -16.986 37.401 1.00 49.84 332 GLY A CA 1
ATOM 2508 C C . GLY A 1 332 ? -1.824 -16.959 38.921 1.00 49.84 332 GLY A C 1
ATOM 2509 O O . GLY A 1 332 ? -1.846 -18.019 39.540 1.00 49.84 332 GLY A O 1
ATOM 2510 N N . GLY A 1 333 ? -1.619 -15.791 39.544 1.00 46.19 333 GLY A N 1
ATOM 2511 C CA . GLY A 1 333 ? -1.466 -15.635 41.006 1.00 46.19 333 GLY A CA 1
ATOM 2512 C C . GLY A 1 333 ? -2.741 -15.194 41.750 1.00 46.19 333 GLY A C 1
ATOM 2513 O O . GLY A 1 333 ? -3.648 -14.615 41.151 1.00 46.19 333 GLY A O 1
ATOM 2514 N N . SER A 1 334 ? -2.810 -15.471 43.062 1.00 50.53 334 SER A N 1
ATOM 2515 C CA . SER A 1 334 ? -3.981 -15.237 43.926 1.00 50.53 334 SER A CA 1
ATOM 2516 C C . SER A 1 334 ? -4.341 -13.759 44.124 1.00 50.53 334 SER A C 1
ATOM 2518 O O . SER A 1 334 ? -3.483 -12.895 44.267 1.00 50.53 334 SER A O 1
ATOM 2520 N N . THR A 1 335 ? -5.653 -13.533 44.170 1.00 56.03 335 THR A N 1
ATOM 2521 C CA . THR A 1 335 ? -6.410 -12.279 44.109 1.00 56.03 335 THR A CA 1
ATOM 2522 C C . THR A 1 335 ? -6.056 -11.164 45.110 1.00 56.03 335 THR A C 1
ATOM 2524 O O . THR A 1 335 ? -5.642 -11.457 46.229 1.00 56.03 335 THR A O 1
ATOM 2527 N N . PRO A 1 336 ? -6.379 -9.899 44.756 1.00 57.53 336 PRO A N 1
ATOM 2528 C CA . PRO A 1 336 ? -7.164 -9.550 43.576 1.00 57.53 336 PRO A CA 1
ATOM 2529 C C . PRO A 1 336 ? -6.341 -8.957 42.426 1.00 57.53 336 PRO A C 1
ATOM 2531 O O . PRO A 1 336 ? -5.783 -7.872 42.544 1.00 57.53 336 PRO A O 1
ATOM 2534 N N . CYS A 1 337 ? -6.355 -9.652 41.287 1.00 63.62 337 CYS A N 1
ATOM 2535 C CA . CYS A 1 337 ? -5.712 -9.244 40.038 1.00 63.62 337 CYS A CA 1
ATOM 2536 C C . CYS A 1 337 ? -6.736 -9.178 38.895 1.00 63.62 337 CYS A C 1
ATOM 2538 O O . CYS A 1 337 ? -7.811 -9.778 38.993 1.00 63.62 337 CYS A O 1
ATOM 2540 N N . MET A 1 338 ? -6.387 -8.482 37.814 1.00 75.31 338 MET A N 1
ATOM 2541 C CA . MET A 1 338 ? -7.161 -8.436 36.564 1.00 75.31 338 MET A CA 1
ATOM 2542 C C . MET A 1 338 ? -6.589 -9.435 35.551 1.00 75.31 338 MET A C 1
ATOM 2544 O O . MET A 1 338 ? -5.385 -9.708 35.569 1.00 75.31 338 MET A O 1
ATOM 2548 N N . SER A 1 339 ? -7.426 -9.967 34.657 1.00 75.44 339 SER A N 1
ATOM 2549 C CA . SER A 1 339 ? -6.977 -10.802 33.531 1.00 75.44 339 SER A CA 1
ATOM 2550 C C . SER A 1 339 ? -7.270 -10.122 32.201 1.00 75.44 339 SER A C 1
ATOM 2552 O O . SER A 1 339 ? -8.415 -9.763 31.935 1.00 75.44 339 SER A O 1
ATOM 2554 N N . VAL A 1 340 ? -6.243 -9.961 31.364 1.00 78.25 340 VAL A N 1
ATOM 2555 C CA . VAL A 1 340 ? -6.376 -9.394 30.014 1.00 78.25 340 VAL A CA 1
ATOM 2556 C C . VAL A 1 340 ? -7.141 -10.363 29.117 1.00 78.25 340 VAL A C 1
ATOM 2558 O O . VAL A 1 340 ? -6.887 -11.569 29.122 1.00 78.25 340 VAL A O 1
ATOM 2561 N N . ARG A 1 341 ? -8.082 -9.827 28.341 1.00 79.50 341 ARG A N 1
ATOM 2562 C CA . ARG A 1 341 ? -8.824 -10.541 27.306 1.00 79.50 341 ARG A CA 1
ATOM 2563 C C . ARG A 1 341 ? -8.195 -10.273 25.946 1.00 79.50 341 ARG A C 1
ATOM 2565 O O . ARG A 1 341 ? -8.172 -9.137 25.485 1.00 79.50 341 ARG A O 1
ATOM 2572 N N . GLY A 1 342 ? -7.777 -11.343 25.277 1.00 76.38 342 GLY A N 1
ATOM 2573 C CA . GLY A 1 342 ? -7.224 -11.259 23.928 1.00 76.38 342 GLY A CA 1
ATOM 2574 C C . GLY A 1 342 ? -5.929 -10.447 23.864 1.00 76.38 342 GLY A C 1
ATOM 2575 O O . GLY A 1 342 ? -5.225 -10.285 24.858 1.00 76.38 342 GLY A O 1
ATOM 2576 N N . VAL A 1 343 ? -5.613 -9.970 22.663 1.00 74.88 343 VAL A N 1
ATOM 2577 C CA . VAL A 1 343 ? -4.433 -9.141 22.404 1.00 74.88 343 VAL A CA 1
ATOM 2578 C C . VAL A 1 343 ? -4.838 -7.666 22.525 1.00 74.88 343 VAL A C 1
ATOM 2580 O O . VAL A 1 343 ? -5.858 -7.294 21.932 1.00 74.88 343 VAL A O 1
ATOM 2583 N N . PRO A 1 344 ? -4.086 -6.827 23.265 1.00 76.50 344 PRO A N 1
ATOM 2584 C CA . PRO A 1 344 ? -4.282 -5.380 23.254 1.00 76.50 344 PRO A CA 1
ATOM 2585 C C . PRO A 1 344 ? -4.340 -4.829 21.829 1.00 76.50 344 PRO A C 1
ATOM 2587 O O . PRO A 1 344 ? -3.632 -5.293 20.937 1.00 76.50 344 PRO A O 1
ATOM 2590 N N . GLN A 1 345 ? -5.205 -3.848 21.611 1.00 78.38 345 GLN A N 1
ATOM 2591 C CA . GLN A 1 345 ? -5.421 -3.257 20.299 1.00 78.38 345 GLN A CA 1
ATOM 2592 C C . GLN A 1 345 ? -4.702 -1.919 20.232 1.00 78.38 345 GLN A C 1
ATOM 2594 O O . GLN A 1 345 ? -4.876 -1.062 21.099 1.00 78.38 345 GLN A O 1
ATOM 2599 N N . ILE A 1 346 ? -3.889 -1.755 19.198 1.00 71.75 346 ILE A N 1
ATOM 2600 C CA . ILE A 1 346 ? -3.036 -0.588 19.004 1.00 71.75 346 ILE A CA 1
ATOM 2601 C C . ILE A 1 346 ? -3.561 0.197 17.822 1.00 71.75 346 ILE A C 1
ATOM 2603 O O . ILE A 1 346 ? -3.824 -0.366 16.760 1.00 71.75 346 ILE A O 1
ATOM 2607 N N . GLY A 1 347 ? -3.686 1.501 18.016 1.00 69.25 347 GLY A N 1
ATOM 2608 C CA . GLY A 1 347 ? -3.830 2.443 16.927 1.00 69.25 347 GLY A CA 1
ATOM 2609 C C . GLY A 1 347 ? -2.802 3.562 17.056 1.00 69.25 347 GLY A C 1
ATOM 2610 O O . GLY A 1 347 ? -1.679 3.354 17.518 1.00 69.25 347 GLY A O 1
ATOM 2611 N N . TYR A 1 348 ? -3.140 4.759 16.593 1.00 70.44 348 TYR A N 1
ATOM 2612 C CA . TYR A 1 348 ? -2.149 5.813 16.405 1.00 70.44 348 TYR A CA 1
ATOM 2613 C C . TYR A 1 348 ? -1.992 6.692 17.644 1.00 70.44 348 TYR A C 1
ATOM 2615 O O . TYR A 1 348 ? -2.938 7.367 18.044 1.00 70.44 348 TYR A O 1
ATOM 2623 N N . TYR A 1 349 ? -0.805 6.665 18.259 1.00 71.44 349 TYR A N 1
ATOM 2624 C CA . TYR A 1 349 ? -0.533 7.258 19.577 1.00 71.44 349 TYR A CA 1
ATOM 2625 C C . TYR A 1 349 ? -1.566 6.884 20.651 1.00 71.44 349 TYR A C 1
ATOM 2627 O O . TYR A 1 349 ? -1.725 7.587 21.645 1.00 71.44 349 TYR A O 1
ATOM 2635 N N . ALA A 1 350 ? -2.290 5.790 20.446 1.00 78.19 350 ALA A N 1
ATOM 2636 C CA . ALA A 1 350 ? -3.373 5.350 21.292 1.00 78.19 350 ALA A CA 1
ATOM 2637 C C . ALA A 1 350 ? -3.471 3.833 21.243 1.00 78.19 350 ALA A C 1
ATOM 2639 O O . ALA A 1 350 ? -3.170 3.208 20.229 1.00 78.19 350 ALA A O 1
ATOM 2640 N N . ALA A 1 351 ? -3.923 3.240 22.333 1.00 79.81 351 ALA A N 1
ATOM 2641 C CA . ALA A 1 351 ? -4.203 1.820 22.397 1.00 79.81 351 ALA A CA 1
ATOM 2642 C C . ALA A 1 351 ? -5.295 1.547 23.427 1.00 79.81 351 ALA A C 1
ATOM 2644 O O . ALA A 1 351 ? -5.648 2.414 24.234 1.00 79.81 351 ALA A O 1
ATOM 2645 N N . TYR A 1 352 ? -5.824 0.330 23.407 1.00 84.75 352 TYR A N 1
ATOM 2646 C CA . TYR A 1 352 ? -6.689 -0.149 24.467 1.00 84.75 352 TYR A CA 1
ATOM 2647 C C . TYR A 1 352 ? -6.465 -1.622 24.788 1.00 84.75 352 TYR A C 1
ATOM 2649 O O . TYR A 1 352 ? -6.096 -2.427 23.933 1.00 84.75 352 TYR A O 1
ATOM 2657 N N . ALA A 1 353 ? -6.743 -1.982 26.036 1.00 85.75 353 ALA A N 1
ATOM 2658 C CA . ALA A 1 353 ? -6.776 -3.366 26.485 1.00 85.75 353 ALA A CA 1
ATOM 2659 C C . ALA A 1 353 ? -8.105 -3.651 27.186 1.00 85.75 353 ALA A C 1
ATOM 2661 O O . ALA A 1 353 ? -8.578 -2.842 27.989 1.00 85.75 353 ALA A O 1
ATOM 2662 N N . VAL A 1 354 ? -8.694 -4.810 26.890 1.00 86.50 354 VAL A N 1
ATOM 2663 C CA . VAL A 1 354 ? -9.905 -5.304 27.555 1.00 86.50 354 VAL A CA 1
ATOM 2664 C C . VAL A 1 354 ? -9.490 -6.286 28.645 1.00 86.50 354 VAL A C 1
ATOM 2666 O O . VAL A 1 354 ? -8.594 -7.101 28.434 1.00 86.50 354 VAL A O 1
ATOM 2669 N N . PHE A 1 355 ? -10.118 -6.232 29.814 1.00 84.31 355 PHE A N 1
ATOM 2670 C CA . PHE A 1 355 ? -9.799 -7.110 30.938 1.00 84.31 355 PHE A CA 1
ATOM 2671 C C . PHE A 1 355 ? -11.022 -7.407 31.803 1.00 84.31 355 PHE A C 1
ATOM 2673 O O . PHE A 1 355 ? -11.991 -6.648 31.845 1.00 84.31 355 PHE A O 1
ATOM 2680 N N . ASP A 1 356 ? -10.960 -8.528 32.514 1.00 82.12 356 ASP A N 1
ATOM 2681 C CA . ASP A 1 356 ? -11.938 -8.885 33.535 1.00 82.12 356 ASP A CA 1
ATOM 2682 C C . ASP A 1 356 ? -11.576 -8.245 34.874 1.00 82.12 356 ASP A C 1
ATOM 2684 O O . ASP A 1 356 ? -10.472 -8.437 35.399 1.00 82.12 356 ASP A O 1
ATOM 2688 N N . LEU A 1 357 ? -12.537 -7.527 35.450 1.00 77.38 357 LEU A N 1
ATOM 2689 C CA . LEU A 1 357 ? -12.458 -6.967 36.789 1.00 77.38 357 LEU A CA 1
ATOM 2690 C C . LEU A 1 357 ? -13.370 -7.760 37.735 1.00 77.38 357 LEU A C 1
ATOM 2692 O O . LEU A 1 357 ? -14.582 -7.851 37.536 1.00 77.38 357 LEU A O 1
ATOM 2696 N N . LYS A 1 358 ? -12.775 -8.311 38.798 1.00 70.44 358 LYS A N 1
ATOM 2697 C CA . LYS A 1 358 ? -13.486 -8.989 39.893 1.00 70.44 358 LYS A CA 1
ATOM 2698 C C . LYS A 1 358 ? -13.441 -8.129 41.161 1.00 70.44 358 LYS A C 1
ATOM 2700 O O . LYS A 1 358 ? -12.438 -8.177 41.885 1.00 70.44 358 LYS A O 1
ATOM 2705 N N . PRO A 1 359 ? -14.459 -7.302 41.436 1.00 60.78 359 PRO A N 1
ATOM 2706 C CA . PRO A 1 359 ? -14.560 -6.593 42.699 1.00 60.78 359 PRO A CA 1
ATOM 2707 C C . PRO A 1 359 ? -14.850 -7.595 43.836 1.00 60.78 359 PRO A C 1
ATOM 2709 O O . PRO A 1 359 ? -15.281 -8.727 43.608 1.00 60.78 359 PRO A O 1
ATOM 2712 N N . ALA A 1 360 ? -14.484 -7.228 45.068 1.00 54.97 360 ALA A N 1
ATOM 2713 C CA . ALA A 1 360 ? -14.480 -8.145 46.220 1.00 54.97 360 ALA A CA 1
ATOM 2714 C C . ALA A 1 360 ? -15.889 -8.618 46.651 1.00 54.97 360 ALA A C 1
ATOM 2716 O O . ALA A 1 360 ? -16.016 -9.527 47.463 1.00 54.97 360 ALA A O 1
ATOM 2717 N N . ASP A 1 361 ? -16.925 -8.005 46.091 1.00 55.12 361 ASP A N 1
ATOM 2718 C CA . ASP A 1 361 ? -18.357 -8.153 46.351 1.00 55.12 361 ASP A CA 1
ATOM 2719 C C . ASP A 1 361 ? -19.100 -9.000 45.292 1.00 55.12 361 ASP A C 1
ATOM 2721 O O . ASP A 1 361 ? -20.311 -9.181 45.385 1.00 55.12 361 ASP A O 1
ATOM 2725 N N . GLY A 1 362 ? -18.388 -9.595 44.324 1.00 55.16 362 GLY A N 1
ATOM 2726 C CA . GLY A 1 362 ? -18.902 -10.704 43.503 1.00 55.16 362 GLY A CA 1
ATOM 2727 C C . GLY A 1 362 ? -19.561 -10.338 42.166 1.00 55.16 362 GLY A C 1
ATOM 2728 O O . GLY A 1 362 ? -19.954 -11.245 41.431 1.00 55.16 362 GLY A O 1
ATOM 2729 N N . ALA A 1 363 ? -19.648 -9.058 41.795 1.00 60.91 363 ALA A N 1
ATOM 2730 C CA . ALA A 1 363 ? -20.136 -8.649 40.474 1.00 60.91 363 ALA A CA 1
ATOM 2731 C C . ALA A 1 363 ? -18.992 -8.601 39.444 1.00 60.91 363 ALA A C 1
ATOM 2733 O O . ALA A 1 363 ? -18.228 -7.644 39.417 1.00 60.91 363 ALA A O 1
ATOM 2734 N N . ASN A 1 364 ? -18.863 -9.608 38.573 1.00 71.25 364 ASN A N 1
ATOM 2735 C CA . ASN A 1 364 ? -17.878 -9.561 37.483 1.00 71.25 364 ASN A CA 1
ATOM 2736 C C . ASN A 1 364 ? -18.213 -8.415 36.512 1.00 71.25 364 ASN A C 1
ATOM 2738 O O . ASN A 1 364 ? -19.326 -8.359 35.989 1.00 71.25 364 ASN A O 1
ATOM 2742 N N . ALA A 1 365 ? -17.245 -7.543 36.239 1.00 83.06 365 ALA A N 1
ATOM 2743 C CA . ALA A 1 365 ? -17.344 -6.520 35.203 1.00 83.06 365 ALA A CA 1
ATOM 2744 C C . ALA A 1 365 ? -16.270 -6.751 34.137 1.00 83.06 365 ALA A C 1
ATOM 2746 O O . ALA A 1 365 ? -15.165 -7.205 34.439 1.00 83.06 365 ALA A O 1
ATOM 2747 N N . VAL A 1 366 ? -16.584 -6.409 32.891 1.00 87.75 366 VAL A N 1
ATOM 2748 C CA . VAL A 1 366 ? -15.597 -6.295 31.816 1.00 87.75 366 VAL A CA 1
ATOM 2749 C C . VAL A 1 366 ? -15.231 -4.827 31.689 1.00 87.75 366 VAL A C 1
ATOM 2751 O O . VAL A 1 366 ? -16.115 -3.971 31.651 1.00 87.75 366 VAL A O 1
ATOM 2754 N N . CYS A 1 367 ? -13.942 -4.530 31.631 1.00 87.06 367 CYS A N 1
ATOM 2755 C CA . CYS A 1 367 ? -13.448 -3.168 31.528 1.00 87.06 367 CYS A CA 1
ATOM 2756 C C . CYS A 1 367 ? -12.522 -3.011 30.327 1.00 87.06 367 CYS A C 1
ATOM 2758 O O . CYS A 1 367 ? -11.854 -3.954 29.906 1.00 87.06 367 CYS A O 1
ATOM 2760 N N . ILE A 1 368 ? -12.474 -1.794 29.802 1.00 88.50 368 ILE A N 1
ATOM 2761 C CA . ILE A 1 368 ? -11.535 -1.354 28.778 1.00 88.50 368 ILE A CA 1
ATOM 2762 C C . ILE A 1 368 ? -10.725 -0.189 29.342 1.00 88.50 368 ILE A C 1
ATOM 2764 O O . ILE A 1 368 ? -11.296 0.744 29.912 1.00 88.50 368 ILE A O 1
ATOM 2768 N N . SER A 1 369 ? -9.402 -0.272 29.229 1.00 86.69 369 SER A N 1
ATOM 2769 C CA . SER A 1 369 ? -8.484 0.824 29.549 1.00 86.69 369 SER A CA 1
ATOM 2770 C C . SER A 1 369 ? -7.968 1.398 28.246 1.00 86.69 369 SER A C 1
ATOM 2772 O O . SER A 1 369 ? -7.456 0.647 27.415 1.00 86.69 369 SER A O 1
ATOM 2774 N N . TYR A 1 370 ? -8.116 2.707 28.077 1.00 87.31 370 TYR A N 1
ATOM 2775 C CA . TYR A 1 370 ? -7.558 3.443 26.955 1.00 87.31 370 TYR A CA 1
ATOM 2776 C C . TYR A 1 370 ? -6.285 4.149 27.394 1.00 87.31 370 TYR A C 1
ATOM 2778 O O . TYR A 1 370 ? -6.248 4.786 28.452 1.00 87.31 370 TYR A O 1
ATOM 2786 N N . VAL A 1 371 ? -5.259 4.075 26.559 1.00 82.31 371 VAL A N 1
ATOM 2787 C CA . VAL A 1 371 ? -3.973 4.730 26.779 1.00 82.31 371 VAL A CA 1
ATOM 2788 C C . VAL A 1 371 ? -3.619 5.584 25.569 1.00 82.31 371 VAL A C 1
ATOM 2790 O O . VAL A 1 371 ? -4.000 5.259 24.446 1.00 82.31 371 VAL A O 1
ATOM 2793 N N . SER A 1 372 ? -2.892 6.670 25.798 1.00 78.38 372 SER A N 1
ATOM 2794 C CA . SER A 1 372 ? -2.362 7.554 24.762 1.00 78.38 372 SER A CA 1
ATOM 2795 C C . SER A 1 372 ? -0.862 7.750 24.930 1.00 78.38 372 SER A C 1
ATOM 2797 O O . SER A 1 372 ? -0.300 7.494 25.993 1.00 78.38 372 SER A O 1
ATOM 2799 N N . TYR A 1 373 ? -0.221 8.257 23.892 1.00 70.19 373 TYR A N 1
ATOM 2800 C CA . TYR A 1 373 ? 1.223 8.323 23.763 1.00 70.19 373 TYR A CA 1
ATOM 2801 C C . TYR A 1 373 ? 1.696 9.748 23.421 1.00 70.19 373 TYR A C 1
ATOM 2803 O O . TYR A 1 373 ? 1.038 10.435 22.641 1.00 70.19 373 TYR A O 1
ATOM 2811 N N . ILE A 1 374 ? 2.841 10.192 23.964 1.00 61.53 374 ILE A N 1
ATOM 2812 C CA . ILE A 1 374 ? 3.461 11.501 23.653 1.00 61.53 374 ILE A CA 1
ATOM 2813 C C . ILE A 1 374 ? 4.760 11.317 22.872 1.00 61.53 374 ILE A C 1
ATOM 2815 O O . ILE A 1 374 ? 5.649 10.575 23.292 1.00 61.53 374 ILE A O 1
ATOM 2819 N N . GLU A 1 375 ? 4.930 12.094 21.805 1.00 53.03 375 GLU A N 1
ATOM 2820 C CA . GLU A 1 375 ? 6.216 12.247 21.121 1.00 53.03 375 GLU A CA 1
ATOM 2821 C C . GLU A 1 375 ? 6.956 13.508 21.615 1.00 53.03 375 GLU A C 1
ATOM 2823 O O . GLU A 1 375 ? 6.331 14.544 21.849 1.00 53.03 375 GLU A O 1
ATOM 2828 N N . ASN A 1 376 ? 8.284 13.451 21.803 1.00 47.19 376 ASN A N 1
ATOM 2829 C CA . ASN A 1 376 ? 9.062 14.599 22.287 1.00 47.19 376 ASN A CA 1
ATOM 2830 C C . ASN A 1 376 ? 9.182 15.678 21.187 1.00 47.19 376 ASN A C 1
ATOM 2832 O O . ASN A 1 376 ? 9.764 15.407 20.134 1.00 47.19 376 ASN A O 1
ATOM 2836 N N . PRO A 1 377 ? 8.717 16.918 21.425 1.00 40.88 377 PRO A N 1
ATOM 2837 C CA . PRO A 1 377 ? 8.673 17.965 20.403 1.00 40.88 377 PRO A CA 1
ATOM 2838 C C . PRO A 1 377 ? 10.040 18.562 20.010 1.00 40.88 377 PRO A C 1
ATOM 2840 O O . PRO A 1 377 ? 10.106 19.290 19.025 1.00 40.88 377 PRO A O 1
ATOM 2843 N N . ASN A 1 378 ? 11.130 18.274 20.737 1.00 37.59 378 ASN A N 1
ATOM 2844 C CA . ASN A 1 378 ? 12.450 18.892 20.505 1.00 37.59 378 ASN A CA 1
ATOM 2845 C C . ASN A 1 378 ? 13.437 18.026 19.702 1.00 37.59 378 ASN A C 1
ATOM 2847 O O . ASN A 1 378 ? 14.595 18.412 19.524 1.00 37.59 378 ASN A O 1
ATOM 2851 N N . ALA A 1 379 ? 13.026 16.853 19.223 1.00 40.66 379 ALA A N 1
ATOM 2852 C CA . ALA A 1 379 ? 13.905 15.993 18.449 1.00 40.66 379 ALA A CA 1
ATOM 2853 C C . ALA A 1 379 ? 13.853 16.391 16.961 1.00 40.66 379 ALA A C 1
ATOM 2855 O O . ALA A 1 379 ? 12.879 16.128 16.263 1.00 40.66 379 ALA A O 1
ATOM 2856 N N . LEU A 1 380 ? 14.928 17.018 16.462 1.00 36.31 380 LEU A N 1
ATOM 2857 C CA . LEU A 1 380 ? 15.130 17.332 15.032 1.00 36.31 380 LEU A CA 1
ATOM 2858 C C . LEU A 1 380 ? 15.119 16.077 14.130 1.00 36.31 380 LEU A C 1
ATOM 2860 O O . LEU A 1 380 ? 15.004 16.188 12.914 1.00 36.31 380 LEU A O 1
ATOM 2864 N N . ASN A 1 381 ? 15.172 14.894 14.745 1.00 37.06 381 ASN A N 1
ATOM 2865 C CA . ASN A 1 381 ? 14.800 13.607 14.177 1.00 37.06 381 ASN A CA 1
ATOM 2866 C C . ASN A 1 381 ? 13.533 13.135 14.915 1.00 37.06 381 ASN A C 1
ATOM 2868 O O . ASN A 1 381 ? 13.555 13.104 16.138 1.00 37.06 381 ASN A O 1
ATOM 2872 N N . VAL A 1 382 ? 12.467 12.775 14.188 1.00 37.59 382 VAL A N 1
ATOM 2873 C CA . VAL A 1 382 ? 11.088 12.331 14.577 1.00 37.59 382 VAL A CA 1
ATOM 2874 C C . VAL A 1 382 ? 11.008 11.152 15.581 1.00 37.59 382 VAL A C 1
ATOM 2876 O O . VAL A 1 382 ? 10.388 10.123 15.325 1.00 37.59 382 VAL A O 1
ATOM 2879 N N . ILE A 1 383 ? 11.800 11.183 16.644 1.00 39.91 383 ILE A N 1
ATOM 2880 C CA . ILE A 1 383 ? 12.425 9.945 17.072 1.00 39.91 383 ILE A CA 1
ATOM 2881 C C . ILE A 1 383 ? 12.639 9.826 18.612 1.00 39.91 383 ILE A C 1
ATOM 2883 O O . ILE A 1 383 ? 12.602 8.711 19.127 1.00 39.91 383 ILE A O 1
ATOM 2887 N N . ALA A 1 384 ? 12.727 10.895 19.407 1.00 33.94 384 ALA A N 1
ATOM 2888 C CA . ALA A 1 384 ? 12.728 10.728 20.875 1.00 33.94 384 ALA A CA 1
ATOM 2889 C C . ALA A 1 384 ? 11.287 10.678 21.428 1.00 33.94 384 ALA A C 1
ATOM 2891 O O . ALA A 1 384 ? 10.457 11.525 21.097 1.00 33.94 384 ALA A O 1
ATOM 2892 N N . LYS A 1 385 ? 10.970 9.678 22.251 1.00 49.94 385 LYS A N 1
ATOM 2893 C CA . LYS A 1 385 ? 9.616 9.130 22.410 1.00 49.94 385 LYS A CA 1
ATOM 2894 C C . LYS A 1 385 ? 9.328 8.806 23.902 1.00 49.94 385 LYS A C 1
ATOM 2896 O O . LYS A 1 385 ? 10.198 8.248 24.557 1.00 49.94 385 LYS A O 1
ATOM 2901 N N . GLY A 1 386 ? 8.189 9.242 24.478 1.00 51.38 386 GLY A N 1
ATOM 2902 C CA . GLY A 1 386 ? 7.847 9.143 25.925 1.00 51.38 386 GLY A CA 1
ATOM 2903 C C . GLY A 1 386 ? 7.018 7.896 26.321 1.00 51.38 386 GLY A C 1
ATOM 2904 O O . GLY A 1 386 ? 6.725 7.085 25.449 1.00 51.38 386 GLY A O 1
ATOM 2905 N N . PRO A 1 387 ? 6.640 7.688 27.605 1.00 67.62 387 PRO A N 1
ATOM 2906 C CA . PRO A 1 387 ? 5.861 6.516 28.041 1.00 67.62 387 PRO A CA 1
ATOM 2907 C C . PRO A 1 387 ? 4.372 6.583 27.637 1.00 67.62 387 PRO A C 1
ATOM 2909 O O . PRO A 1 387 ? 3.830 7.656 27.377 1.00 67.62 387 PRO A O 1
ATOM 2912 N N . TRP A 1 388 ? 3.684 5.433 27.624 1.00 73.94 388 TRP A N 1
ATOM 2913 C CA . TRP A 1 388 ? 2.219 5.368 27.507 1.00 73.94 388 TRP A CA 1
ATOM 2914 C C . TRP A 1 388 ? 1.538 5.936 28.763 1.00 73.94 388 TRP A C 1
ATOM 2916 O O . TRP A 1 388 ? 1.941 5.638 29.888 1.00 73.94 388 TRP A O 1
ATOM 2926 N N . HIS A 1 389 ? 0.469 6.709 28.574 1.00 75.12 389 HIS A N 1
ATOM 2927 C CA . HIS A 1 389 ? -0.300 7.350 29.639 1.00 75.12 389 HIS A CA 1
ATOM 2928 C C . HIS A 1 389 ? -1.750 6.850 29.656 1.00 75.12 389 HIS A C 1
ATOM 2930 O O . HIS A 1 389 ? -2.368 6.768 28.595 1.00 75.12 389 HIS A O 1
ATOM 2936 N N . PRO A 1 390 ? -2.330 6.552 30.832 1.00 79.62 390 PRO A N 1
ATOM 2937 C CA . PRO A 1 390 ? -3.742 6.209 30.928 1.00 79.62 390 PRO A CA 1
ATOM 2938 C C . PRO A 1 390 ? -4.616 7.423 30.595 1.00 79.62 390 PRO A C 1
ATOM 2940 O O . PRO A 1 390 ? -4.449 8.494 31.176 1.00 79.62 390 PRO A O 1
ATOM 2943 N N . VAL A 1 391 ? -5.572 7.228 29.688 1.00 83.31 391 VAL A N 1
ATOM 2944 C CA . VAL A 1 391 ? -6.599 8.222 29.337 1.00 83.31 391 VAL A CA 1
ATOM 2945 C C . VAL A 1 391 ? -7.847 8.006 30.181 1.00 83.31 391 VAL A C 1
ATOM 2947 O O . VAL A 1 391 ? -8.409 8.945 30.737 1.00 83.31 391 VAL A O 1
ATOM 2950 N N . GLY A 1 392 ? -8.292 6.755 30.299 1.00 82.81 392 GLY A N 1
ATOM 2951 C CA . GLY A 1 392 ? -9.491 6.436 31.061 1.00 82.81 392 GLY A CA 1
ATOM 2952 C C . GLY A 1 392 ? -9.855 4.962 31.028 1.00 82.81 392 GLY A C 1
ATOM 2953 O O . GLY A 1 392 ? -9.374 4.198 30.193 1.00 82.81 392 GLY A O 1
ATOM 2954 N N . VAL A 1 393 ? -10.738 4.581 31.947 1.00 84.50 393 VAL A N 1
ATOM 2955 C CA . VAL A 1 393 ? -11.261 3.221 32.080 1.00 84.50 393 VAL A CA 1
ATOM 2956 C C . VAL A 1 393 ? -12.776 3.272 32.030 1.00 84.50 393 VAL A C 1
ATOM 2958 O O . VAL A 1 393 ? -13.396 4.114 32.676 1.00 84.50 393 VAL A O 1
ATOM 2961 N N . THR A 1 394 ? -13.387 2.362 31.281 1.00 86.62 394 THR A N 1
ATOM 2962 C CA . THR A 1 394 ? -14.841 2.162 31.291 1.00 86.62 394 THR A CA 1
ATOM 2963 C C . THR A 1 394 ? -15.147 0.700 31.568 1.00 86.62 394 THR A C 1
ATOM 2965 O O . THR A 1 394 ? -14.524 -0.176 30.979 1.00 86.62 394 THR A O 1
ATOM 2968 N N . CYS A 1 395 ? -16.096 0.437 32.464 1.00 86.75 395 CYS A N 1
ATOM 2969 C CA . CYS A 1 395 ? -16.508 -0.911 32.842 1.00 86.75 395 CYS A CA 1
ATOM 2970 C C . CYS A 1 395 ? -17.995 -1.119 32.564 1.00 86.75 395 CYS A C 1
ATOM 2972 O O . CYS A 1 395 ? -18.797 -0.197 32.711 1.00 86.75 395 CYS A O 1
ATOM 2974 N N . SER A 1 396 ? -18.361 -2.341 32.192 1.00 87.56 396 SER A N 1
ATOM 2975 C CA . SER A 1 396 ? -19.735 -2.739 31.902 1.00 87.56 396 SER A CA 1
ATOM 2976 C C . SER A 1 396 ? -19.955 -4.227 32.214 1.00 87.56 396 SER A C 1
ATOM 2978 O O . SER A 1 396 ? -18.985 -4.988 32.250 1.00 87.56 396 SER A O 1
ATOM 2980 N N . PRO A 1 397 ? -21.202 -4.694 32.429 1.00 86.44 397 PRO A N 1
ATOM 2981 C CA . PRO A 1 397 ? -21.484 -6.121 32.614 1.00 86.44 397 PRO A CA 1
ATOM 2982 C C . PRO A 1 397 ? -21.125 -7.002 31.404 1.00 86.44 397 PRO A C 1
ATOM 2984 O O . PRO A 1 397 ? -20.944 -8.206 31.560 1.00 86.44 397 PRO A O 1
ATOM 2987 N N . SER A 1 398 ? -21.031 -6.418 30.203 1.00 84.50 398 SER A N 1
ATOM 2988 C CA . SER A 1 398 ? -20.670 -7.104 28.956 1.00 84.50 398 SER A CA 1
ATOM 2989 C C . SER A 1 398 ? -19.696 -6.261 28.134 1.00 84.50 398 SER A C 1
ATOM 2991 O O . SER A 1 398 ? -19.726 -5.032 28.197 1.00 84.50 398 SER A O 1
ATOM 2993 N N . VAL A 1 399 ? -18.861 -6.929 27.333 1.00 82.75 399 VAL A N 1
ATOM 2994 C CA . VAL A 1 399 ? -17.901 -6.286 26.422 1.00 82.75 399 VAL A CA 1
ATOM 2995 C C . VAL A 1 399 ? -18.587 -5.545 25.268 1.00 82.75 399 VAL A C 1
ATOM 2997 O O . VAL A 1 399 ? -18.035 -4.579 24.762 1.00 82.75 399 VAL A O 1
ATOM 3000 N N . GLU A 1 400 ? -19.794 -5.960 24.871 1.00 84.00 400 GLU A N 1
ATOM 3001 C CA . GLU A 1 400 ? -20.563 -5.332 23.777 1.00 84.00 400 GLU A CA 1
ATOM 3002 C C . GLU A 1 400 ? -20.910 -3.872 24.096 1.00 84.00 400 GLU A C 1
ATOM 3004 O O . GLU A 1 400 ? -20.877 -3.001 23.238 1.00 84.00 400 GLU A O 1
ATOM 3009 N N . HIS A 1 401 ? -21.106 -3.570 25.378 1.00 88.56 401 HIS A N 1
ATOM 3010 C CA . HIS A 1 401 ? -21.386 -2.222 25.858 1.00 88.56 401 HIS A CA 1
ATOM 3011 C C . HIS A 1 401 ? -20.134 -1.325 25.977 1.00 88.56 401 HIS A C 1
ATOM 3013 O O . HIS A 1 401 ? -20.201 -0.235 26.553 1.00 88.56 401 HIS A O 1
ATOM 3019 N N . LEU A 1 402 ? -18.974 -1.781 25.499 1.00 90.69 402 LEU A N 1
ATOM 3020 C CA . LEU A 1 402 ? -17.724 -1.025 25.491 1.00 90.69 402 LEU A CA 1
ATOM 3021 C C . LEU A 1 402 ? -17.377 -0.607 24.060 1.00 90.69 402 LEU A C 1
ATOM 3023 O O . LEU A 1 402 ? -17.573 -1.352 23.104 1.00 90.69 402 LEU A O 1
ATOM 3027 N N . VAL A 1 403 ? -16.852 0.607 23.918 1.00 92.50 403 VAL A N 1
ATOM 3028 C CA . VAL A 1 403 ? -16.428 1.164 22.630 1.00 92.50 403 VAL A CA 1
ATOM 3029 C C . VAL A 1 403 ? -15.127 0.478 22.213 1.00 92.50 403 VAL A C 1
ATOM 3031 O O . VAL A 1 403 ? -14.104 0.629 22.871 1.00 92.50 403 VAL A O 1
ATOM 3034 N N . GLN A 1 404 ? -15.164 -0.305 21.140 1.00 88.81 404 GLN A N 1
ATOM 3035 C CA . GLN A 1 404 ? -14.020 -1.092 20.680 1.00 88.81 404 GLN A CA 1
ATOM 3036 C C . GLN A 1 404 ? -14.020 -1.228 19.158 1.00 88.81 404 GLN A C 1
ATOM 3038 O O . GLN A 1 404 ? -15.065 -1.111 18.512 1.00 88.81 404 GLN A O 1
ATOM 3043 N N . LEU A 1 405 ? -12.849 -1.514 18.593 1.00 85.31 405 LEU A N 1
ATOM 3044 C CA . LEU A 1 405 ? -12.678 -1.786 17.172 1.00 85.31 405 LEU A CA 1
ATOM 3045 C C . LEU A 1 405 ? -13.556 -2.969 16.732 1.00 85.31 405 LEU A C 1
ATOM 3047 O O . LEU A 1 405 ? -13.608 -3.998 17.407 1.00 85.31 405 LEU A O 1
ATOM 3051 N N . GLY A 1 406 ? -14.267 -2.810 15.615 1.00 84.38 406 GLY A N 1
ATOM 3052 C CA . GLY A 1 406 ? -15.231 -3.787 15.100 1.00 84.38 406 GLY A CA 1
ATOM 3053 C C . GLY A 1 406 ? -16.578 -3.805 15.836 1.00 84.38 406 GLY A C 1
ATOM 3054 O O . GLY A 1 406 ? -17.491 -4.514 15.412 1.00 84.38 406 GLY A O 1
ATOM 3055 N N . GLY A 1 407 ? -16.724 -3.042 16.924 1.00 88.75 407 GLY A N 1
ATOM 3056 C CA . GLY A 1 407 ? -17.946 -2.960 17.721 1.00 88.75 407 GLY A CA 1
ATOM 3057 C C . GLY A 1 407 ? -18.985 -1.974 17.177 1.00 88.75 407 GLY A C 1
ATOM 3058 O O . GLY A 1 407 ? -18.727 -1.176 16.268 1.00 88.75 407 GLY A O 1
ATOM 3059 N N . GLN A 1 408 ? -20.179 -2.008 17.772 1.00 94.12 408 GLN A N 1
ATOM 3060 C CA . GLN A 1 408 ? -21.199 -0.976 17.591 1.00 94.12 408 GLN A CA 1
ATOM 3061 C C . GLN A 1 408 ? -21.204 -0.013 18.777 1.00 94.12 408 GLN A C 1
ATOM 3063 O O . GLN A 1 408 ? -20.929 -0.386 19.914 1.00 94.12 408 GLN A O 1
ATOM 3068 N N . ALA A 1 409 ? -21.540 1.241 18.502 1.00 95.56 409 ALA A N 1
ATOM 3069 C CA . ALA A 1 409 ? -21.743 2.254 19.522 1.00 95.56 409 ALA A CA 1
ATOM 3070 C C . ALA A 1 409 ? -22.974 3.107 19.202 1.00 95.56 409 ALA A C 1
ATOM 3072 O O . ALA A 1 409 ? -23.453 3.166 18.067 1.00 95.56 409 ALA A O 1
ATOM 3073 N N . GLN A 1 410 ? -23.495 3.783 20.216 1.00 96.06 410 GLN A N 1
ATOM 3074 C CA . GLN A 1 410 ? -24.473 4.850 20.086 1.00 96.06 410 GLN A CA 1
ATOM 3075 C C . GLN A 1 410 ? -23.851 6.183 20.474 1.00 96.06 410 GLN A C 1
ATOM 3077 O O . GLN A 1 410 ? -23.106 6.288 21.449 1.00 96.06 410 GLN A O 1
ATOM 3082 N N . VAL A 1 411 ? -24.206 7.217 19.720 1.00 97.00 411 VAL A N 1
ATOM 3083 C CA . VAL A 1 411 ? -23.840 8.599 20.028 1.00 97.00 411 VAL A CA 1
ATOM 3084 C C . VAL A 1 411 ? -24.590 9.058 21.278 1.00 97.00 411 VAL A C 1
ATOM 3086 O O . VAL A 1 411 ? -25.819 8.975 21.322 1.00 97.00 411 VAL A O 1
ATOM 3089 N N . LYS A 1 412 ? -23.870 9.583 22.272 1.00 94.75 412 LYS A N 1
ATOM 3090 C CA . LYS A 1 412 ? -24.424 10.075 23.539 1.00 94.75 412 LYS A CA 1
ATOM 3091 C C . LYS A 1 412 ? -24.098 11.553 23.742 1.00 94.75 412 LYS A C 1
ATOM 3093 O O . LYS A 1 412 ? -23.014 11.900 24.199 1.00 94.75 412 LYS A O 1
ATOM 3098 N N . VAL A 1 413 ? -25.052 12.428 23.434 1.00 94.88 413 VAL A N 1
ATOM 3099 C CA . VAL A 1 413 ? -24.893 13.892 23.525 1.00 94.88 413 VAL A CA 1
ATOM 3100 C C . VAL A 1 413 ? -26.209 14.583 23.876 1.00 94.88 413 VAL A C 1
ATOM 3102 O O . VAL A 1 413 ? -27.284 14.052 23.623 1.00 94.88 413 VAL A O 1
ATOM 3105 N N . SER A 1 414 ? -26.147 15.798 24.420 1.00 88.25 414 SER A N 1
ATOM 3106 C CA . SER A 1 414 ? -27.332 16.649 24.633 1.00 88.25 414 SER A CA 1
ATOM 3107 C C . SER A 1 414 ? -27.747 17.453 23.391 1.00 88.25 414 SER A C 1
ATOM 3109 O O . SER A 1 414 ? -28.826 18.037 23.375 1.00 88.25 414 SER A O 1
ATOM 3111 N N . GLY A 1 415 ? -26.909 17.478 22.349 1.00 88.38 415 GLY A N 1
ATOM 3112 C CA . GLY A 1 415 ? -27.156 18.167 21.081 1.00 88.38 415 GLY A CA 1
ATOM 3113 C C . GLY A 1 415 ? -26.844 17.265 19.891 1.00 88.38 415 GLY A C 1
ATOM 3114 O O . GLY A 1 415 ? -27.476 16.225 19.709 1.00 88.38 415 GLY A O 1
ATOM 3115 N N . CYS A 1 416 ? -25.853 17.650 19.090 1.00 90.69 416 CYS A N 1
ATOM 3116 C CA . CYS A 1 416 ? -25.319 16.794 18.040 1.00 90.69 416 CYS A CA 1
ATOM 3117 C C . CYS A 1 416 ? -23.798 16.628 18.195 1.00 90.69 416 CYS A C 1
ATOM 3119 O O . CYS A 1 416 ? -23.102 17.532 18.661 1.00 90.69 416 CYS A O 1
ATOM 3121 N N . ALA A 1 417 ? -23.300 15.439 17.865 1.00 94.88 417 ALA A N 1
ATOM 3122 C CA . ALA A 1 417 ? -21.894 15.073 17.937 1.00 94.88 417 ALA A CA 1
ATOM 3123 C C . ALA A 1 417 ? -21.240 15.295 16.575 1.00 94.88 417 ALA A C 1
ATOM 3125 O O . ALA A 1 417 ? -21.637 14.679 15.583 1.00 94.88 417 ALA A O 1
ATOM 3126 N N . ASN A 1 418 ? -20.234 16.165 16.532 1.00 95.44 418 ASN A N 1
ATOM 3127 C CA . ASN A 1 418 ? -19.497 16.442 15.307 1.00 95.44 418 ASN A CA 1
ATOM 3128 C C . ASN A 1 418 ? -18.687 15.218 14.873 1.00 95.44 418 ASN A C 1
ATOM 3130 O O . ASN A 1 418 ? -17.879 14.697 15.643 1.00 95.44 418 ASN A O 1
ATOM 3134 N N . VAL A 1 419 ? -18.859 14.831 13.614 1.00 95.88 419 VAL A N 1
ATOM 3135 C CA . VAL A 1 419 ? -17.980 13.900 12.909 1.00 95.88 419 VAL A CA 1
ATOM 3136 C C . VAL A 1 419 ? -17.018 14.714 12.064 1.00 95.88 419 VAL A C 1
ATOM 3138 O O . VAL A 1 419 ? -17.437 15.643 11.367 1.00 95.88 419 VAL A O 1
ATOM 3141 N N . ARG A 1 420 ? -15.734 14.374 12.125 1.00 92.38 420 ARG A N 1
ATOM 3142 C CA . ARG A 1 420 ? -14.666 15.127 11.465 1.00 92.38 420 ARG A CA 1
ATOM 3143 C C . ARG A 1 420 ? -13.961 14.307 10.394 1.00 92.38 420 ARG A C 1
ATOM 3145 O O . ARG A 1 420 ? -13.892 13.086 10.501 1.00 92.38 420 ARG A O 1
ATOM 3152 N N . THR A 1 421 ? -13.381 14.977 9.400 1.00 85.88 421 THR A N 1
ATOM 3153 C CA . THR A 1 421 ? -12.478 14.322 8.430 1.00 85.88 421 THR A CA 1
ATOM 3154 C C . THR A 1 421 ? -11.201 13.785 9.072 1.00 85.88 421 THR A C 1
ATOM 3156 O O . THR A 1 421 ? -10.628 12.820 8.588 1.00 85.88 421 THR A O 1
ATOM 3159 N N . PHE A 1 422 ? -10.788 14.369 10.194 1.00 84.62 422 PHE A N 1
ATOM 3160 C CA . PHE A 1 422 ? -9.576 14.020 10.925 1.00 84.62 422 PHE A CA 1
ATOM 3161 C C . PHE A 1 422 ? -9.786 14.321 12.418 1.00 84.62 422 PHE A C 1
ATOM 3163 O O . PHE A 1 422 ? -10.448 15.322 12.741 1.00 84.62 422 PHE A O 1
ATOM 3170 N N . PRO A 1 423 ? -9.232 13.509 13.335 1.00 87.38 423 PRO A N 1
ATOM 3171 C CA . PRO A 1 423 ? -9.334 13.712 14.779 1.00 87.38 423 PRO A CA 1
ATOM 3172 C C . PRO A 1 423 ? -9.015 15.147 15.194 1.00 87.38 423 PRO A C 1
ATOM 3174 O O . PRO A 1 423 ? -7.971 15.665 14.828 1.00 87.38 423 PRO A O 1
ATOM 3177 N N . ALA A 1 424 ? -9.916 15.790 15.940 1.00 85.81 424 ALA A N 1
ATOM 3178 C CA . ALA A 1 424 ? -9.864 17.170 16.460 1.00 85.81 424 ALA A CA 1
ATOM 3179 C C . ALA A 1 424 ? -9.660 18.335 15.459 1.00 85.81 424 ALA A C 1
ATOM 3181 O O . ALA A 1 424 ? -10.299 19.377 15.615 1.00 85.81 424 ALA A O 1
ATOM 3182 N N . LEU A 1 425 ? -8.792 18.192 14.458 1.00 84.00 425 LEU A N 1
ATOM 3183 C CA . LEU A 1 425 ? -8.291 19.253 13.581 1.00 84.00 425 LEU A CA 1
ATOM 3184 C C . LEU A 1 425 ? -9.028 19.341 12.242 1.00 84.00 425 LEU A C 1
ATOM 3186 O O . LEU A 1 425 ? -8.972 20.396 11.594 1.00 84.00 425 LEU A O 1
ATOM 3190 N N . GLY A 1 426 ? -9.696 18.253 11.848 1.00 84.44 426 GLY A N 1
ATOM 3191 C CA . GLY A 1 426 ? -10.432 18.149 10.595 1.00 84.44 426 GLY A CA 1
ATOM 3192 C C . GLY A 1 426 ? -11.740 18.924 10.608 1.00 84.44 426 GLY A C 1
ATOM 3193 O O . GLY A 1 426 ? -12.319 19.199 11.667 1.00 84.44 426 GLY A O 1
ATOM 3194 N N . ASP A 1 427 ? -12.214 19.255 9.413 1.00 89.56 427 ASP A N 1
ATOM 3195 C CA . ASP A 1 427 ? -13.492 19.929 9.227 1.00 89.56 427 ASP A CA 1
ATOM 3196 C C . ASP A 1 427 ? -14.641 19.027 9.674 1.00 89.56 427 ASP A C 1
ATOM 3198 O O . ASP A 1 427 ? -14.564 17.797 9.608 1.00 89.56 427 ASP A O 1
ATOM 3202 N N . VAL A 1 428 ? -15.715 19.648 10.158 1.00 93.62 428 VAL A N 1
ATOM 3203 C CA . VAL A 1 428 ? -16.933 18.927 10.529 1.00 93.62 428 VAL A CA 1
ATOM 3204 C C . VAL A 1 428 ? -17.676 18.555 9.250 1.00 93.62 428 VAL A C 1
ATOM 3206 O O . VAL A 1 428 ? -18.087 19.436 8.500 1.00 93.62 428 VAL A O 1
ATOM 3209 N N . VAL A 1 429 ? -17.863 17.256 9.018 1.00 93.06 429 VAL A N 1
ATOM 3210 C CA . VAL A 1 429 ? -18.541 16.732 7.817 1.00 93.06 429 VAL A CA 1
ATOM 3211 C C . VAL A 1 429 ? -19.980 16.322 8.074 1.00 93.06 429 VAL A C 1
ATOM 3213 O O . VAL A 1 429 ? -20.795 16.286 7.158 1.00 93.06 429 VAL A O 1
ATOM 3216 N N . SER A 1 430 ? -20.314 16.003 9.322 1.00 94.94 430 SER A N 1
ATOM 3217 C CA . SER A 1 430 ? -21.686 15.735 9.738 1.00 94.94 430 SER A CA 1
ATOM 3218 C C . SER A 1 430 ? -21.849 15.964 11.237 1.00 94.94 430 SER A C 1
ATOM 3220 O O . SER A 1 430 ? -20.868 16.013 11.979 1.00 94.94 430 SER A O 1
ATOM 3222 N N . CYS A 1 431 ? -23.098 16.099 11.681 1.00 94.94 431 CYS A N 1
ATOM 3223 C CA . CYS A 1 431 ? -23.443 16.150 13.095 1.00 94.94 431 CYS A CA 1
ATOM 3224 C C . CYS A 1 431 ? -24.479 15.064 13.396 1.00 94.94 431 CYS A C 1
ATOM 3226 O O . CYS A 1 431 ? -25.560 15.068 12.806 1.00 94.94 431 CYS A O 1
ATOM 3228 N N . LEU A 1 432 ? -24.149 14.118 14.275 1.00 97.12 432 LEU A N 1
ATOM 3229 C CA . LEU A 1 432 ? -25.020 12.986 14.606 1.00 97.12 432 LEU A CA 1
ATOM 3230 C C . LEU A 1 432 ? -25.844 13.289 15.855 1.00 97.12 432 LEU A C 1
ATOM 3232 O O . LEU A 1 432 ? -25.312 13.782 16.847 1.00 97.12 432 LEU A O 1
ATOM 3236 N N . SER A 1 433 ? -27.139 12.989 15.826 1.00 96.75 433 SER A N 1
ATOM 3237 C CA . SER A 1 433 ? -28.021 13.155 16.982 1.00 96.75 433 SER A CA 1
ATOM 3238 C C . SER A 1 433 ? -27.799 12.060 18.030 1.00 96.75 433 SER A C 1
ATOM 3240 O O . SER A 1 433 ? -27.310 10.966 17.728 1.00 96.75 433 SER A O 1
ATOM 3242 N N . ASN A 1 434 ? -28.206 12.344 19.268 1.00 97.06 434 ASN A N 1
ATOM 3243 C CA . ASN A 1 434 ? -28.226 11.369 20.356 1.00 97.06 434 ASN A CA 1
ATOM 3244 C C . ASN A 1 434 ? -28.976 10.079 19.965 1.00 97.06 434 ASN A C 1
ATOM 3246 O O . ASN A 1 434 ? -30.049 10.141 19.366 1.00 97.06 434 ASN A O 1
ATOM 3250 N N . GLY A 1 435 ? -28.423 8.919 20.317 1.00 95.38 435 GLY A N 1
ATOM 3251 C CA . GLY A 1 435 ? -28.967 7.597 19.991 1.00 95.38 435 GLY A CA 1
ATOM 3252 C C . GLY A 1 435 ? -28.630 7.086 18.585 1.00 95.38 435 GLY A C 1
ATOM 3253 O O . GLY A 1 435 ? -28.989 5.956 18.251 1.00 95.38 435 GLY A O 1
ATOM 3254 N N . THR A 1 436 ? -27.928 7.867 17.752 1.00 97.19 436 THR A N 1
ATOM 3255 C CA . THR A 1 436 ? -27.481 7.394 16.431 1.00 97.19 436 THR A CA 1
ATOM 3256 C C . THR A 1 436 ? -26.551 6.195 16.596 1.00 97.19 436 THR A C 1
ATOM 3258 O O . THR A 1 436 ? -25.514 6.312 17.247 1.00 97.19 436 THR A O 1
ATOM 3261 N N . ARG A 1 437 ? -26.903 5.056 15.986 1.00 96.69 437 ARG A N 1
ATOM 3262 C CA . ARG A 1 437 ? -26.044 3.865 15.943 1.00 96.69 437 ARG A CA 1
ATOM 3263 C C . ARG A 1 437 ? -24.936 4.028 14.909 1.00 96.69 437 ARG A C 1
ATOM 3265 O O . ARG A 1 437 ? -25.184 4.478 13.787 1.00 96.69 437 ARG A O 1
ATOM 3272 N N . VAL A 1 438 ? -23.731 3.637 15.293 1.00 95.62 438 VAL A N 1
ATOM 3273 C CA . VAL A 1 438 ? -22.515 3.719 14.484 1.00 95.62 438 VAL A CA 1
ATOM 3274 C C . VAL A 1 438 ? -21.702 2.436 14.643 1.00 95.62 438 VAL A C 1
ATOM 3276 O O . VAL A 1 438 ? -21.803 1.748 15.657 1.00 95.62 438 VAL A O 1
ATOM 3279 N N . THR A 1 439 ? -20.904 2.121 13.630 1.00 93.06 439 THR A N 1
ATOM 3280 C CA . THR A 1 439 ? -19.973 0.988 13.634 1.00 93.06 439 THR A CA 1
ATOM 3281 C C . THR A 1 439 ? -18.559 1.534 13.648 1.00 93.06 439 THR A C 1
ATOM 3283 O O . THR A 1 439 ? -18.271 2.471 12.902 1.00 93.06 439 THR A O 1
ATOM 3286 N N . ILE A 1 440 ? -17.705 0.970 14.497 1.00 89.88 440 ILE A N 1
ATOM 3287 C CA . ILE A 1 440 ? -16.305 1.369 14.626 1.00 89.88 440 ILE A CA 1
ATOM 3288 C C . ILE A 1 440 ? -15.457 0.448 13.769 1.00 89.88 440 ILE A C 1
ATOM 3290 O O . ILE A 1 440 ? -15.434 -0.762 13.980 1.00 89.88 440 ILE A O 1
ATOM 3294 N N . ASP A 1 441 ? -14.757 1.025 12.808 1.00 83.38 441 ASP A N 1
ATOM 3295 C CA . ASP A 1 441 ? -13.964 0.299 11.819 1.00 83.38 441 ASP A CA 1
ATOM 3296 C C . ASP A 1 441 ? -12.473 0.664 11.860 1.00 83.38 441 ASP A C 1
ATOM 3298 O O . ASP A 1 441 ? -11.659 -0.089 11.324 1.00 83.38 441 ASP A O 1
ATOM 3302 N N . GLU A 1 442 ? -12.104 1.746 12.554 1.00 80.81 442 GLU A N 1
ATOM 3303 C CA . GLU A 1 442 ? -10.710 2.118 12.806 1.00 80.81 442 GLU A CA 1
ATOM 3304 C C . GLU A 1 442 ? -10.536 2.903 14.118 1.00 80.81 442 GLU A C 1
ATOM 3306 O O . GLU A 1 442 ? -11.485 3.449 14.690 1.00 80.81 442 GLU A O 1
ATOM 3311 N N . GLY A 1 443 ? -9.297 2.970 14.594 1.00 78.25 443 GLY A N 1
ATOM 3312 C CA . GLY A 1 443 ? -8.912 3.516 15.889 1.00 78.25 443 GLY A CA 1
ATOM 3313 C C . GLY A 1 443 ? -8.389 2.422 16.827 1.00 78.25 443 GLY A C 1
ATOM 3314 O O . GLY A 1 443 ? -8.363 1.248 16.457 1.00 78.25 443 GLY A O 1
ATOM 3315 N N . PRO A 1 444 ? -7.961 2.784 18.045 1.00 82.50 444 PRO A N 1
ATOM 3316 C CA . PRO A 1 444 ? -8.049 4.117 18.641 1.00 82.50 444 PRO A CA 1
ATOM 3317 C C . PRO A 1 444 ? -6.988 5.081 18.087 1.00 82.50 444 PRO A C 1
ATOM 3319 O O . PRO A 1 444 ? -5.906 4.667 17.688 1.00 82.50 444 PRO A O 1
ATOM 3322 N N . VAL A 1 445 ? -7.265 6.383 18.087 1.00 80.00 445 VAL A N 1
ATOM 3323 C CA . VAL A 1 445 ? -6.281 7.417 17.724 1.00 80.00 445 VAL A CA 1
ATOM 3324 C C . VAL A 1 445 ? -6.225 8.507 18.786 1.00 80.00 445 VAL A C 1
ATOM 3326 O O . VAL A 1 445 ? -7.261 9.001 19.217 1.00 80.00 445 VAL A O 1
ATOM 3329 N N . ALA A 1 446 ? -5.027 8.930 19.166 1.00 79.00 446 ALA A N 1
ATOM 3330 C CA . ALA A 1 446 ? -4.791 10.185 19.865 1.00 79.00 446 ALA A CA 1
ATOM 3331 C C . ALA A 1 446 ? -3.930 11.093 18.983 1.00 79.00 446 ALA A C 1
ATOM 3333 O O . ALA A 1 446 ? -3.170 10.637 18.125 1.00 79.00 446 ALA A O 1
ATOM 3334 N N . LEU A 1 447 ? -4.061 12.402 19.172 1.00 74.62 447 LEU A N 1
ATOM 3335 C CA . LEU A 1 447 ? -3.165 13.349 18.523 1.00 74.62 447 LEU A CA 1
ATOM 3336 C C . LEU A 1 447 ? -1.927 13.559 19.378 1.00 74.62 447 LEU A C 1
ATOM 3338 O O . LEU A 1 447 ? -1.998 13.546 20.604 1.00 74.62 447 LEU A O 1
ATOM 3342 N N . ASN A 1 448 ? -0.802 13.831 18.721 1.00 65.06 448 ASN A N 1
ATOM 3343 C CA . ASN A 1 448 ? 0.417 14.194 19.425 1.00 65.06 448 ASN A CA 1
ATOM 3344 C C . ASN A 1 448 ? 0.161 15.408 20.344 1.00 65.06 448 ASN A C 1
ATOM 3346 O O . ASN A 1 448 ? -0.297 16.454 19.880 1.00 65.06 448 ASN A O 1
ATOM 3350 N N . GLY A 1 449 ? 0.433 15.247 21.641 1.00 60.12 449 GLY A N 1
ATOM 3351 C CA . GLY A 1 449 ? 0.186 16.257 22.674 1.00 60.12 449 GLY A CA 1
ATOM 3352 C C . GLY A 1 449 ? -1.229 16.271 23.274 1.00 60.12 449 GLY A C 1
ATOM 3353 O O . GLY A 1 449 ? -1.427 16.944 24.284 1.00 60.12 449 GLY A O 1
ATOM 3354 N N . ASP A 1 450 ? -2.194 15.520 22.728 1.00 70.00 450 ASP A N 1
ATOM 3355 C CA . ASP A 1 450 ? -3.528 15.341 23.324 1.00 70.00 450 ASP A CA 1
ATOM 3356 C C . ASP A 1 450 ? -3.596 14.018 24.099 1.00 70.00 450 ASP A C 1
ATOM 3358 O O . ASP A 1 450 ? -4.010 12.977 23.594 1.00 70.00 450 ASP A O 1
ATOM 3362 N N . LEU A 1 451 ? -3.171 14.081 25.361 1.00 72.62 451 LEU A N 1
ATOM 3363 C CA . LEU A 1 451 ? -3.127 12.945 26.287 1.00 72.62 451 LEU A CA 1
ATOM 3364 C C . LEU A 1 451 ? -4.482 12.501 26.840 1.00 72.62 451 LEU A C 1
ATOM 3366 O O . LEU A 1 451 ? -4.535 11.618 27.692 1.00 72.62 451 LEU A O 1
ATOM 3370 N N . GLN A 1 452 ? -5.560 13.202 26.504 1.00 78.88 452 GLN A N 1
ATOM 3371 C CA . GLN A 1 452 ? -6.825 13.071 27.228 1.00 78.88 452 GLN A CA 1
ATOM 3372 C C . GLN A 1 452 ? -7.964 12.601 26.330 1.00 78.88 452 GLN A C 1
ATOM 3374 O O . GLN A 1 452 ? -9.067 12.365 26.823 1.00 78.88 452 GLN A O 1
ATOM 3379 N N . ARG A 1 453 ? -7.728 12.463 25.021 1.00 86.19 453 ARG A N 1
ATOM 3380 C CA . ARG A 1 453 ? -8.771 12.105 24.063 1.00 86.19 453 ARG A CA 1
ATOM 3381 C C . ARG A 1 453 ? -8.355 10.967 23.158 1.00 86.19 453 ARG A C 1
ATOM 3383 O O . ARG A 1 453 ? -7.289 10.970 22.553 1.00 86.19 453 ARG A O 1
ATOM 3390 N N . ILE A 1 454 ? -9.291 10.041 23.018 1.00 90.19 454 ILE A N 1
ATOM 3391 C CA . ILE A 1 454 ? -9.242 8.949 22.059 1.00 90.19 454 ILE A CA 1
ATOM 3392 C C . ILE A 1 454 ? -10.281 9.229 20.986 1.00 90.19 454 ILE A C 1
ATOM 3394 O O . ILE A 1 454 ? -11.386 9.682 21.281 1.00 90.19 454 ILE A O 1
ATOM 3398 N N . TRP A 1 455 ? -9.932 8.940 19.747 1.00 91.94 455 TRP A N 1
ATOM 3399 C CA . TRP A 1 455 ? -10.769 9.110 18.577 1.00 91.94 455 TRP A CA 1
ATOM 3400 C C . TRP A 1 455 ? -10.963 7.773 17.879 1.00 91.94 455 TRP A C 1
ATOM 3402 O O . TRP A 1 455 ? -10.042 6.961 17.781 1.00 91.94 455 TRP A O 1
ATOM 3412 N N . TRP A 1 456 ? -12.171 7.582 17.370 1.00 92.44 456 TRP A N 1
ATOM 3413 C CA . TRP A 1 456 ? -12.586 6.404 16.626 1.00 92.44 456 TRP A CA 1
ATOM 3414 C C . TRP A 1 456 ? -13.063 6.818 15.254 1.00 92.44 456 TRP A C 1
ATOM 3416 O O . TRP A 1 456 ? -13.770 7.824 15.116 1.00 92.44 456 TRP A O 1
ATOM 3426 N N . HIS A 1 457 ? -12.702 6.036 14.249 1.00 89.94 457 HIS A N 1
ATOM 3427 C CA . HIS A 1 457 ? -13.316 6.167 12.949 1.00 89.94 457 HIS A CA 1
ATOM 3428 C C . HIS A 1 457 ? -14.652 5.420 12.953 1.00 89.94 457 HIS A C 1
ATOM 3430 O O . HIS A 1 457 ? -14.781 4.310 13.474 1.00 89.94 457 HIS A O 1
ATOM 3436 N N . LEU A 1 458 ? -15.664 6.087 12.415 1.00 92.81 458 LEU A N 1
ATOM 3437 C CA . LEU A 1 458 ? -17.014 5.585 12.274 1.00 92.81 458 LEU A CA 1
ATOM 3438 C C . LEU A 1 458 ? -17.229 5.212 10.814 1.00 92.81 458 LEU A C 1
ATOM 3440 O O . LEU A 1 458 ? -17.124 6.073 9.930 1.00 92.81 458 LEU A O 1
ATOM 3444 N N . GLN A 1 459 ? -17.611 3.963 10.569 1.00 86.94 459 GLN A N 1
ATOM 3445 C CA . GLN A 1 459 ? -17.755 3.413 9.230 1.00 86.94 459 GLN A CA 1
ATOM 3446 C C . GLN A 1 459 ? -18.601 4.329 8.335 1.00 86.94 459 GLN A C 1
ATOM 3448 O O . GLN A 1 459 ? -19.745 4.664 8.659 1.00 86.94 459 GLN A O 1
ATOM 3453 N N . LYS A 1 460 ? -18.015 4.744 7.201 1.00 84.44 460 LYS A N 1
ATOM 3454 C CA . LYS A 1 460 ? -18.594 5.661 6.190 1.00 84.44 460 LYS A CA 1
ATOM 3455 C C . LYS A 1 460 ? -18.900 7.087 6.667 1.00 84.44 460 LYS A C 1
ATOM 3457 O O . LYS A 1 460 ? -19.587 7.817 5.954 1.00 84.44 460 LYS A O 1
ATOM 3462 N N . ARG A 1 461 ? -18.445 7.501 7.850 1.00 90.06 461 ARG A N 1
ATOM 3463 C CA . ARG A 1 461 ? -18.822 8.798 8.436 1.00 90.06 461 ARG A CA 1
ATOM 3464 C C . ARG A 1 461 ? -17.626 9.693 8.740 1.00 90.06 461 ARG A C 1
ATOM 3466 O O . ARG A 1 461 ? -17.704 10.879 8.431 1.00 90.06 461 ARG A O 1
ATOM 3473 N N . GLY A 1 462 ? -16.553 9.160 9.321 1.00 90.62 462 GLY A N 1
ATOM 3474 C CA . GLY A 1 462 ? -15.395 9.943 9.767 1.00 90.62 462 GLY A CA 1
ATOM 3475 C C . GLY A 1 462 ? -15.092 9.754 11.249 1.00 90.62 462 GLY A C 1
ATOM 3476 O O . GLY A 1 462 ? -15.575 8.821 11.882 1.00 90.62 462 GLY A O 1
ATOM 3477 N N . TRP A 1 463 ? -14.293 10.650 11.813 1.00 92.69 463 TRP A N 1
ATOM 3478 C CA . TRP A 1 463 ? -13.752 10.532 13.164 1.00 92.69 463 TRP A CA 1
ATOM 3479 C C . TRP A 1 463 ? -14.652 11.171 14.221 1.00 92.69 463 TRP A C 1
ATOM 3481 O O . TRP A 1 463 ? -15.125 12.299 14.049 1.00 92.69 463 TRP A O 1
ATOM 3491 N N . MET A 1 464 ? -14.839 10.479 15.344 1.00 95.56 464 MET A N 1
ATOM 3492 C CA . MET A 1 464 ? -15.561 10.965 16.522 1.00 95.56 464 MET A CA 1
ATOM 3493 C C . MET A 1 464 ? -14.775 10.672 17.804 1.00 95.56 464 MET A C 1
ATOM 3495 O O . MET A 1 464 ? -14.100 9.651 17.914 1.00 95.56 464 MET A O 1
ATOM 3499 N N . ALA A 1 465 ? -14.865 11.583 18.771 1.00 94.31 465 ALA A N 1
ATOM 3500 C CA . ALA A 1 465 ? -14.208 11.440 20.063 1.00 94.31 465 ALA A CA 1
ATOM 3501 C C . ALA A 1 465 ? -14.920 10.394 20.943 1.00 94.31 465 ALA A C 1
ATOM 3503 O O . ALA A 1 465 ? -16.152 10.308 20.957 1.00 94.31 465 ALA A O 1
ATOM 3504 N N . ASN A 1 466 ? -14.138 9.598 21.669 1.00 93.75 466 ASN A N 1
ATOM 3505 C CA . ASN A 1 466 ? -14.580 8.459 22.471 1.00 93.75 466 ASN A CA 1
ATOM 3506 C C . ASN A 1 466 ? -15.623 8.835 23.532 1.00 93.75 466 ASN A C 1
ATOM 3508 O O . ASN A 1 466 ? -16.567 8.086 23.755 1.00 93.75 466 ASN A O 1
ATOM 3512 N N . GLU A 1 467 ? -15.501 10.005 24.154 1.00 91.56 467 GLU A N 1
ATOM 3513 C CA . GLU A 1 467 ? -16.421 10.496 25.186 1.00 91.56 467 GLU A CA 1
ATOM 3514 C C . GLU A 1 467 ? -17.854 10.743 24.683 1.00 91.56 467 GLU A C 1
ATOM 3516 O O . GLU A 1 467 ? -18.777 10.879 25.487 1.00 91.56 467 GLU A O 1
ATOM 3521 N N . LEU A 1 468 ? -18.048 10.793 23.362 1.00 94.50 468 LEU A N 1
ATOM 3522 C CA . LEU A 1 468 ? -19.352 10.965 22.720 1.00 94.50 468 LEU A CA 1
ATOM 3523 C C . LEU A 1 468 ? -19.999 9.626 22.343 1.00 94.50 468 LEU A C 1
ATOM 3525 O O . LEU A 1 468 ? -21.093 9.621 21.774 1.00 94.50 468 LEU A O 1
ATOM 3529 N N . LEU A 1 469 ? -19.336 8.502 22.624 1.00 94.81 469 LEU A N 1
ATOM 3530 C CA . LEU A 1 469 ? -19.757 7.163 22.234 1.00 94.81 469 LEU A CA 1
ATOM 3531 C C . LEU A 1 469 ? -20.045 6.296 23.461 1.00 94.81 469 LEU A C 1
ATOM 3533 O O . LEU A 1 469 ? -19.366 6.358 24.484 1.00 94.81 469 LEU A O 1
ATOM 3537 N N . LEU A 1 470 ? -21.057 5.447 23.332 1.00 93.19 470 LEU A N 1
ATOM 3538 C CA . LEU A 1 470 ? -21.380 4.388 24.279 1.00 93.19 470 LEU A CA 1
ATOM 3539 C C . LEU A 1 470 ? -21.487 3.075 23.501 1.00 93.19 470 LEU A C 1
ATOM 3541 O O . LEU A 1 470 ? -22.286 3.014 22.570 1.00 93.19 470 LEU A O 1
ATOM 3545 N N . GLY A 1 471 ? -20.703 2.052 23.850 1.00 90.56 471 GLY A N 1
ATOM 3546 C CA . GLY A 1 471 ? -20.831 0.729 23.224 1.00 90.56 471 GLY A CA 1
ATOM 3547 C C . GLY A 1 471 ? -22.224 0.143 23.467 1.00 90.56 471 GLY A C 1
ATOM 3548 O O . GLY A 1 471 ? -22.842 0.451 24.495 1.00 90.56 471 GLY A O 1
ATOM 3549 N N . ILE A 1 472 ? -22.735 -0.659 22.530 1.00 88.81 472 ILE A N 1
ATOM 3550 C CA . ILE A 1 472 ? -24.091 -1.233 22.584 1.00 88.81 472 ILE A CA 1
ATOM 3551 C C . ILE A 1 472 ? -24.181 -2.674 22.112 1.00 88.81 472 ILE A C 1
ATOM 3553 O O . ILE A 1 472 ? -23.387 -3.068 21.232 1.00 88.81 472 ILE A O 1
#

Sequence (472 aa):
MAYDIARSQMVLFGSSYSESEGPTGFAVPASMTAETWIWQSGKWTKLGPATSPPPRTWAGMAYDEVRHQVVLFGAGDRGSVQSPFTDTWTWDGKTWSQRTPSMSPPASAGPSLVYDAKLGRVVALVPTGDVTQTWTWDGNTWAQLHPTTELQGRGFAAAAAYDPAHGSVVVFGADRGDKGIDDTWTFDGTTWARHIAVLGGPTGRGATTLAYDPSAGKVMMFGGWSFSGTATAFRDTWTWDGANWTQASPSESPWERSFAIAATDINARQVVLYGGMTVQKGSSMRYSDVWTWAHGSWSLVQPTAIPAPPEELDAIVSAGALGTGLRPICAGGSTPCMSVRGVPQIGYYAAYAVFDLKPADGANAVCISYVSYIENPNALNVIAKGPWHPVGVTCSPSVEHLVQLGGQAQVKVSGCANVRTFPALGDVVSCLSNGTRVTIDEGPVALNGDLQRIWWHLQKRGWMANELLLGI